Protein AF-0000000070360790 (afdb_homodimer)

Radius of gyration: 33.17 Å; Cα contacts (8 Å, |Δi|>4): 870; chains: 2; bounding box: 144×88×98 Å

InterPro domains:
  IPR002164 Nucleosome assembly protein [PF00956] (44-292)
  IPR002164 Nucleosome assembly protein [PTHR11875] (42-302)
  IPR037231 NAP-like superfamily [SSF143113] (28-292)

Foldseek 3Di:
DPPPPPPPPPPPPPPPPPLPPCPVPVVVVLVVVLVPDDPVVSVVSVVVVVVVVVVVVVVLVVVVVVLVVVVVVLVVCQVVLVVVLQVQQFDFDDCVRCVPVVVVDDPVCVVCVVVPRGRHHDFLLLVQLQCLAPLSVVQADPLQSQQSRQWRDWHWADPDSFKTKIKTAGDDDQFFDDRIKMKMFGADPVNATAKIAIDDTGTDPPRDPQWDWDWDFDQDPVPRDTDTDIDIAGDRHNCCLRHMAGQDSDDQPPDPVCVSVVVHHCVSVSSVVSVCCVSVPCSSPVVCSSVSNHSNPPDDPPPPPCVPQPPVNVVVVVVVCCVVVVPPDPDPPDDDPDDDPPDD/DPPPCPPPPPPPPPPPPPPPPCPVPVVVVLVVVLVPDDPVVSVVSVVVVVVVVVVVVVVLVVVVVVLVVVVVVLVVCQVVLVVVLQVQQFDFDDCVRCVCVVVVDDPVCVVCVVVPRGRHHDFLLLVQLQCLAPLSVVQADPLQSQQSRQWRDWHWADPDSFKIKIKTAGDDDQFFDDRIKMKMFGADPVNATAKIAIDDTGTDPPRDPQWDWDWDFDQDPPPRDTDTDIDIAGDRHNCCLRHMAGQDSDDQPPDPVCVSVVVHNCVSVSSVVSVCCVSVPCSSPVVCSSVSNHSNCPDPPPPPPVVPQPPVNVVVVVVVCCVVVVPPDPPPPPPDDPDPPDDD

pLDDT: mean 78.52, std 26.48, range [19.55, 98.69]

Nearest PDB structures (foldseek):
  7un6-assembly1_B  TM=7.437E-01  e=4.095E-15  Homo sapiens
  2z2r-assembly1_B  TM=6.928E-01  e=3.439E-15  Saccharomyces cerevisiae
  3hfd-assembly1_A-2  TM=7.753E-01  e=1.455E-12  Plasmodium knowlesi strain H
  5g2e-assembly1_I  TM=7.149E-01  e=1.732E-12  Saccharomyces cerevisiae
  5g2e-assembly1_J  TM=7.067E-01  e=5.671E-11  Saccharomyces cerevisiae

Organism: Tetrahymena thermophila (strain SB210) (NCBI:txid312017)

Secondary structure (DSSP, 8-state):
-------------------------HHHHHHHHHHTS-HHHHHHHHHHHHHHHHHHHHHHHHHHHHHHHHHHHHHHHHHHHHHHHHHHTTPPPPTTTTTTGGGG--GGGTTTHHHH----PPTTHHHHHHHHSHHHHHH--HHHHHHHTTEEEEEEEEEETTEEEEEEEE-S-SSBS-SEEEEEEEE-TTS-EEEEEEPPP-BPTT--TTEEEEEEEEE-TTT--EEEEEEEEE---GGGGGS-B----S-----GGGHHHHTTTTHHHHHHHHHHHIIIIITTTHHHHHTTS--SSSSS-----GGGS-HHHHHHHHHHHHHHS-------------------/-------------------------HHHHHHHHHHTS-HHHHHHHHHHHHHHHHHHHHHHHHHHHHHHHHHHHHHHHHHHHHHHHHHHTTPPPPTTTTTTGGGG--GGGTTTHHHH----PPTTHHHHHHHHSHHHHHH--HHHHHHHTTEEEEEEEEEETTEEEEEEEE-S-SSBS-SEEEEEEEE-TTS-EEEEEEPPP-BPTT--TTEEEEEEEEE-TTT--EEEEEEEEE---GGGGGS-B----S-----GGGHHHHTTTTHHHHHHHHHHHIIIIITTTHHHHHTTS--STTTS-----GGGS-HHHHHHHHHHHHHHS-------------------

Sequence (688 aa):
MSSETAAKHDHQNCEDHDHDHEEIDIDQQIEESIKELALGEKIRAVAINHHLAEKKALDEELQKKIQALTFEYEQKSMPIYAKTQEIVQGRVPTEEELKDLEKYLKEEEKTQVEGAKKEEPITEYWLKAMKSNDVLAMEIKEQDETALKTLTKIEYVLEDTKKFHIVFTFGPNDYFTNTELKKTVELDENEEPVKTTGTPIEWKEGKNTTVKITKKTQKNKKTGVKRVVERETKIESFFNFFSDSAPTDAPEEEDEEKDEQAMDGDRINIDFDIARSLIDEVIPYSLEYFLGIKTGGEDHDEEIDMDDLDEEEIAQLQKEYAAKTGKKGPAAGGANDKKDCKQQMSSETAAKHDHQNCEDHDHDHEEIDIDQQIEESIKELALGEKIRAVAINHHLAEKKALDEELQKKIQALTFEYEQKSMPIYAKTQEIVQGRVPTEEELKDLEKYLKEEEKTQVEGAKKEEPITEYWLKAMKSNDVLAMEIKEQDETALKTLTKIEYVLEDTKKFHIVFTFGPNDYFTNTELKKTVELDENEEPVKTTGTPIEWKEGKNTTVKITKKTQKNKKTGVKRVVERETKIESFFNFFSDSAPTDAPEEEDEEKDEQAMDGDRINIDFDIARSLIDEVIPYSLEYFLGIKTGGEDHDEEIDMDDLDEEEIAQLQKEYAAKTGKKGPAAGGANDKKDCKQQ

Structure (mmCIF, N/CA/C/O backbone):
data_AF-0000000070360790-model_v1
#
loop_
_entity.id
_entity.type
_entity.pdbx_description
1 polymer 'Nucleosome assembly protein'
#
loop_
_atom_site.group_PDB
_atom_site.id
_atom_site.type_symbol
_atom_site.label_atom_id
_atom_site.label_alt_id
_atom_site.label_comp_id
_atom_site.label_asym_id
_atom_site.label_entity_id
_atom_site.label_seq_id
_atom_site.pdbx_PDB_ins_code
_atom_site.Cartn_x
_atom_site.Cartn_y
_atom_site.Cartn_z
_atom_site.occupancy
_atom_site.B_iso_or_equiv
_atom_site.auth_seq_id
_atom_site.auth_comp_id
_atom_site.auth_asym_id
_atom_site.auth_atom_id
_atom_site.pdbx_PDB_model_num
ATOM 1 N N . MET A 1 1 ? -75.25 8.82 8.336 1 28.73 1 MET A N 1
ATOM 2 C CA . MET A 1 1 ? -74.625 7.512 8.508 1 28.73 1 MET A CA 1
ATOM 3 C C . MET A 1 1 ? -73.438 7.324 7.527 1 28.73 1 MET A C 1
ATOM 5 O O . MET A 1 1 ? -73.562 6.59 6.543 1 28.73 1 MET A O 1
ATOM 9 N N . SER A 1 2 ? -72.625 8.453 7.309 1 28.7 2 SER A N 1
ATOM 10 C CA . SER A 1 2 ? -71.625 8.883 6.367 1 28.7 2 SER A CA 1
ATOM 11 C C . SER A 1 2 ? -70.375 8 6.453 1 28.7 2 SER A C 1
ATOM 13 O O . SER A 1 2 ? -69.75 7.887 7.516 1 28.7 2 SER A O 1
ATOM 15 N N . SER A 1 3 ? -70.375 6.867 5.668 1 29.56 3 SER A N 1
ATOM 16 C CA . SER A 1 3 ? -69.5 5.727 5.488 1 29.56 3 SER A CA 1
ATOM 17 C C . SER A 1 3 ? -68.125 6.18 5.102 1 29.56 3 SER A C 1
ATOM 19 O O . SER A 1 3 ? -67.938 6.797 4.051 1 29.56 3 SER A O 1
ATOM 21 N N . GLU A 1 4 ? -67.25 6.648 6.086 1 27.05 4 GLU A N 1
ATOM 22 C CA . GLU A 1 4 ? -65.875 7.141 6.035 1 27.05 4 GLU A CA 1
ATOM 23 C C . GLU A 1 4 ? -64.938 6.074 5.504 1 27.05 4 GLU A C 1
ATOM 25 O O . GLU A 1 4 ? -64.75 5.043 6.145 1 27.05 4 GLU A O 1
ATOM 30 N N . THR A 1 5 ? -65.062 5.762 4.195 1 25.94 5 THR A N 1
ATOM 31 C CA . THR A 1 5 ? -64.188 4.801 3.518 1 25.94 5 THR A CA 1
ATOM 32 C C . THR A 1 5 ? -62.719 5.156 3.727 1 25.94 5 THR A C 1
ATOM 34 O O . THR A 1 5 ? -62.25 6.215 3.295 1 25.94 5 THR A O 1
ATOM 37 N N . ALA A 1 6 ? -62.094 4.797 4.875 1 28.08 6 ALA A N 1
ATOM 38 C CA . ALA A 1 6 ? -60.688 4.961 5.227 1 28.08 6 ALA A CA 1
ATOM 39 C C . ALA A 1 6 ? -59.781 4.328 4.172 1 28.08 6 ALA A C 1
ATOM 41 O O . ALA A 1 6 ? -59.844 3.121 3.924 1 28.08 6 ALA A O 1
ATOM 42 N N . ALA A 1 7 ? -59.344 5.086 3.16 1 26.14 7 ALA A N 1
ATOM 43 C CA . ALA A 1 7 ? -58.375 4.703 2.133 1 26.14 7 ALA A CA 1
ATOM 44 C C . ALA A 1 7 ? -57.125 4.105 2.76 1 26.14 7 ALA A C 1
ATOM 46 O O . ALA A 1 7 ? -56.406 4.785 3.498 1 26.14 7 ALA A O 1
ATOM 47 N N . LYS A 1 8 ? -57.156 2.814 3.162 1 27.42 8 LYS A N 1
ATOM 48 C CA . LYS A 1 8 ? -55.938 2.098 3.588 1 27.42 8 LYS A CA 1
ATOM 49 C C . LYS A 1 8 ? -54.812 2.256 2.57 1 27.42 8 LYS A C 1
ATOM 51 O O . LYS A 1 8 ? -54.969 1.853 1.414 1 27.42 8 LYS A O 1
ATOM 56 N N . HIS A 1 9 ? -54.062 3.406 2.688 1 27.48 9 HIS A N 1
ATOM 57 C CA . HIS A 1 9 ? -52.812 3.57 1.929 1 27.48 9 HIS A CA 1
ATOM 58 C C . HIS A 1 9 ? -51.938 2.344 2.061 1 27.48 9 HIS A C 1
ATOM 60 O O . HIS A 1 9 ? -51.625 1.904 3.174 1 27.48 9 HIS A O 1
ATOM 66 N N . ASP A 1 10 ? -52.125 1.351 1.203 1 27.12 10 ASP A N 1
ATOM 67 C CA . ASP A 1 10 ? -51.219 0.215 1.025 1 27.12 10 ASP A CA 1
ATOM 68 C C . ASP A 1 10 ? -49.781 0.666 1.021 1 27.12 10 ASP A C 1
ATOM 70 O O . ASP A 1 10 ? -49.375 1.479 0.185 1 27.12 10 ASP A O 1
ATOM 74 N N . HIS A 1 11 ? -49.219 0.785 2.242 1 29 11 HIS A N 1
ATOM 75 C CA . HIS A 1 11 ? -47.75 0.919 2.379 1 29 11 HIS A CA 1
ATOM 76 C C . HIS A 1 11 ? -47.031 -0.09 1.503 1 29 11 HIS A C 1
ATOM 78 O O . HIS A 1 11 ? -47.156 -1.301 1.691 1 29 11 HIS A O 1
ATOM 84 N N . GLN A 1 12 ? -46.906 0.164 0.145 1 26.45 12 GLN A N 1
ATOM 85 C CA . GLN A 1 12 ? -45.938 -0.587 -0.658 1 26.45 12 GLN A CA 1
ATOM 86 C C . GLN A 1 12 ? -44.656 -0.804 0.104 1 26.45 12 GLN A C 1
ATOM 88 O O . GLN A 1 12 ? -44.031 0.156 0.557 1 26.45 12 GLN A O 1
ATOM 93 N N . ASN A 1 13 ? -44.531 -1.939 0.815 1 28.67 13 ASN A N 1
ATOM 94 C CA . ASN A 1 13 ? -43.281 -2.457 1.348 1 28.67 13 ASN A CA 1
ATOM 95 C C . ASN A 1 13 ? -42.125 -2.203 0.391 1 28.67 13 ASN A C 1
ATOM 97 O O . ASN A 1 13 ? -42.094 -2.758 -0.709 1 28.67 13 ASN A O 1
ATOM 101 N N . CYS A 1 14 ? -41.688 -0.939 0.306 1 28.98 14 CYS A N 1
ATOM 102 C CA . CYS A 1 14 ? -40.406 -0.735 -0.343 1 28.98 14 CYS A CA 1
ATOM 103 C C . CYS A 1 14 ? -39.438 -1.839 0.035 1 28.98 14 CYS A C 1
ATOM 105 O O . CYS A 1 14 ? -39.125 -2.025 1.214 1 28.98 14 CYS A O 1
ATOM 107 N N . GLU A 1 15 ? -39.5 -2.904 -0.7 1 29.84 15 GLU A N 1
ATOM 108 C CA . GLU A 1 15 ? -38.438 -3.887 -0.655 1 29.84 15 GLU A CA 1
ATOM 109 C C . GLU A 1 15 ? -37.094 -3.207 -0.479 1 29.84 15 GLU A C 1
ATOM 111 O O . GLU A 1 15 ? -36.75 -2.287 -1.226 1 29.84 15 GLU A O 1
ATOM 116 N N . ASP A 1 16 ? -36.688 -3.082 0.759 1 29.08 16 ASP A N 1
ATOM 117 C CA . ASP A 1 16 ? -35.312 -2.795 1.129 1 29.08 16 ASP A CA 1
ATOM 118 C C . ASP A 1 16 ? -34.312 -3.451 0.157 1 29.08 16 ASP A C 1
ATOM 120 O O . ASP A 1 16 ? -34.188 -4.676 0.151 1 29.08 16 ASP A O 1
ATOM 124 N N . HIS A 1 17 ? -34.406 -3.002 -1.027 1 30.69 17 HIS A N 1
ATOM 125 C CA . HIS A 1 17 ? -33.219 -3.383 -1.783 1 30.69 17 HIS A CA 1
ATOM 126 C C . HIS A 1 17 ? -31.938 -3.07 -1.005 1 30.69 17 HIS A C 1
ATOM 128 O O . HIS A 1 17 ? -31.5 -1.918 -0.957 1 30.69 17 HIS A O 1
ATOM 134 N N . ASP A 1 18 ? -31.703 -3.742 0.098 1 29.5 18 ASP A N 1
ATOM 135 C CA . ASP A 1 18 ? -30.328 -3.834 0.586 1 29.5 18 ASP A CA 1
ATOM 136 C C . ASP A 1 18 ? -29.344 -3.799 -0.569 1 29.5 18 ASP A C 1
ATOM 138 O O . ASP A 1 18 ? -29.297 -4.715 -1.391 1 29.5 18 ASP A O 1
ATOM 142 N N . HIS A 1 19 ? -29.25 -2.762 -1.155 1 32.22 19 HIS A N 1
ATOM 143 C CA . HIS A 1 19 ? -28.016 -2.6 -1.929 1 32.22 19 HIS A CA 1
ATOM 144 C C . HIS A 1 19 ? -26.828 -3.182 -1.187 1 32.22 19 HIS A C 1
ATOM 146 O O . HIS A 1 19 ? -26.219 -2.51 -0.342 1 32.22 19 HIS A O 1
ATOM 152 N N . ASP A 1 20 ? -26.781 -4.457 -0.888 1 31.5 20 ASP A N 1
ATOM 153 C CA . ASP A 1 20 ? -25.562 -5.199 -0.579 1 31.5 20 ASP A CA 1
ATOM 154 C C . ASP A 1 20 ? -24.375 -4.688 -1.405 1 31.5 20 ASP A C 1
ATOM 156 O O . ASP A 1 20 ? -24.406 -4.762 -2.635 1 31.5 20 ASP A O 1
ATOM 160 N N . HIS A 1 21 ? -23.891 -3.48 -1.226 1 36.09 21 HIS A N 1
ATOM 161 C CA . HIS A 1 21 ? -22.5 -3.477 -1.645 1 36.09 21 HIS A CA 1
ATOM 162 C C . HIS A 1 21 ? -21.938 -4.895 -1.722 1 36.09 21 HIS A C 1
ATOM 164 O O . HIS A 1 21 ? -21.672 -5.52 -0.691 1 36.09 21 HIS A O 1
ATOM 170 N N . GLU A 1 22 ? -22.438 -5.672 -2.551 1 37.31 22 GLU A N 1
ATOM 171 C CA . GLU A 1 22 ? -21.969 -7.039 -2.771 1 37.31 22 GLU A CA 1
ATOM 172 C C . GLU A 1 22 ? -20.453 -7.141 -2.621 1 37.31 22 GLU A C 1
ATOM 174 O O . GLU A 1 22 ? -19.719 -6.781 -3.533 1 37.31 22 GLU A O 1
ATOM 179 N N . GLU A 1 23 ? -19.797 -6.613 -1.526 1 47.38 23 GLU A N 1
ATOM 180 C CA . GLU A 1 23 ? -18.5 -7.262 -1.322 1 47.38 23 GLU A CA 1
ATOM 181 C C . GLU A 1 23 ? -18.422 -8.578 -2.086 1 47.38 23 GLU A C 1
ATOM 183 O O . GLU A 1 23 ? -19.172 -9.508 -1.812 1 47.38 23 GLU A O 1
ATOM 188 N N . ILE A 1 24 ? -18.203 -8.516 -3.303 1 55.66 24 ILE A N 1
ATOM 189 C CA . ILE A 1 24 ? -18 -9.719 -4.113 1 55.66 24 ILE A CA 1
ATOM 190 C C . ILE A 1 24 ? -17.438 -10.844 -3.246 1 55.66 24 ILE A C 1
ATOM 192 O O . ILE A 1 24 ? -16.344 -10.719 -2.686 1 55.66 24 ILE A O 1
ATOM 196 N N . ASP A 1 25 ? -18.234 -11.539 -2.588 1 80.38 25 ASP A N 1
ATOM 197 C CA . ASP A 1 25 ? -17.891 -12.688 -1.762 1 80.38 25 ASP A CA 1
ATOM 198 C C . ASP A 1 25 ? -17.062 -13.703 -2.551 1 80.38 25 ASP A C 1
ATOM 200 O O . ASP A 1 25 ? -17.609 -14.594 -3.195 1 80.38 25 ASP A O 1
ATOM 204 N N . ILE A 1 26 ? -15.75 -13.422 -2.715 1 86.94 26 ILE A N 1
ATOM 205 C CA . ILE A 1 26 ? -14.805 -14.266 -3.426 1 86.94 26 ILE A CA 1
ATOM 206 C C . ILE A 1 26 ? -15 -15.719 -3.012 1 86.94 26 ILE A C 1
ATOM 208 O O . ILE A 1 26 ? -14.945 -16.625 -3.85 1 86.94 26 ILE A O 1
ATOM 212 N N . ASP A 1 27 ? -15.375 -15.906 -1.821 1 90.75 27 ASP A N 1
ATOM 213 C CA . ASP A 1 27 ? -15.562 -17.266 -1.332 1 90.75 27 ASP A CA 1
ATOM 214 C C . ASP A 1 27 ? -16.812 -17.906 -1.943 1 90.75 27 ASP A C 1
ATOM 216 O O . ASP A 1 27 ? -16.812 -19.078 -2.297 1 90.75 27 ASP A O 1
ATOM 220 N N . GLN A 1 28 ? -17.781 -17.078 -2.002 1 92.25 28 GLN A N 1
ATOM 221 C CA . GLN A 1 28 ? -19 -17.578 -2.633 1 92.25 28 GLN A CA 1
ATOM 222 C C . GLN A 1 28 ? -18.766 -17.875 -4.113 1 92.25 28 GLN A C 1
ATOM 224 O O . GLN A 1 28 ? -19.281 -18.859 -4.637 1 92.25 28 GLN A O 1
ATOM 229 N N . GLN A 1 29 ? -18.016 -17.047 -4.719 1 93.94 29 GLN A N 1
ATOM 230 C CA . GLN A 1 29 ? -17.703 -17.266 -6.125 1 93.94 29 GLN A CA 1
ATOM 231 C C . GLN A 1 29 ? -16.891 -18.531 -6.316 1 93.94 29 GLN A C 1
ATOM 233 O O . GLN A 1 29 ? -17.109 -19.281 -7.277 1 93.94 29 GLN A O 1
ATOM 238 N N . ILE A 1 30 ? -15.984 -18.75 -5.445 1 95.56 30 ILE A N 1
ATOM 239 C CA . ILE A 1 30 ? -15.172 -19.969 -5.488 1 95.56 30 ILE A CA 1
ATOM 240 C C . ILE A 1 30 ? -16.078 -21.203 -5.383 1 95.56 30 ILE A C 1
ATOM 242 O O . ILE A 1 30 ? -15.977 -22.125 -6.188 1 95.56 30 ILE A O 1
ATOM 246 N N . GLU A 1 31 ? -17 -21.125 -4.438 1 94.69 31 GLU A N 1
ATOM 247 C CA . GLU A 1 31 ? -17.906 -22.25 -4.223 1 94.69 31 GLU A CA 1
ATOM 248 C C . GLU A 1 31 ? -18.75 -22.531 -5.465 1 94.69 31 GLU A C 1
ATOM 250 O O . GLU A 1 31 ? -18.875 -23.688 -5.891 1 94.69 31 GLU A O 1
ATOM 255 N N . GLU A 1 32 ? -19.266 -21.516 -6.047 1 95.56 32 GLU A N 1
ATOM 256 C CA . GLU A 1 32 ? -20.109 -21.672 -7.23 1 95.56 32 GLU A CA 1
ATOM 257 C C . GLU A 1 32 ? -19.297 -22.188 -8.414 1 95.56 32 GLU A C 1
ATOM 259 O O . GLU A 1 32 ? -19.781 -23.016 -9.188 1 95.56 32 GLU A O 1
ATOM 264 N N . SER A 1 33 ? -18.094 -21.719 -8.562 1 96.38 33 SER A N 1
ATOM 265 C CA . SER A 1 33 ? -17.234 -22.141 -9.664 1 96.38 33 SER A CA 1
ATOM 266 C C . SER A 1 33 ? -16.844 -23.609 -9.531 1 96.38 33 SER A C 1
ATOM 268 O O . SER A 1 33 ? -16.781 -24.328 -10.523 1 96.38 33 SER A O 1
ATOM 270 N N . ILE A 1 34 ? -16.562 -24 -8.289 1 97 34 ILE A N 1
ATOM 271 C CA . ILE A 1 34 ? -16.172 -25.391 -8.047 1 97 34 ILE A CA 1
ATOM 272 C C . ILE A 1 34 ? -17.328 -26.328 -8.406 1 97 34 ILE A C 1
ATOM 274 O O . ILE A 1 34 ? -17.109 -27.391 -8.984 1 97 34 ILE A O 1
ATOM 278 N N . LYS A 1 35 ? -18.562 -25.922 -8.133 1 95.81 35 LYS A N 1
ATOM 279 C CA . LYS A 1 35 ? -19.75 -26.75 -8.406 1 95.81 35 LYS A CA 1
ATOM 280 C C . LYS A 1 35 ? -19.891 -27.031 -9.898 1 95.81 35 LYS A C 1
ATOM 282 O O . LYS A 1 35 ? -20.484 -28.031 -10.297 1 95.81 35 LYS A O 1
ATOM 287 N N . GLU A 1 36 ? -19.359 -26.203 -10.734 1 95.25 36 GLU A N 1
ATOM 288 C CA . GLU A 1 36 ? -19.547 -26.297 -12.18 1 95.25 36 GLU A CA 1
ATOM 289 C C . GLU A 1 36 ? -18.453 -27.141 -12.82 1 95.25 36 GLU A C 1
ATOM 291 O O . GLU A 1 36 ? -18.531 -27.469 -14.008 1 95.25 36 GLU A O 1
ATOM 296 N N . LEU A 1 37 ? -17.484 -27.594 -12.078 1 95.31 37 LEU A N 1
ATOM 297 C CA . LEU A 1 37 ? -16.375 -28.359 -12.617 1 95.31 37 LEU A CA 1
ATOM 298 C C . LEU A 1 37 ? -16.766 -29.828 -12.805 1 95.31 37 LEU A C 1
ATOM 300 O O . LEU A 1 37 ? -17.75 -30.281 -12.219 1 95.31 37 LEU A O 1
ATOM 304 N N . ALA A 1 38 ? -16.016 -30.469 -13.727 1 94.06 38 ALA A N 1
ATOM 305 C CA . ALA A 1 38 ? -16.141 -31.922 -13.844 1 94.06 38 ALA A CA 1
ATOM 306 C C . ALA A 1 38 ? -15.734 -32.594 -12.547 1 94.06 38 ALA A C 1
ATOM 308 O O . ALA A 1 38 ? -14.898 -32.094 -11.797 1 94.06 38 ALA A O 1
ATOM 309 N N . LEU A 1 39 ? -16.281 -33.75 -12.281 1 95.19 39 LEU A N 1
ATOM 310 C CA . LEU A 1 39 ? -16.156 -34.406 -10.992 1 95.19 39 LEU A CA 1
ATOM 311 C C . LEU A 1 39 ? -14.68 -34.562 -10.602 1 95.19 39 LEU A C 1
ATOM 313 O O . LEU A 1 39 ? -14.305 -34.312 -9.461 1 95.19 39 LEU A O 1
ATOM 317 N N . GLY A 1 40 ? -13.812 -35.031 -11.531 1 93.75 40 GLY A N 1
ATOM 318 C CA . GLY A 1 40 ? -12.398 -35.188 -11.242 1 93.75 40 GLY A CA 1
ATOM 319 C C . GLY A 1 40 ? -11.727 -33.906 -10.812 1 93.75 40 GLY A C 1
ATOM 320 O O . GLY A 1 40 ? -11.023 -33.875 -9.805 1 93.75 40 GLY A O 1
ATOM 321 N N . GLU A 1 41 ? -11.969 -32.844 -11.555 1 94.38 41 GLU A N 1
ATOM 322 C CA . GLU A 1 41 ? -11.414 -31.547 -11.242 1 94.38 41 GLU A CA 1
ATOM 323 C C . GLU A 1 41 ? -12.047 -30.953 -9.984 1 94.38 41 GLU A C 1
ATOM 325 O O . GLU A 1 41 ? -11.383 -30.25 -9.219 1 94.38 41 GLU A O 1
ATOM 330 N N . LYS A 1 42 ? -13.305 -31.234 -9.82 1 96.19 42 LYS A N 1
ATOM 331 C CA . LYS A 1 42 ? -14.062 -30.766 -8.664 1 96.19 42 LYS A CA 1
ATOM 332 C C . LYS A 1 42 ? -13.43 -31.266 -7.363 1 96.19 42 LYS A C 1
ATOM 334 O O . LYS A 1 42 ? -13.219 -30.484 -6.434 1 96.19 42 LYS A O 1
ATOM 339 N N . ILE A 1 43 ? -13.109 -32.531 -7.355 1 97.06 43 ILE A N 1
ATOM 340 C CA . ILE A 1 43 ? -12.508 -33.156 -6.184 1 97.06 43 ILE A CA 1
ATOM 341 C C . ILE A 1 43 ? -11.188 -32.469 -5.852 1 97.06 43 ILE A C 1
ATOM 343 O O . ILE A 1 43 ? -10.938 -32.125 -4.695 1 97.06 43 ILE A O 1
ATOM 347 N N . ARG A 1 44 ? -10.406 -32.219 -6.867 1 97.56 44 ARG A N 1
ATOM 348 C CA . ARG A 1 44 ? -9.102 -31.609 -6.66 1 97.56 44 ARG A CA 1
ATOM 349 C C . ARG A 1 44 ? -9.242 -30.156 -6.254 1 97.56 44 ARG A C 1
ATOM 351 O O . ARG A 1 44 ? -8.523 -29.672 -5.371 1 97.56 44 ARG A O 1
ATOM 358 N N . ALA A 1 45 ? -10.172 -29.453 -6.844 1 97.5 45 ALA A N 1
ATOM 359 C CA . ALA A 1 45 ? -10.414 -28.047 -6.516 1 97.5 45 ALA A CA 1
ATOM 360 C C . ALA A 1 45 ? -10.859 -27.891 -5.066 1 97.5 45 ALA A C 1
ATOM 362 O O . ALA A 1 45 ? -10.469 -26.938 -4.383 1 97.5 45 ALA A O 1
ATOM 363 N N . VAL A 1 46 ? -11.695 -28.797 -4.59 1 98 46 VAL A N 1
ATOM 364 C CA . VAL A 1 46 ? -12.164 -28.766 -3.207 1 98 46 VAL A CA 1
ATOM 365 C C . VAL A 1 46 ? -10.977 -28.938 -2.26 1 98 46 VAL A C 1
ATOM 367 O O . VAL A 1 46 ? -10.883 -28.25 -1.241 1 98 46 VAL A O 1
ATOM 370 N N . ALA A 1 47 ? -10.086 -29.875 -2.648 1 98.19 47 ALA A N 1
ATOM 371 C CA . ALA A 1 47 ? -8.898 -30.094 -1.83 1 98.19 47 ALA A CA 1
ATOM 372 C C . ALA A 1 47 ? -8.008 -28.859 -1.794 1 98.19 47 ALA A C 1
ATOM 374 O O . ALA A 1 47 ? -7.5 -28.484 -0.735 1 98.19 47 ALA A O 1
ATOM 375 N N . ILE A 1 48 ? -7.789 -28.219 -2.934 1 98.5 48 ILE A N 1
ATOM 376 C CA . ILE A 1 48 ? -6.977 -27.016 -3.004 1 98.5 48 ILE A CA 1
ATOM 377 C C . ILE A 1 48 ? -7.645 -25.891 -2.209 1 98.5 48 ILE A C 1
ATOM 379 O O . ILE A 1 48 ? -6.973 -25.125 -1.524 1 98.5 48 ILE A O 1
ATOM 383 N N . ASN A 1 49 ? -8.953 -25.812 -2.293 1 98.19 49 ASN A N 1
ATOM 384 C CA . ASN A 1 49 ? -9.703 -24.797 -1.553 1 98.19 49 ASN A CA 1
ATOM 385 C C . ASN A 1 49 ? -9.531 -24.969 -0.046 1 98.19 49 ASN A C 1
ATOM 387 O O . ASN A 1 49 ? -9.531 -23.984 0.696 1 98.19 49 ASN A O 1
ATOM 391 N N . HIS A 1 50 ? -9.438 -26.203 0.404 1 98 50 HIS A N 1
ATOM 392 C CA . HIS A 1 50 ? -9.148 -26.469 1.809 1 98 50 HIS A CA 1
ATOM 393 C C . HIS A 1 50 ? -7.863 -25.781 2.25 1 98 50 HIS A C 1
ATOM 395 O O . HIS A 1 50 ? -7.836 -25.109 3.283 1 98 50 HIS A O 1
ATOM 401 N N . HIS A 1 51 ? -6.809 -25.938 1.474 1 98.25 51 HIS A N 1
ATOM 402 C CA . HIS A 1 51 ? -5.523 -25.328 1.795 1 98.25 51 HIS A CA 1
ATOM 403 C C . HIS A 1 51 ? -5.574 -23.812 1.627 1 98.25 51 HIS A C 1
ATOM 405 O O . HIS A 1 51 ? -4.93 -23.078 2.377 1 98.25 51 HIS A O 1
ATOM 411 N N . LEU A 1 52 ? -6.367 -23.391 0.631 1 97.88 52 LEU A N 1
ATOM 412 C CA . LEU A 1 52 ? -6.574 -21.953 0.454 1 97.88 52 LEU A CA 1
ATOM 413 C C . LEU A 1 52 ? -7.195 -21.344 1.701 1 97.88 52 LEU A C 1
ATOM 415 O O . LEU A 1 52 ? -6.801 -20.25 2.119 1 97.88 52 LEU A O 1
ATOM 419 N N . ALA A 1 53 ? -8.141 -22.016 2.273 1 97.31 53 ALA A N 1
ATOM 420 C CA . ALA A 1 53 ? -8.773 -21.547 3.502 1 97.31 53 ALA A CA 1
ATOM 421 C C . ALA A 1 53 ? -7.758 -21.438 4.637 1 97.31 53 ALA A C 1
ATOM 423 O O . ALA A 1 53 ? -7.824 -20.516 5.449 1 97.31 53 ALA A O 1
ATOM 424 N N . GLU A 1 54 ? -6.832 -22.391 4.688 1 97.81 54 GLU A N 1
ATOM 425 C CA . GLU A 1 54 ? -5.77 -22.328 5.688 1 97.81 54 GLU A CA 1
ATOM 426 C C . GLU A 1 54 ? -4.891 -21.094 5.492 1 97.81 54 GLU A C 1
ATOM 428 O O . GLU A 1 54 ? -4.539 -20.422 6.457 1 97.81 54 GLU A O 1
ATOM 433 N N . LYS A 1 55 ? -4.555 -20.859 4.273 1 97.94 55 LYS A N 1
ATOM 434 C CA . LYS A 1 55 ? -3.732 -19.688 3.957 1 97.94 55 LYS A CA 1
ATOM 435 C C . LYS A 1 55 ? -4.449 -18.406 4.332 1 97.94 55 LYS A C 1
ATOM 437 O O . LYS A 1 55 ? -3.85 -17.5 4.922 1 97.94 55 LYS A O 1
ATOM 442 N N . LYS A 1 56 ? -5.719 -18.281 3.996 1 96.31 56 LYS A N 1
ATOM 443 C CA . LYS A 1 56 ? -6.508 -17.094 4.316 1 96.31 56 LYS A CA 1
ATOM 444 C C . LYS A 1 56 ? -6.59 -16.875 5.824 1 96.31 56 LYS A C 1
ATOM 446 O O . LYS A 1 56 ? -6.566 -15.734 6.297 1 96.31 56 LYS A O 1
ATOM 451 N N . ALA A 1 57 ? -6.699 -17.984 6.543 1 97.44 57 ALA A N 1
ATOM 452 C CA . ALA A 1 57 ? -6.73 -17.891 8 1 97.44 57 ALA A CA 1
ATOM 453 C C . ALA A 1 57 ? -5.414 -17.344 8.547 1 97.44 57 ALA A C 1
ATOM 455 O O . ALA A 1 57 ? -5.414 -16.516 9.461 1 97.44 57 ALA A O 1
ATOM 456 N N . LEU A 1 58 ? -4.297 -17.812 7.961 1 97.62 58 LEU A N 1
ATOM 457 C CA . LEU A 1 58 ? -2.992 -17.297 8.367 1 97.62 58 LEU A CA 1
ATOM 458 C C . LEU A 1 58 ? -2.871 -15.812 8.031 1 97.62 58 LEU A C 1
ATOM 460 O O . LEU A 1 58 ? -2.314 -15.039 8.812 1 97.62 58 LEU A O 1
ATOM 464 N N . ASP A 1 59 ? -3.398 -15.445 6.883 1 95.69 59 ASP A N 1
ATOM 465 C CA . ASP A 1 59 ? -3.367 -14.039 6.484 1 95.69 59 ASP A CA 1
ATOM 466 C C . ASP A 1 59 ? -4.141 -13.172 7.469 1 95.69 59 ASP A C 1
ATOM 468 O O . ASP A 1 59 ? -3.693 -12.078 7.828 1 95.69 59 ASP A O 1
ATOM 472 N N . GLU A 1 60 ? -5.27 -13.641 7.844 1 94.44 60 GLU A N 1
ATOM 473 C CA . GLU A 1 60 ? -6.09 -12.906 8.797 1 94.44 60 GLU A CA 1
ATOM 474 C C . GLU A 1 60 ? -5.375 -12.75 10.141 1 94.44 60 GLU A C 1
ATOM 476 O O . GLU A 1 60 ? -5.402 -11.672 10.742 1 94.44 60 GLU A O 1
ATOM 481 N N . GLU A 1 61 ? -4.762 -13.797 10.562 1 97.31 61 GLU A N 1
ATOM 482 C CA . GLU A 1 61 ? -3.998 -13.75 11.805 1 97.31 61 GLU A CA 1
ATOM 483 C C . GLU A 1 61 ? -2.859 -12.734 11.711 1 97.31 61 GLU A C 1
ATOM 485 O O . GLU A 1 61 ? -2.654 -11.938 12.633 1 97.31 61 GLU A O 1
ATOM 490 N N . LEU A 1 62 ? -2.145 -12.812 10.625 1 96.94 62 LEU A N 1
ATOM 491 C CA . LEU A 1 62 ? -1.05 -11.875 10.414 1 96.94 62 LEU A CA 1
ATOM 492 C C . LEU A 1 62 ? -1.562 -10.438 10.406 1 96.94 62 LEU A C 1
ATOM 494 O O . LEU A 1 62 ? -0.974 -9.562 11.039 1 96.94 62 LEU A O 1
ATOM 498 N N . GLN A 1 63 ? -2.631 -10.195 9.688 1 93.75 63 GLN A N 1
ATOM 499 C CA . GLN A 1 63 ? -3.199 -8.859 9.594 1 93.75 63 GLN A CA 1
ATOM 500 C C . GLN A 1 63 ? -3.576 -8.328 10.977 1 93.75 63 GLN A C 1
ATOM 502 O O . GLN A 1 63 ? -3.326 -7.16 11.289 1 93.75 63 GLN A O 1
ATOM 507 N N . LYS A 1 64 ? -4.164 -9.18 11.812 1 93.5 64 LYS A N 1
ATOM 508 C CA . LYS A 1 64 ? -4.543 -8.789 13.172 1 93.5 64 LYS A CA 1
ATOM 509 C C . LYS A 1 64 ? -3.314 -8.438 14 1 93.5 64 LYS A C 1
ATOM 511 O O . LYS A 1 64 ? -3.324 -7.449 14.742 1 93.5 64 LYS A O 1
ATOM 516 N N . LYS A 1 65 ? -2.277 -9.227 13.828 1 96.81 65 LYS A N 1
ATOM 517 C CA . LYS A 1 65 ? -1.051 -8.969 14.578 1 96.81 65 LYS A CA 1
ATOM 518 C C . LYS A 1 65 ? -0.385 -7.676 14.109 1 96.81 65 LYS A C 1
ATOM 520 O O . LYS A 1 65 ? 0.121 -6.902 14.922 1 96.81 65 LYS A O 1
ATOM 525 N N . ILE A 1 66 ? -0.403 -7.43 12.828 1 94.81 66 ILE A N 1
ATOM 526 C CA . ILE A 1 66 ? 0.155 -6.191 12.297 1 94.81 66 ILE A CA 1
ATOM 527 C C . ILE A 1 66 ? -0.656 -5 12.797 1 94.81 66 ILE A C 1
ATOM 529 O O . ILE A 1 66 ? -0.089 -3.979 13.188 1 94.81 66 ILE A O 1
ATOM 533 N N . GLN A 1 67 ? -1.945 -5.133 12.766 1 91.25 67 GLN A N 1
ATOM 534 C CA . GLN A 1 67 ? -2.814 -4.07 13.258 1 91.25 67 GLN A CA 1
ATOM 535 C C . GLN A 1 67 ? -2.523 -3.756 14.727 1 91.25 67 GLN A C 1
ATOM 537 O O . GLN A 1 67 ? -2.453 -2.588 15.117 1 91.25 67 GLN A O 1
ATOM 542 N N . ALA A 1 68 ? -2.371 -4.801 15.516 1 93.81 68 ALA A N 1
ATOM 543 C CA . ALA A 1 68 ? -2.072 -4.621 16.938 1 93.81 68 ALA A CA 1
ATOM 544 C C . ALA A 1 68 ? -0.729 -3.924 17.125 1 93.81 68 ALA A C 1
ATOM 546 O O . ALA A 1 68 ? -0.603 -3.029 17.969 1 93.81 68 ALA A O 1
ATOM 547 N N . LEU A 1 69 ? 0.241 -4.332 16.359 1 96 69 LEU A N 1
ATOM 548 C CA . LEU A 1 69 ? 1.564 -3.721 16.422 1 96 69 LEU A CA 1
ATOM 549 C C . LEU A 1 69 ? 1.511 -2.258 16 1 96 69 LEU A C 1
ATOM 551 O O . LEU A 1 69 ? 2.1 -1.394 16.656 1 96 69 LEU A O 1
ATOM 555 N N . THR A 1 70 ? 0.821 -1.987 14.883 1 93 70 THR A N 1
ATOM 556 C CA . THR A 1 70 ? 0.687 -0.625 14.375 1 93 70 THR A CA 1
ATOM 557 C C . THR A 1 70 ? -0.016 0.263 15.398 1 93 70 THR A C 1
ATOM 559 O O . THR A 1 70 ? 0.398 1.4 15.633 1 93 70 THR A O 1
ATOM 562 N N . PHE A 1 71 ? -1.052 -0.256 16.047 1 91.81 71 PHE A N 1
ATOM 563 C CA . PHE A 1 71 ? -1.795 0.461 17.078 1 91.81 71 PHE A CA 1
ATOM 564 C C . PHE A 1 71 ? -0.887 0.829 18.25 1 91.81 71 PHE A C 1
ATOM 566 O O . PHE A 1 71 ? -0.913 1.965 18.719 1 91.81 71 PHE A O 1
ATOM 573 N N . GLU A 1 72 ? -0.112 -0.095 18.625 1 95.75 72 GLU A N 1
ATOM 574 C CA . GLU A 1 72 ? 0.82 0.126 19.734 1 95.75 72 GLU A CA 1
ATOM 575 C C . GLU A 1 72 ? 1.811 1.238 19.406 1 95.75 72 GLU A C 1
ATOM 577 O O . GLU A 1 72 ? 2.07 2.111 20.234 1 95.75 72 GLU A O 1
ATOM 582 N N . TYR A 1 73 ? 2.301 1.218 18.266 1 96.5 73 TYR A N 1
ATOM 583 C CA . TYR A 1 73 ? 3.328 2.186 17.891 1 96.5 73 TYR A CA 1
ATOM 584 C C . TYR A 1 73 ? 2.715 3.551 17.609 1 96.5 73 TYR A C 1
ATOM 586 O O . TYR A 1 73 ? 3.385 4.578 17.75 1 96.5 73 TYR A O 1
ATOM 594 N N . GLU A 1 74 ? 1.471 3.584 17.156 1 93.38 74 GLU A N 1
ATOM 595 C CA . GLU A 1 74 ? 0.759 4.855 17.062 1 93.38 74 GLU A CA 1
ATOM 596 C C . GLU A 1 74 ? 0.596 5.504 18.438 1 93.38 74 GLU A C 1
ATOM 598 O O . GLU A 1 74 ? 0.778 6.715 18.578 1 93.38 74 GLU A O 1
ATOM 603 N N . GLN A 1 75 ? 0.275 4.691 19.391 1 94.31 75 GLN A N 1
ATOM 604 C CA . GLN A 1 75 ? 0.155 5.188 20.766 1 94.31 75 GLN A CA 1
ATOM 605 C C . GLN A 1 75 ? 1.486 5.738 21.266 1 94.31 75 GLN A C 1
ATOM 607 O O . GLN A 1 75 ? 1.527 6.793 21.906 1 94.31 75 GLN A O 1
ATOM 612 N N . LYS A 1 76 ? 2.57 5.059 20.906 1 96.81 76 LYS A N 1
ATOM 613 C CA . LYS A 1 76 ? 3.906 5.5 21.312 1 96.81 76 LYS A CA 1
ATOM 614 C C . LYS A 1 76 ? 4.277 6.812 20.625 1 96.81 76 LYS A C 1
ATOM 616 O O . LYS A 1 76 ? 5.102 7.574 21.125 1 96.81 76 LYS A O 1
ATOM 621 N N . SER A 1 77 ? 3.654 7.082 19.453 1 96.88 77 SER A N 1
ATOM 622 C CA . SER A 1 77 ? 3.996 8.258 18.656 1 96.88 77 SER A CA 1
ATOM 623 C C . SER A 1 77 ? 3.26 9.492 19.156 1 96.88 77 SER A C 1
ATOM 625 O O . SER A 1 77 ? 3.697 10.625 18.922 1 96.88 77 SER A O 1
ATOM 627 N N . MET A 1 78 ? 2.152 9.32 19.828 1 94.56 78 MET A N 1
ATOM 628 C CA . MET A 1 78 ? 1.263 10.414 20.219 1 94.56 78 MET A CA 1
ATOM 629 C C . MET A 1 78 ? 1.994 11.422 21.094 1 94.56 78 MET A C 1
ATOM 631 O O . MET A 1 78 ? 1.897 12.633 20.875 1 94.56 78 MET A O 1
ATOM 635 N N . PRO A 1 79 ? 2.809 10.969 22.078 1 97.12 79 PRO A N 1
ATOM 636 C CA . PRO A 1 79 ? 3.549 11.938 22.891 1 97.12 79 PRO A CA 1
ATOM 637 C C . PRO A 1 79 ? 4.551 12.75 22.078 1 97.12 79 PRO A C 1
ATOM 639 O O . PRO A 1 79 ? 4.816 13.914 22.391 1 97.12 79 PRO A O 1
ATOM 642 N N . ILE A 1 80 ? 5.094 12.156 21.062 1 97.94 80 ILE A N 1
ATOM 643 C CA . ILE A 1 80 ? 6.031 12.852 20.188 1 97.94 80 ILE A CA 1
ATOM 644 C C . ILE A 1 80 ? 5.309 13.969 19.453 1 97.94 80 ILE A C 1
ATOM 646 O O . ILE A 1 80 ? 5.805 15.094 19.359 1 97.94 80 ILE A O 1
ATOM 650 N N . TYR A 1 81 ? 4.133 13.664 18.984 1 97.25 81 TYR A N 1
ATOM 651 C CA . TYR A 1 81 ? 3.33 14.664 18.281 1 97.25 81 TYR A CA 1
ATOM 652 C C . TYR A 1 81 ? 2.965 15.812 19.203 1 97.25 81 TYR A C 1
ATOM 654 O O . TYR A 1 81 ? 2.992 16.984 18.797 1 97.25 81 TYR A O 1
ATOM 662 N N . ALA A 1 82 ? 2.615 15.445 20.406 1 96.69 82 ALA A N 1
ATOM 663 C CA . ALA A 1 82 ? 2.244 16.453 21.391 1 96.69 82 ALA A CA 1
ATOM 664 C C . ALA A 1 82 ? 3.398 17.422 21.641 1 96.69 82 ALA A C 1
ATOM 666 O O . ALA A 1 82 ? 3.193 18.641 21.719 1 96.69 82 ALA A O 1
ATOM 667 N N . LYS A 1 83 ? 4.562 16.938 21.75 1 97.69 83 LYS A N 1
ATOM 668 C CA . LYS A 1 83 ? 5.734 17.781 21.969 1 97.69 83 LYS A CA 1
ATOM 669 C C . LYS A 1 83 ? 5.969 18.719 20.797 1 97.69 83 LYS A C 1
ATOM 671 O O . LYS A 1 83 ? 6.297 19.891 20.969 1 97.69 83 LYS A O 1
ATOM 676 N N . THR A 1 84 ? 5.82 18.156 19.609 1 97.94 84 THR A N 1
ATOM 677 C CA . THR A 1 84 ? 5.949 18.969 18.406 1 97.94 84 THR A CA 1
ATOM 678 C C . THR A 1 84 ? 4.926 20.094 18.406 1 97.94 84 THR A C 1
ATOM 680 O O . THR A 1 84 ? 5.27 21.25 18.125 1 97.94 84 THR A O 1
ATOM 683 N N . GLN A 1 85 ? 3.752 19.781 18.781 1 96 85 GLN A N 1
ATOM 684 C CA . GLN A 1 85 ? 2.676 20.766 18.828 1 96 85 GLN A CA 1
ATOM 685 C C . GLN A 1 85 ? 3.002 21.875 19.812 1 96 85 GLN A C 1
ATOM 687 O O . GLN A 1 85 ? 2.727 23.047 19.547 1 96 85 GLN A O 1
ATOM 692 N N . GLU A 1 86 ? 3.535 21.578 20.891 1 97.31 86 GLU A N 1
ATOM 693 C CA . GLU A 1 86 ? 3.893 22.562 21.906 1 97.31 86 GLU A CA 1
ATOM 694 C C . GLU A 1 86 ? 4.918 23.562 21.359 1 97.31 86 GLU A C 1
ATOM 696 O O . GLU A 1 86 ? 4.824 24.75 21.625 1 97.31 86 GLU A O 1
ATOM 701 N N . ILE A 1 87 ? 5.828 23.031 20.656 1 97.75 87 ILE A N 1
ATOM 702 C CA . ILE A 1 87 ? 6.855 23.891 20.094 1 97.75 87 ILE A CA 1
ATOM 703 C C . ILE A 1 87 ? 6.234 24.812 19.031 1 97.75 87 ILE A C 1
ATOM 705 O O . ILE A 1 87 ? 6.52 26.016 19 1 97.75 87 ILE A O 1
ATOM 709 N N . VAL A 1 88 ? 5.406 24.266 18.266 1 97.25 88 VAL A N 1
ATOM 710 C CA . VAL A 1 88 ? 4.723 25.031 17.219 1 97.25 88 VAL A CA 1
ATOM 711 C C . VAL A 1 88 ? 3.91 26.156 17.859 1 97.25 88 VAL A C 1
ATOM 713 O O . VAL A 1 88 ? 3.848 27.266 17.328 1 97.25 88 VAL A O 1
ATOM 716 N N . GLN A 1 89 ? 3.391 25.875 19.031 1 96.12 89 GLN A N 1
ATOM 717 C CA . GLN A 1 89 ? 2.518 26.828 19.703 1 96.12 89 GLN A CA 1
ATOM 718 C C . GLN A 1 89 ? 3.328 27.844 20.5 1 96.12 89 GLN A C 1
ATOM 720 O O . GLN A 1 89 ? 2.768 28.781 21.078 1 96.12 89 GLN A O 1
ATOM 725 N N . GLY A 1 90 ? 4.652 27.625 20.625 1 96.38 90 GLY A N 1
ATOM 726 C CA . GLY A 1 90 ? 5.469 28.703 21.188 1 96.38 90 GLY A CA 1
ATOM 727 C C . GLY A 1 90 ? 6.242 28.266 22.406 1 96.38 90 GLY A C 1
ATOM 728 O O . GLY A 1 90 ? 7.004 29.062 22.984 1 96.38 90 GLY A O 1
ATOM 729 N N . ARG A 1 91 ? 6.094 27.016 22.797 1 96.94 91 ARG A N 1
ATOM 730 C CA . ARG A 1 91 ? 6.895 26.562 23.938 1 96.94 91 ARG A CA 1
ATOM 731 C C . ARG A 1 91 ? 8.383 26.688 23.641 1 96.94 91 ARG A C 1
ATOM 733 O O . ARG A 1 91 ? 8.828 26.391 22.531 1 96.94 91 ARG A O 1
ATOM 740 N N . VAL A 1 92 ? 9.125 27.188 24.594 1 96.88 92 VAL A N 1
ATOM 741 C CA . VAL A 1 92 ? 10.57 27.312 24.422 1 96.88 92 VAL A CA 1
ATOM 742 C C . VAL A 1 92 ? 11.219 25.922 24.438 1 96.88 92 VAL A C 1
ATOM 744 O O . VAL A 1 92 ? 10.977 25.125 25.344 1 96.88 92 VAL A O 1
ATOM 747 N N . PRO A 1 93 ? 11.953 25.609 23.438 1 97.25 93 PRO A N 1
ATOM 748 C CA . PRO A 1 93 ? 12.594 24.297 23.359 1 97.25 93 PRO A CA 1
ATOM 749 C C . PRO A 1 93 ? 13.562 24.047 24.516 1 97.25 93 PRO A C 1
ATOM 751 O O . PRO A 1 93 ? 14.195 24.984 25.016 1 97.25 93 PRO A O 1
ATOM 754 N N . THR A 1 94 ? 13.68 22.812 24.906 1 96.94 94 THR A N 1
ATOM 755 C CA . THR A 1 94 ? 14.594 22.406 25.969 1 96.94 94 THR A CA 1
ATOM 756 C C . THR A 1 94 ? 16.016 22.219 25.438 1 96.94 94 THR A C 1
ATOM 758 O O . THR A 1 94 ? 16.219 22.219 24.219 1 96.94 94 THR A O 1
ATOM 761 N N . GLU A 1 95 ? 16.953 22.016 26.391 1 96.06 95 GLU A N 1
ATOM 762 C CA . GLU A 1 95 ? 18.344 21.797 26 1 96.06 95 GLU A CA 1
ATOM 763 C C . GLU A 1 95 ? 18.5 20.484 25.234 1 96.06 95 GLU A C 1
ATOM 765 O O . GLU A 1 95 ? 19.297 20.406 24.281 1 96.06 95 GLU A O 1
ATOM 770 N N . GLU A 1 96 ? 17.781 19.516 25.641 1 97.5 96 GLU A N 1
ATOM 771 C CA . GLU A 1 96 ? 17.828 18.234 24.969 1 97.5 96 GLU A CA 1
ATOM 772 C C . GLU A 1 96 ? 17.344 18.344 23.531 1 97.5 96 GLU A C 1
ATOM 774 O O . GLU A 1 96 ? 17.938 17.75 22.625 1 97.5 96 GLU A O 1
ATOM 779 N N . GLU A 1 97 ? 16.312 19.094 23.281 1 97.81 97 GLU A N 1
ATOM 780 C CA . GLU A 1 97 ? 15.719 19.281 21.953 1 97.81 97 GLU A CA 1
ATOM 781 C C . GLU A 1 97 ? 16.656 20.078 21.047 1 97.81 97 GLU A C 1
ATOM 783 O O . GLU A 1 97 ? 16.531 20.031 19.828 1 97.81 97 GLU A O 1
ATOM 788 N N . LEU A 1 98 ? 17.594 20.812 21.672 1 97.5 98 LEU A N 1
ATOM 789 C CA . LEU A 1 98 ? 18.5 21.672 20.906 1 97.5 98 LEU A CA 1
ATOM 790 C C . LEU A 1 98 ? 19.922 21.109 20.922 1 97.5 98 LEU A C 1
ATOM 792 O O . LEU A 1 98 ? 20.875 21.844 20.688 1 97.5 98 LEU A O 1
ATOM 796 N N . LYS A 1 99 ? 20.078 19.844 21.219 1 96.31 99 LYS A N 1
ATOM 797 C CA . LYS A 1 99 ? 21.406 19.25 21.359 1 96.31 99 LYS A CA 1
ATOM 798 C C . LYS A 1 99 ? 22.219 19.406 20.062 1 96.31 99 LYS A C 1
ATOM 800 O O . LYS A 1 99 ? 23.438 19.547 20.109 1 96.31 99 LYS A O 1
ATOM 805 N N . ASP A 1 100 ? 21.547 19.453 18.922 1 94.88 100 ASP A N 1
ATOM 806 C CA . ASP A 1 100 ? 22.25 19.516 17.641 1 94.88 100 ASP A CA 1
ATOM 807 C C . ASP A 1 100 ? 22.203 20.922 17.062 1 94.88 100 ASP A C 1
ATOM 809 O O . ASP A 1 100 ? 22.547 21.141 15.891 1 94.88 100 ASP A O 1
ATOM 813 N N . LEU A 1 101 ? 21.797 21.906 17.766 1 96.75 101 LEU A N 1
ATOM 814 C CA . LEU A 1 101 ? 21.578 23.25 17.266 1 96.75 101 LEU A CA 1
ATOM 815 C C . LEU A 1 101 ? 22.859 23.828 16.672 1 96.75 101 LEU A C 1
ATOM 817 O O . LEU A 1 101 ? 22.828 24.531 15.664 1 96.75 101 LEU A O 1
ATOM 821 N N . GLU A 1 102 ? 24 23.484 17.281 1 95 102 GLU A N 1
ATOM 822 C CA . GLU A 1 102 ? 25.281 24.047 16.859 1 95 102 GLU A CA 1
ATOM 823 C C . GLU A 1 102 ? 25.594 23.703 15.406 1 95 102 GLU A C 1
ATOM 825 O O . GLU A 1 102 ? 26.219 24.5 14.703 1 95 102 GLU A O 1
ATOM 830 N N . LYS A 1 103 ? 25.125 22.562 14.938 1 93.88 103 LYS A N 1
ATOM 831 C CA . LYS A 1 103 ? 25.391 22.094 13.578 1 93.88 103 LYS A CA 1
ATOM 832 C C . LYS A 1 103 ? 24.719 23.016 12.555 1 93.88 103 LYS A C 1
ATOM 834 O O . LYS A 1 103 ? 25.094 23.031 11.383 1 93.88 103 LYS A O 1
ATOM 839 N N . TYR A 1 104 ? 23.766 23.812 13.008 1 95.88 104 TYR A N 1
ATOM 840 C CA . TYR A 1 104 ? 22.938 24.578 12.078 1 95.88 104 TYR A CA 1
ATOM 841 C C . TYR A 1 104 ? 23.266 26.062 12.148 1 95.88 104 TYR A C 1
ATOM 843 O O . TYR A 1 104 ? 22.859 26.844 11.289 1 95.88 104 TYR A O 1
ATOM 851 N N . LEU A 1 105 ? 24.047 26.469 13.102 1 96 105 LEU A N 1
ATOM 852 C CA . LEU A 1 105 ? 24.266 27.891 13.375 1 96 105 LEU A CA 1
ATOM 853 C C . LEU A 1 105 ? 25.422 28.422 12.547 1 96 105 LEU A C 1
ATOM 855 O O . LEU A 1 105 ? 26.438 27.75 12.391 1 96 105 LEU A O 1
ATOM 859 N N . LYS A 1 106 ? 25.156 29.609 12.055 1 93.38 106 LYS A N 1
ATOM 860 C CA . LYS A 1 106 ? 26.266 30.406 11.516 1 93.38 106 LYS A CA 1
ATOM 861 C C . LYS A 1 106 ? 27.078 31.047 12.633 1 93.38 106 LYS A C 1
ATOM 863 O O . LYS A 1 106 ? 26.609 31.156 13.766 1 93.38 106 LYS A O 1
ATOM 868 N N . GLU A 1 107 ? 28.297 31.484 12.273 1 92.44 107 GLU A N 1
ATOM 869 C CA . GLU A 1 107 ? 29.219 32.031 13.273 1 92.44 107 GLU A CA 1
ATOM 870 C C . GLU A 1 107 ? 28.609 33.25 13.969 1 92.44 107 GLU A C 1
ATOM 872 O O . GLU A 1 107 ? 28.688 33.375 15.195 1 92.44 107 GLU A O 1
ATOM 877 N N . GLU A 1 108 ? 27.984 34.062 13.266 1 92.5 108 GLU A N 1
ATOM 878 C CA . GLU A 1 108 ? 27.422 35.281 13.812 1 92.5 108 GLU A CA 1
ATOM 879 C C . GLU A 1 108 ? 26.203 35 14.695 1 92.5 108 GLU A C 1
ATOM 881 O O . GLU A 1 108 ? 25.859 35.812 15.57 1 92.5 108 GLU A O 1
ATOM 886 N N . GLU A 1 109 ? 25.594 33.844 14.562 1 93.88 109 GLU A N 1
ATOM 887 C CA . GLU A 1 109 ? 24.359 33.5 15.258 1 93.88 109 GLU A CA 1
ATOM 888 C C . GLU A 1 109 ? 24.641 32.906 16.625 1 93.88 109 GLU A C 1
ATOM 890 O O . GLU A 1 109 ? 23.766 32.875 17.5 1 93.88 109 GLU A O 1
ATOM 895 N N . LYS A 1 110 ? 25.812 32.406 16.875 1 92.62 110 LYS A N 1
ATOM 896 C CA . LYS A 1 110 ? 26.156 31.656 18.078 1 92.62 110 LYS A CA 1
ATOM 897 C C . LYS A 1 110 ? 26 32.5 19.328 1 92.62 110 LYS A C 1
ATOM 899 O O . LYS A 1 110 ? 25.609 31.984 20.375 1 92.62 110 LYS A O 1
ATOM 904 N N . THR A 1 111 ? 26.219 33.75 19.172 1 92.94 111 THR A N 1
ATOM 905 C CA . THR A 1 111 ? 26.156 34.625 20.344 1 92.94 111 THR A CA 1
ATOM 906 C C . THR A 1 111 ? 24.734 35.156 20.547 1 92.94 111 THR A C 1
ATOM 908 O O . THR A 1 111 ? 24.453 35.781 21.562 1 92.94 111 THR A O 1
ATOM 911 N N . GLN A 1 112 ? 23.844 34.906 19.672 1 94.38 112 GLN A N 1
ATOM 912 C CA . GLN A 1 112 ? 22.5 35.5 19.734 1 94.38 112 GLN A CA 1
ATOM 913 C C . GLN A 1 112 ? 21.453 34.438 20.078 1 94.38 112 GLN A C 1
ATOM 915 O O . GLN A 1 112 ? 20.266 34.75 20.141 1 94.38 112 GLN A O 1
ATOM 920 N N . VAL A 1 113 ? 21.828 33.281 20.375 1 94.06 113 VAL A N 1
ATOM 921 C CA . VAL A 1 113 ? 20.938 32.125 20.547 1 94.06 113 VAL A CA 1
ATOM 922 C C . VAL A 1 113 ? 20.031 32.375 21.75 1 94.06 113 VAL A C 1
ATOM 924 O O . VAL A 1 113 ? 18.812 32.188 21.672 1 94.06 113 VAL A O 1
ATOM 927 N N . GLU A 1 114 ? 20.609 32.75 22.859 1 92.31 114 GLU A N 1
ATOM 928 C CA . GLU A 1 114 ? 19.844 32.938 24.094 1 92.31 114 GLU A CA 1
ATOM 929 C C . GLU A 1 114 ? 18.781 34 23.938 1 92.31 114 GLU A C 1
ATOM 931 O O . GLU A 1 114 ? 17.672 33.875 24.438 1 92.31 114 GLU A O 1
ATOM 936 N N . GLY A 1 115 ? 19.125 35.031 23.219 1 92.38 115 GLY A N 1
ATOM 937 C CA . GLY A 1 115 ? 18.188 36.125 22.984 1 92.38 115 GLY A CA 1
ATOM 938 C C . GLY A 1 115 ? 17.094 35.75 22 1 92.38 115 GLY A C 1
ATOM 939 O O . GLY A 1 115 ? 16.016 36.375 22 1 92.38 115 GLY A O 1
ATOM 940 N N . ALA A 1 116 ? 17.312 34.75 21.234 1 92.38 116 ALA A N 1
ATOM 941 C CA . ALA A 1 116 ? 16.375 34.375 20.172 1 92.38 116 ALA A CA 1
ATOM 942 C C . ALA A 1 116 ? 15.406 33.281 20.672 1 92.38 116 ALA A C 1
ATOM 944 O O . ALA A 1 116 ? 14.414 33 20 1 92.38 116 ALA A O 1
ATOM 945 N N . LYS A 1 117 ? 15.672 32.781 21.844 1 92.19 117 LYS A N 1
ATOM 946 C CA . LYS A 1 117 ? 14.766 31.812 22.438 1 92.19 117 LYS A CA 1
ATOM 947 C C . LYS A 1 117 ? 13.547 32.5 23.047 1 92.19 117 LYS A C 1
ATOM 949 O O . LYS A 1 117 ? 13.555 32.844 24.234 1 92.19 117 LYS A O 1
ATOM 954 N N . LYS A 1 118 ? 12.508 32.75 22.234 1 91.56 118 LYS A N 1
ATOM 955 C CA . LYS A 1 118 ? 11.305 33.438 22.688 1 91.56 118 LYS A CA 1
ATOM 956 C C . LYS A 1 118 ? 10.094 32.5 22.641 1 91.56 118 LYS A C 1
ATOM 958 O O . LYS A 1 118 ? 10.086 31.516 21.891 1 91.56 118 LYS A O 1
ATOM 963 N N . GLU A 1 119 ? 9.156 32.781 23.531 1 93.5 119 GLU A N 1
ATOM 964 C CA . GLU A 1 119 ? 7.883 32.062 23.516 1 93.5 119 GLU A CA 1
ATOM 965 C C . GLU A 1 119 ? 6.961 32.594 22.422 1 93.5 119 GLU A C 1
ATOM 967 O O . GLU A 1 119 ? 6.074 33.406 22.688 1 93.5 119 GLU A O 1
ATOM 972 N N . GLU A 1 120 ? 7.27 32.219 21.219 1 91.25 120 GLU A N 1
ATOM 973 C CA . GLU A 1 120 ? 6.5 32.656 20.062 1 91.25 120 GLU A CA 1
ATOM 974 C C . GLU A 1 120 ? 6.113 31.5 19.156 1 91.25 120 GLU A C 1
ATOM 976 O O . GLU A 1 120 ? 6.953 30.656 18.828 1 91.25 120 GLU A O 1
ATOM 981 N N . PRO A 1 121 ? 4.895 31.453 18.797 1 93.88 121 PRO A N 1
ATOM 982 C CA . PRO A 1 121 ? 4.48 30.391 17.875 1 93.88 121 PRO A CA 1
ATOM 983 C C . PRO A 1 121 ? 5.098 30.531 16.484 1 93.88 121 PRO A C 1
ATOM 985 O O . PRO A 1 121 ? 5.566 31.609 16.125 1 93.88 121 PRO A O 1
ATOM 988 N N . ILE A 1 122 ? 5.18 29.391 15.836 1 95.31 122 ILE A N 1
ATOM 989 C CA . ILE A 1 122 ? 5.582 29.438 14.438 1 95.31 122 ILE A CA 1
ATOM 990 C C . ILE A 1 122 ? 4.402 29.891 13.578 1 95.31 122 ILE A C 1
ATOM 992 O O . ILE A 1 122 ? 3.342 29.266 13.586 1 95.31 122 ILE A O 1
ATOM 996 N N . THR A 1 123 ? 4.57 30.922 12.812 1 93.81 123 THR A N 1
ATOM 997 C CA . THR A 1 123 ? 3.498 31.516 12.031 1 93.81 123 THR A CA 1
ATOM 998 C C . THR A 1 123 ? 3.059 30.594 10.906 1 93.81 123 THR A C 1
ATOM 1000 O O . THR A 1 123 ? 3.893 30.062 10.164 1 93.81 123 THR A O 1
ATOM 1003 N N . GLU A 1 124 ? 1.781 30.312 10.82 1 96.69 124 GLU A N 1
ATOM 1004 C CA . GLU A 1 124 ? 1.127 29.594 9.734 1 96.69 124 GLU A CA 1
ATOM 1005 C C . GLU A 1 124 ? 1.772 28.234 9.516 1 96.69 124 GLU A C 1
ATOM 1007 O O . GLU A 1 124 ? 1.903 27.781 8.375 1 96.69 124 GLU A O 1
ATOM 1012 N N . TYR A 1 125 ? 2.252 27.578 10.562 1 97.81 125 TYR A N 1
ATOM 1013 C CA . TYR A 1 125 ? 2.953 26.297 10.477 1 97.81 125 TYR A CA 1
ATOM 1014 C C . TYR A 1 125 ? 2.086 25.25 9.797 1 97.81 125 TYR A C 1
ATOM 1016 O O . TYR A 1 125 ? 2.502 24.641 8.812 1 97.81 125 TYR A O 1
ATOM 1024 N N . TRP A 1 126 ? 0.914 25.062 10.258 1 98.38 126 TRP A N 1
ATOM 1025 C CA . TRP A 1 126 ? 0.054 23.984 9.797 1 98.38 126 TRP A CA 1
ATOM 1026 C C . TRP A 1 126 ? -0.501 24.281 8.406 1 98.38 126 TRP A C 1
ATOM 1028 O O . TRP A 1 126 ? -0.624 23.391 7.574 1 98.38 126 TRP A O 1
ATOM 1038 N N . LEU A 1 127 ? -0.853 25.578 8.195 1 98.25 127 LEU A N 1
ATOM 1039 C CA . LEU A 1 127 ? -1.322 25.922 6.859 1 98.25 127 LEU A CA 1
ATOM 1040 C C . LEU A 1 127 ? -0.264 25.609 5.809 1 98.25 127 LEU A C 1
ATOM 1042 O O . LEU A 1 127 ? -0.565 25 4.785 1 98.25 127 LEU A O 1
ATOM 1046 N N . LYS A 1 128 ? 0.97 25.984 6.066 1 97.38 128 LYS A N 1
ATOM 1047 C CA . LYS A 1 128 ? 2.066 25.719 5.137 1 97.38 128 LYS A CA 1
ATOM 1048 C C . LYS A 1 128 ? 2.295 24.219 4.961 1 97.38 128 LYS A C 1
ATOM 1050 O O . LYS A 1 128 ? 2.463 23.734 3.838 1 97.38 128 LYS A O 1
ATOM 1055 N N . ALA A 1 129 ? 2.279 23.516 6.047 1 97.88 129 ALA A N 1
ATOM 1056 C CA . ALA A 1 129 ? 2.469 22.062 5.988 1 97.88 129 ALA A CA 1
ATOM 1057 C C . ALA A 1 129 ? 1.353 21.391 5.195 1 97.88 129 ALA A C 1
ATOM 1059 O O . ALA A 1 129 ? 1.614 20.547 4.34 1 97.88 129 ALA A O 1
ATOM 1060 N N . MET A 1 130 ? 0.138 21.75 5.441 1 98.25 130 MET A N 1
ATOM 1061 C CA . MET A 1 130 ? -1.016 21.156 4.773 1 98.25 130 MET A CA 1
ATOM 1062 C C . MET A 1 130 ? -0.997 21.469 3.279 1 98.25 130 MET A C 1
ATOM 1064 O O . MET A 1 130 ? -1.277 20.609 2.455 1 98.25 130 MET A O 1
ATOM 1068 N N . LYS A 1 131 ? -0.618 22.625 2.912 1 97.25 131 LYS A N 1
ATOM 1069 C CA . LYS A 1 131 ? -0.617 23.047 1.515 1 97.25 131 LYS A CA 1
ATOM 1070 C C . LYS A 1 131 ? 0.473 22.328 0.726 1 97.25 131 LYS A C 1
ATOM 1072 O O . LYS A 1 131 ? 0.428 22.281 -0.506 1 97.25 131 LYS A O 1
ATOM 1077 N N . SER A 1 132 ? 1.441 21.844 1.433 1 96.19 132 SER A N 1
ATOM 1078 C CA . SER A 1 132 ? 2.52 21.109 0.777 1 96.19 132 SER A CA 1
ATOM 1079 C C . SER A 1 132 ? 2.102 19.688 0.456 1 96.19 132 SER A C 1
ATOM 1081 O O . SER A 1 132 ? 2.754 19 -0.342 1 96.19 132 SER A O 1
ATOM 1083 N N . ASN A 1 133 ? 1.111 19.219 1.136 1 96.56 133 ASN A N 1
ATOM 1084 C CA . ASN A 1 133 ? 0.584 17.891 0.884 1 96.56 133 ASN A CA 1
ATOM 1085 C C . ASN A 1 133 ? -0.377 17.875 -0.301 1 96.56 133 ASN A C 1
ATOM 1087 O O . ASN A 1 133 ? -1.356 18.625 -0.317 1 96.56 133 ASN A O 1
ATOM 1091 N N . ASP A 1 134 ? -0.178 16.984 -1.215 1 93.44 134 ASP A N 1
ATOM 1092 C CA . ASP A 1 134 ? -0.907 17 -2.48 1 93.44 134 ASP A CA 1
ATOM 1093 C C . ASP A 1 134 ? -2.406 16.828 -2.25 1 93.44 134 ASP A C 1
ATOM 1095 O O . ASP A 1 134 ? -3.217 17.531 -2.871 1 93.44 134 ASP A O 1
ATOM 1099 N N . VAL A 1 135 ? -2.809 15.922 -1.409 1 93.19 135 VAL A N 1
ATOM 1100 C CA . VAL A 1 135 ? -4.215 15.633 -1.147 1 93.19 135 VAL A CA 1
ATOM 1101 C C . VAL A 1 135 ? -4.879 16.844 -0.509 1 93.19 135 VAL A C 1
ATOM 1103 O O . VAL A 1 135 ? -5.941 17.281 -0.954 1 93.19 135 VAL A O 1
ATOM 1106 N N . LEU A 1 136 ? -4.238 17.453 0.501 1 97.25 136 LEU A N 1
ATOM 1107 C CA . LEU A 1 136 ? -4.809 18.594 1.222 1 97.25 136 LEU A CA 1
ATOM 1108 C C . LEU A 1 136 ? -4.797 19.844 0.356 1 97.25 136 LEU A C 1
ATOM 1110 O O . LEU A 1 136 ? -5.73 20.656 0.415 1 97.25 136 LEU A O 1
ATOM 1114 N N . ALA A 1 137 ? -3.75 20 -0.394 1 96.06 137 ALA A N 1
ATOM 1115 C CA . ALA A 1 137 ? -3.639 21.156 -1.274 1 96.06 137 ALA A CA 1
ATOM 1116 C C . ALA A 1 137 ? -4.805 21.219 -2.26 1 96.06 137 ALA A C 1
ATOM 1118 O O . ALA A 1 137 ? -5.277 22.297 -2.611 1 96.06 137 ALA A O 1
ATOM 1119 N N . MET A 1 138 ? -5.242 20.031 -2.729 1 94.25 138 MET A N 1
ATOM 1120 C CA . MET A 1 138 ? -6.363 19.953 -3.662 1 94.25 138 MET A CA 1
ATOM 1121 C C . MET A 1 138 ? -7.664 20.375 -2.992 1 94.25 138 MET A C 1
ATOM 1123 O O . MET A 1 138 ? -8.562 20.891 -3.652 1 94.25 138 MET A O 1
ATOM 1127 N N . GLU A 1 139 ? -7.738 20.219 -1.703 1 95.12 139 GLU A N 1
ATOM 1128 C CA . GLU A 1 139 ? -8.977 20.453 -0.972 1 95.12 139 GLU A CA 1
ATOM 1129 C C . GLU A 1 139 ? -9.016 21.875 -0.406 1 95.12 139 GLU A C 1
ATOM 1131 O O . GLU A 1 139 ? -10.094 22.438 -0.195 1 95.12 139 GLU A O 1
ATOM 1136 N N . ILE A 1 140 ? -7.867 22.453 -0.152 1 97.88 140 ILE A N 1
ATOM 1137 C CA . ILE A 1 140 ? -7.789 23.797 0.389 1 97.88 140 ILE A CA 1
ATOM 1138 C C . ILE A 1 140 ? -7.93 24.812 -0.74 1 97.88 140 ILE A C 1
ATOM 1140 O O . ILE A 1 140 ? -7.148 24.812 -1.694 1 97.88 140 ILE A O 1
ATOM 1144 N N . LYS A 1 141 ? -8.953 25.609 -0.607 1 96.81 141 LYS A N 1
ATOM 1145 C CA . LYS A 1 141 ? -9.18 26.656 -1.601 1 96.81 141 LYS A CA 1
ATOM 1146 C C . LYS A 1 141 ? -8.766 28.016 -1.065 1 96.81 141 LYS A C 1
ATOM 1148 O O . LYS A 1 141 ? -8.469 28.156 0.121 1 96.81 141 LYS A O 1
ATOM 1153 N N . GLU A 1 142 ? -8.742 29.031 -1.934 1 96.69 142 GLU A N 1
ATOM 1154 C CA . GLU A 1 142 ? -8.258 30.359 -1.591 1 96.69 142 GLU A CA 1
ATOM 1155 C C . GLU A 1 142 ? -9.07 30.969 -0.444 1 96.69 142 GLU A C 1
ATOM 1157 O O . GLU A 1 142 ? -8.508 31.594 0.456 1 96.69 142 GLU A O 1
ATOM 1162 N N . GLN A 1 143 ? -10.336 30.781 -0.433 1 96.06 143 GLN A N 1
ATOM 1163 C CA . GLN A 1 143 ? -11.203 31.406 0.566 1 96.06 143 GLN A CA 1
ATOM 1164 C C . GLN A 1 143 ? -11.008 30.766 1.937 1 96.06 143 GLN A C 1
ATOM 1166 O O . GLN A 1 143 ? -11.469 31.297 2.949 1 96.06 143 GLN A O 1
ATOM 1171 N N . ASP A 1 144 ? -10.352 29.594 1.963 1 98 144 ASP A N 1
ATOM 1172 C CA . ASP A 1 144 ? -10.141 28.875 3.219 1 98 144 ASP A CA 1
ATOM 1173 C C . ASP A 1 144 ? -8.906 29.391 3.945 1 98 144 ASP A C 1
ATOM 1175 O O . ASP A 1 144 ? -8.766 29.203 5.156 1 98 144 ASP A O 1
ATOM 1179 N N . GLU A 1 145 ? -7.996 29.953 3.199 1 97.81 145 GLU A N 1
ATOM 1180 C CA . GLU A 1 145 ? -6.637 30.172 3.676 1 97.81 145 GLU A CA 1
ATOM 1181 C C . GLU A 1 145 ? -6.613 31.156 4.848 1 97.81 145 GLU A C 1
ATOM 1183 O O . GLU A 1 145 ? -5.863 30.953 5.809 1 97.81 145 GLU A O 1
ATOM 1188 N N . THR A 1 146 ? -7.387 32.188 4.762 1 97.62 146 THR A N 1
ATOM 1189 C CA . THR A 1 146 ? -7.379 33.188 5.82 1 97.62 146 THR A CA 1
ATOM 1190 C C . THR A 1 146 ? -7.801 32.594 7.152 1 97.62 146 THR A C 1
ATOM 1192 O O . THR A 1 146 ? -7.199 32.875 8.188 1 97.62 146 THR A O 1
ATOM 1195 N N . ALA A 1 147 ? -8.805 31.781 7.105 1 98.06 147 ALA A N 1
ATOM 1196 C CA . ALA A 1 147 ? -9.227 31.094 8.328 1 98.06 147 ALA A CA 1
ATOM 1197 C C . ALA A 1 147 ? -8.164 30.094 8.781 1 98.06 147 ALA A C 1
ATOM 1199 O O . ALA A 1 147 ? -7.852 30.016 9.969 1 98.06 147 ALA A O 1
ATOM 1200 N N . LEU A 1 148 ? -7.582 29.391 7.836 1 98.5 148 LEU A N 1
ATOM 1201 C CA . LEU A 1 148 ? -6.621 28.328 8.141 1 98.5 148 LEU A CA 1
ATOM 1202 C C . LEU A 1 148 ? -5.309 28.922 8.648 1 98.5 148 LEU A C 1
ATOM 1204 O O . LEU A 1 148 ? -4.516 28.219 9.281 1 98.5 148 LEU A O 1
ATOM 1208 N N . LYS A 1 149 ? -5.043 30.219 8.398 1 97.88 149 LYS A N 1
ATOM 1209 C CA . LYS A 1 149 ? -3.873 30.891 8.945 1 97.88 149 LYS A CA 1
ATOM 1210 C C . LYS A 1 149 ? -3.912 30.922 10.469 1 97.88 149 LYS A C 1
ATOM 1212 O O . LYS A 1 149 ? -2.873 31.031 11.125 1 97.88 149 LYS A O 1
ATOM 1217 N N . THR A 1 150 ? -5.109 30.812 11.031 1 97.56 150 THR A N 1
ATOM 1218 C CA . THR A 1 150 ? -5.266 30.922 12.477 1 97.56 150 THR A CA 1
ATOM 1219 C C . THR A 1 150 ? -5.25 29.531 13.125 1 97.56 150 THR A C 1
ATOM 1221 O O . THR A 1 150 ? -5.43 29.406 14.336 1 97.56 150 THR A O 1
ATOM 1224 N N . LEU A 1 151 ? -5.062 28.484 12.289 1 98.38 151 LEU A N 1
ATOM 1225 C CA . LEU A 1 151 ? -4.938 27.125 12.805 1 98.38 151 LEU A CA 1
ATOM 1226 C C . LEU A 1 151 ? -3.656 26.969 13.617 1 98.38 151 LEU A C 1
ATOM 1228 O O . LEU A 1 151 ? -2.557 27.172 13.094 1 98.38 151 LEU A O 1
ATOM 1232 N N . THR A 1 152 ? -3.777 26.562 14.891 1 96.75 152 THR A N 1
ATOM 1233 C CA . THR A 1 152 ? -2.625 26.578 15.781 1 96.75 152 THR A CA 1
ATOM 1234 C C . THR A 1 152 ? -2.225 25.156 16.172 1 96.75 152 THR A C 1
ATOM 1236 O O . THR A 1 152 ? -1.085 24.906 16.578 1 96.75 152 THR A O 1
ATOM 1239 N N . LYS A 1 153 ? -3.182 24.234 16.078 1 97.19 153 LYS A N 1
ATOM 1240 C CA . LYS A 1 153 ? -2.928 22.859 16.531 1 97.19 153 LYS A CA 1
ATOM 1241 C C . LYS A 1 153 ? -3.775 21.859 15.758 1 97.19 153 LYS A C 1
ATOM 1243 O O . LYS A 1 153 ? -4.949 22.125 15.469 1 97.19 153 LYS A O 1
ATOM 1248 N N . ILE A 1 154 ? -3.172 20.75 15.359 1 98.12 154 ILE A N 1
ATOM 1249 C CA . ILE A 1 154 ? -3.887 19.578 14.844 1 98.12 154 ILE A CA 1
ATOM 1250 C C . ILE A 1 154 ? -3.533 18.344 15.68 1 98.12 154 ILE A C 1
ATOM 1252 O O . ILE A 1 154 ? -2.373 17.938 15.727 1 98.12 154 ILE A O 1
ATOM 1256 N N . GLU A 1 155 ? -4.535 17.781 16.266 1 96.5 155 GLU A N 1
ATOM 1257 C CA . GLU A 1 155 ? -4.293 16.641 17.141 1 96.5 155 GLU A CA 1
ATOM 1258 C C . GLU A 1 155 ? -4.996 15.391 16.625 1 96.5 155 GLU A C 1
ATOM 1260 O O . GLU A 1 155 ? -6.176 15.438 16.281 1 96.5 155 GLU A O 1
ATOM 1265 N N . TYR A 1 156 ? -4.207 14.375 16.531 1 95.06 156 TYR A N 1
ATOM 1266 C CA . TYR A 1 156 ? -4.715 13.047 16.219 1 95.06 156 TYR A CA 1
ATOM 1267 C C . TYR A 1 156 ? -4.965 12.234 17.484 1 95.06 156 TYR A C 1
ATOM 1269 O O . TYR A 1 156 ? -4.066 12.07 18.312 1 95.06 156 TYR A O 1
ATOM 1277 N N . VAL A 1 157 ? -6.203 11.773 17.656 1 93.12 157 VAL A N 1
ATOM 1278 C CA . VAL A 1 157 ? -6.551 10.984 18.828 1 93.12 157 VAL A CA 1
ATOM 1279 C C . VAL A 1 157 ? -7.094 9.625 18.391 1 93.12 157 VAL A C 1
ATOM 1281 O O . VAL A 1 157 ? -8.109 9.547 17.688 1 93.12 157 VAL A O 1
ATOM 1284 N N . LEU A 1 158 ? -6.387 8.641 18.797 1 91.75 158 LEU A N 1
ATOM 1285 C CA . LEU A 1 158 ? -6.805 7.266 18.547 1 91.75 158 LEU A CA 1
ATOM 1286 C C . LEU A 1 158 ? -7.703 6.754 19.656 1 91.75 158 LEU A C 1
ATOM 1288 O O . LEU A 1 158 ? -7.262 6.633 20.812 1 91.75 158 LEU A O 1
ATOM 1292 N N . GLU A 1 159 ? -8.969 6.473 19.391 1 89.31 159 GLU A N 1
ATOM 1293 C CA . GLU A 1 159 ? -9.922 6.012 20.406 1 89.31 159 GLU A CA 1
ATOM 1294 C C . GLU A 1 159 ? -9.922 4.488 20.5 1 89.31 159 GLU A C 1
ATOM 1296 O O . GLU A 1 159 ? -10.008 3.936 21.609 1 89.31 159 GLU A O 1
ATOM 1301 N N . ASP A 1 160 ? -9.922 3.842 19.375 1 88.75 160 ASP A N 1
ATOM 1302 C CA . ASP A 1 160 ? -9.906 2.389 19.234 1 88.75 160 ASP A CA 1
ATOM 1303 C C . ASP A 1 160 ? -9.266 1.976 17.906 1 88.75 160 ASP A C 1
ATOM 1305 O O . ASP A 1 160 ? -8.859 2.828 17.109 1 88.75 160 ASP A O 1
ATOM 1309 N N . THR A 1 161 ? -9.164 0.69 17.688 1 87.56 161 THR A N 1
ATOM 1310 C CA . THR A 1 161 ? -8.523 0.18 16.484 1 87.56 161 THR A CA 1
ATOM 1311 C C . THR A 1 161 ? -9.312 0.588 15.242 1 87.56 161 THR A C 1
ATOM 1313 O O . THR A 1 161 ? -8.766 0.598 14.133 1 87.56 161 THR A O 1
ATOM 1316 N N . LYS A 1 162 ? -10.523 0.969 15.391 1 91.88 162 LYS A N 1
ATOM 1317 C CA . LYS A 1 162 ? -11.336 1.251 14.211 1 91.88 162 LYS A CA 1
ATOM 1318 C C . LYS A 1 162 ? -11.992 2.623 14.312 1 91.88 162 LYS A C 1
ATOM 1320 O O . LYS A 1 162 ? -12.945 2.916 13.586 1 91.88 162 LYS A O 1
ATOM 1325 N N . LYS A 1 163 ? -11.547 3.412 15.219 1 95 163 LYS A N 1
ATOM 1326 C CA . LYS A 1 163 ? -12.148 4.727 15.414 1 95 163 LYS A CA 1
ATOM 1327 C C . LYS A 1 163 ? -11.109 5.742 15.883 1 95 163 LYS A C 1
ATOM 1329 O O . LYS A 1 163 ? -10.352 5.477 16.812 1 95 163 LYS A O 1
ATOM 1334 N N . PHE A 1 164 ? -11.109 6.828 15.242 1 96 164 PHE A N 1
ATOM 1335 C CA . PHE A 1 164 ? -10.211 7.91 15.617 1 96 164 PHE A CA 1
ATOM 1336 C C . PHE A 1 164 ? -10.836 9.266 15.32 1 96 164 PHE A C 1
ATOM 1338 O O . PHE A 1 164 ? -11.875 9.344 14.664 1 96 164 PHE A O 1
ATOM 1345 N N . HIS A 1 165 ? -10.289 10.289 15.875 1 97 165 HIS A N 1
ATOM 1346 C CA . HIS A 1 165 ? -10.711 11.633 15.5 1 97 165 HIS A CA 1
ATOM 1347 C C . HIS A 1 165 ? -9.523 12.586 15.43 1 97 165 HIS A C 1
ATOM 1349 O O . HIS A 1 165 ? -8.461 12.297 15.984 1 97 165 HIS A O 1
ATOM 1355 N N . ILE A 1 166 ? -9.711 13.602 14.695 1 98.25 166 ILE A N 1
ATOM 1356 C CA . ILE A 1 166 ? -8.742 14.688 14.531 1 98.25 166 ILE A CA 1
ATOM 1357 C C . ILE A 1 166 ? -9.344 15.992 15.031 1 98.25 166 ILE A C 1
ATOM 1359 O O . ILE A 1 166 ? -10.492 16.328 14.719 1 98.25 166 ILE A O 1
ATOM 1363 N N . VAL A 1 167 ? -8.57 16.734 15.828 1 98.44 167 VAL A N 1
ATOM 1364 C CA . VAL A 1 167 ? -9.039 18 16.406 1 98.44 167 VAL A CA 1
ATOM 1365 C C . VAL A 1 167 ? -8.195 19.156 15.867 1 98.44 167 VAL A C 1
ATOM 1367 O O . VAL A 1 167 ? -6.965 19.125 15.953 1 98.44 167 VAL A O 1
ATOM 1370 N N . PHE A 1 168 ? -8.883 20.094 15.32 1 98.69 168 PHE A N 1
ATOM 1371 C CA . PHE A 1 168 ? -8.266 21.328 14.844 1 98.69 168 PHE A CA 1
ATOM 1372 C C . PHE A 1 168 ? -8.547 22.469 15.812 1 98.69 168 PHE A C 1
ATOM 1374 O O . PHE A 1 168 ? -9.703 22.781 16.109 1 98.69 168 PHE A O 1
ATOM 1381 N N . THR A 1 169 ? -7.508 23.094 16.297 1 98.5 169 THR A N 1
ATOM 1382 C CA . THR A 1 169 ? -7.652 24.25 17.188 1 98.5 169 THR A CA 1
ATOM 1383 C C . THR A 1 169 ? -7.289 25.547 16.453 1 98.5 169 THR A C 1
ATOM 1385 O O . THR A 1 169 ? -6.223 25.641 15.836 1 98.5 169 THR A O 1
ATOM 1388 N N . PHE A 1 170 ? -8.195 26.484 16.578 1 98.12 170 PHE A N 1
ATOM 1389 C CA . PHE A 1 170 ? -8.023 27.75 15.875 1 98.12 170 PHE A CA 1
ATOM 1390 C C . PHE A 1 170 ? -7.883 28.906 16.859 1 98.12 170 PHE A C 1
ATOM 1392 O O . PHE A 1 170 ? -8.531 28.906 17.906 1 98.12 170 PHE A O 1
ATOM 1399 N N . GLY A 1 171 ? -7.004 29.844 16.5 1 96.62 171 GLY A N 1
ATOM 1400 C CA . GLY A 1 171 ? -7.031 31.125 17.172 1 96.62 171 GLY A CA 1
ATOM 1401 C C . GLY A 1 171 ? -8.219 31.984 16.766 1 96.62 171 GLY A C 1
ATOM 1402 O O . GLY A 1 171 ? -9.023 31.594 15.93 1 96.62 171 GLY A O 1
ATOM 1403 N N . PRO A 1 172 ? -8.305 33.156 17.438 1 96.5 172 PRO A N 1
ATOM 1404 C CA . PRO A 1 172 ? -9.375 34.062 17.047 1 96.5 172 PRO A CA 1
ATOM 1405 C C . PRO A 1 172 ? -9.352 34.375 15.555 1 96.5 172 PRO A C 1
ATOM 1407 O O . PRO A 1 172 ? -8.273 34.562 14.977 1 96.5 172 PRO A O 1
ATOM 1410 N N . ASN A 1 173 ? -10.539 34.312 14.953 1 97 173 ASN A N 1
ATOM 1411 C CA . ASN A 1 173 ? -10.648 34.594 13.523 1 97 173 ASN A CA 1
ATOM 1412 C C . ASN A 1 173 ? -12 35.219 13.172 1 97 173 ASN A C 1
ATOM 1414 O O . ASN A 1 173 ? -12.891 35.281 14.023 1 97 173 ASN A O 1
ATOM 1418 N N . ASP A 1 174 ? -12.203 35.625 11.945 1 97.12 174 ASP A N 1
ATOM 1419 C CA . ASP A 1 174 ? -13.391 36.375 11.539 1 97.12 174 ASP A CA 1
ATOM 1420 C C . ASP A 1 174 ? -14.398 35.438 10.852 1 97.12 174 ASP A C 1
ATOM 1422 O O . ASP A 1 174 ? -15.406 35.906 10.32 1 97.12 174 ASP A O 1
ATOM 1426 N N . TYR A 1 175 ? -14.18 34.188 10.953 1 98.31 175 TYR A N 1
ATOM 1427 C CA . TYR A 1 175 ? -15 33.312 10.133 1 98.31 175 TYR A CA 1
ATOM 1428 C C . TYR A 1 175 ? -16 32.562 11 1 98.31 175 TYR A C 1
ATOM 1430 O O . TYR A 1 175 ? -17.172 32.406 10.617 1 98.31 175 TYR A O 1
ATOM 1438 N N . PHE A 1 176 ? -15.578 32.062 12.117 1 98.62 176 PHE A N 1
ATOM 1439 C CA . PHE A 1 176 ? -16.453 31.297 12.984 1 98.62 176 PHE A CA 1
ATOM 1440 C C . PHE A 1 176 ? -16.078 31.469 14.445 1 98.62 176 PHE A C 1
ATOM 1442 O O . PHE A 1 176 ? -15 32 14.75 1 98.62 176 PHE A O 1
ATOM 1449 N N . THR A 1 177 ? -16.984 31.031 15.352 1 98.38 177 THR A N 1
ATOM 1450 C CA . THR A 1 177 ? -16.781 31.266 16.781 1 98.38 177 THR A CA 1
ATOM 1451 C C . THR A 1 177 ? -16.172 30.047 17.453 1 98.38 177 THR A C 1
ATOM 1453 O O . THR A 1 177 ? -15.672 30.141 18.578 1 98.38 177 THR A O 1
ATOM 1456 N N . ASN A 1 178 ? -16.156 28.906 16.734 1 98.12 178 ASN A N 1
ATOM 1457 C CA . ASN A 1 178 ? -15.547 27.703 17.297 1 98.12 178 ASN A CA 1
ATOM 1458 C C . ASN A 1 178 ? -14.078 27.922 17.641 1 98.12 178 ASN A C 1
ATOM 1460 O O . ASN A 1 178 ? -13.344 28.562 16.891 1 98.12 178 ASN A O 1
ATOM 1464 N N . THR A 1 179 ? -13.672 27.359 18.703 1 98.31 179 THR A N 1
ATOM 1465 C CA . THR A 1 179 ? -12.242 27.328 18.984 1 98.31 179 THR A CA 1
ATOM 1466 C C . THR A 1 179 ? -11.625 26.016 18.516 1 98.31 179 THR A C 1
ATOM 1468 O O . THR A 1 179 ? -10.422 25.969 18.234 1 98.31 179 THR A O 1
ATOM 1471 N N . GLU A 1 180 ? -12.477 25 18.484 1 98.5 180 GLU A N 1
ATOM 1472 C CA . GLU A 1 180 ? -12.039 23.688 18.031 1 98.5 180 GLU A CA 1
ATOM 1473 C C . GLU A 1 180 ? -13.039 23.062 17.062 1 98.5 180 GLU A C 1
ATOM 1475 O O . GLU A 1 180 ? -14.25 23.188 17.25 1 98.5 180 GLU A O 1
ATOM 1480 N N . LEU A 1 181 ? -12.562 22.484 16.047 1 98.69 181 LEU A N 1
ATOM 1481 C CA . LEU A 1 181 ? -13.344 21.656 15.133 1 98.69 181 LEU A CA 1
ATOM 1482 C C . LEU A 1 181 ? -12.828 20.234 15.109 1 98.69 181 LEU A C 1
ATOM 1484 O O . LEU A 1 181 ? -11.617 20 15.023 1 98.69 181 LEU A O 1
ATOM 1488 N N . LYS A 1 182 ? -13.727 19.312 15.164 1 98.44 182 LYS A N 1
ATOM 1489 C CA . LYS A 1 182 ? -13.359 17.891 15.281 1 98.44 182 LYS A CA 1
ATOM 1490 C C . LYS A 1 182 ? -13.961 17.078 14.133 1 98.44 182 LYS A C 1
ATOM 1492 O O . LYS A 1 182 ? -15.086 17.344 13.703 1 98.44 182 LYS A O 1
ATOM 1497 N N . LYS A 1 183 ? -13.227 16.156 13.625 1 98.5 183 LYS A N 1
ATOM 1498 C CA . LYS A 1 183 ? -13.695 15.148 12.672 1 98.5 183 LYS A CA 1
ATOM 1499 C C . LYS A 1 183 ? -13.453 13.734 13.203 1 98.5 183 LYS A C 1
ATOM 1501 O O . LYS A 1 183 ? -12.312 13.359 13.492 1 98.5 183 LYS A O 1
ATOM 1506 N N . THR A 1 184 ? -14.477 12.945 13.328 1 98.12 184 THR A N 1
ATOM 1507 C CA . THR A 1 184 ? -14.391 11.562 13.789 1 98.12 184 THR A CA 1
ATOM 1508 C C . THR A 1 184 ? -14.602 10.602 12.625 1 98.12 184 THR A C 1
ATOM 1510 O O . THR A 1 184 ? -15.484 10.805 11.789 1 98.12 184 THR A O 1
ATOM 1513 N N . VAL A 1 185 ? -13.789 9.609 12.562 1 97.19 185 VAL A N 1
ATOM 1514 C CA . VAL A 1 185 ? -13.875 8.602 11.508 1 97.19 185 VAL A CA 1
ATOM 1515 C C . VAL A 1 185 ? -14.039 7.215 12.133 1 97.19 185 VAL A C 1
ATOM 1517 O O . VAL A 1 185 ? -13.297 6.84 13.039 1 97.19 185 VAL A O 1
ATOM 1520 N N . GLU A 1 186 ? -14.953 6.504 11.648 1 96.62 186 GLU A N 1
ATOM 1521 C CA . GLU A 1 186 ? -15.172 5.113 12.023 1 96.62 186 GLU A CA 1
ATOM 1522 C C . GLU A 1 186 ? -14.883 4.172 10.859 1 96.62 186 GLU A C 1
ATOM 1524 O O . GLU A 1 186 ? -15.359 4.391 9.742 1 96.62 186 GLU A O 1
ATOM 1529 N N . LEU A 1 187 ? -14.148 3.107 11.156 1 93.56 187 LEU A N 1
ATOM 1530 C CA . LEU A 1 187 ? -13.719 2.158 10.133 1 93.56 187 LEU A CA 1
ATOM 1531 C C . LEU A 1 187 ? -14.367 0.795 10.352 1 93.56 187 LEU A C 1
ATOM 1533 O O . LEU A 1 187 ? -14.758 0.459 11.477 1 93.56 187 LEU A O 1
ATOM 1537 N N . ASP A 1 188 ? -14.406 0.03 9.25 1 91.31 188 ASP A N 1
ATOM 1538 C CA . ASP A 1 188 ? -14.867 -1.35 9.359 1 91.31 188 ASP A CA 1
ATOM 1539 C C . ASP A 1 188 ? -13.695 -2.314 9.516 1 91.31 188 ASP A C 1
ATOM 1541 O O . ASP A 1 188 ? -12.57 -1.893 9.781 1 91.31 188 ASP A O 1
ATOM 1545 N N . GLU A 1 189 ? -13.977 -3.564 9.375 1 83.81 189 GLU A N 1
ATOM 1546 C CA . GLU A 1 189 ? -12.969 -4.602 9.586 1 83.81 189 GLU A CA 1
ATOM 1547 C C . GLU A 1 189 ? -11.875 -4.527 8.531 1 83.81 189 GLU A C 1
ATOM 1549 O O . GLU A 1 189 ? -10.734 -4.93 8.789 1 83.81 189 GLU A O 1
ATOM 1554 N N . ASN A 1 190 ? -12.227 -3.994 7.387 1 80.88 190 ASN A N 1
ATOM 1555 C CA . ASN A 1 190 ? -11.266 -3.873 6.301 1 80.88 190 ASN A CA 1
ATOM 1556 C C . ASN A 1 190 ? -10.578 -2.512 6.312 1 80.88 190 ASN A C 1
ATOM 1558 O O . ASN A 1 190 ? -9.914 -2.137 5.34 1 80.88 190 ASN A O 1
ATOM 1562 N N . GLU A 1 191 ? -10.836 -1.73 7.371 1 86.62 191 GLU A N 1
ATOM 1563 C CA . GLU A 1 191 ? -10.242 -0.414 7.574 1 86.62 191 GLU A CA 1
ATOM 1564 C C . GLU A 1 191 ? -10.773 0.594 6.559 1 86.62 191 GLU A C 1
ATOM 1566 O O . GLU A 1 191 ? -10.047 1.498 6.137 1 86.62 191 GLU A O 1
ATOM 1571 N N . GLU A 1 192 ? -11.938 0.366 6.125 1 86.88 192 GLU A N 1
ATOM 1572 C CA . GLU A 1 192 ? -12.641 1.321 5.273 1 86.88 192 GLU A CA 1
ATOM 1573 C C . GLU A 1 192 ? -13.578 2.201 6.09 1 86.88 192 GLU A C 1
ATOM 1575 O O . GLU A 1 192 ? -14.195 1.734 7.055 1 86.88 192 GLU A O 1
ATOM 1580 N N . PRO A 1 193 ? -13.695 3.434 5.691 1 93.5 193 PRO A N 1
ATOM 1581 C CA . PRO A 1 193 ? -14.562 4.316 6.473 1 93.5 193 PRO A CA 1
ATOM 1582 C C . PRO A 1 193 ? -16.047 3.98 6.32 1 93.5 193 PRO A C 1
ATOM 1584 O O . PRO A 1 193 ? -16.531 3.771 5.203 1 93.5 193 PRO A O 1
ATOM 1587 N N . VAL A 1 194 ? -16.797 3.961 7.371 1 93.69 194 VAL A N 1
ATOM 1588 C CA . VAL A 1 194 ? -18.219 3.654 7.336 1 93.69 194 VAL A CA 1
ATOM 1589 C C . VAL A 1 194 ? -19.016 4.891 7.734 1 93.69 194 VAL A C 1
ATOM 1591 O O . VAL A 1 194 ? -20.188 5.031 7.352 1 93.69 194 VAL A O 1
ATOM 1594 N N . LYS A 1 195 ? -18.453 5.785 8.484 1 94.31 195 LYS A N 1
ATOM 1595 C CA . LYS A 1 195 ? -19.109 7.008 8.938 1 94.31 195 LYS A CA 1
ATOM 1596 C C . LYS A 1 195 ? -18.094 8.055 9.367 1 94.31 195 LYS A C 1
ATOM 1598 O O . LYS A 1 195 ? -17.094 7.73 10.016 1 94.31 195 LYS A O 1
ATOM 1603 N N . THR A 1 196 ? -18.312 9.25 8.992 1 96.69 196 THR A N 1
ATOM 1604 C CA . THR A 1 196 ? -17.547 10.367 9.516 1 96.69 196 THR A CA 1
ATOM 1605 C C . THR A 1 196 ? -18.469 11.43 10.102 1 96.69 196 THR A C 1
ATOM 1607 O O . THR A 1 196 ? -19.547 11.68 9.578 1 96.69 196 THR A O 1
ATOM 1610 N N . THR A 1 197 ? -18.062 12.016 11.211 1 97.56 197 THR A N 1
ATOM 1611 C CA . THR A 1 197 ? -18.828 13.062 11.875 1 97.56 197 THR A CA 1
ATOM 1612 C C . THR A 1 197 ? -17.953 14.258 12.203 1 97.56 197 THR A C 1
ATOM 1614 O O . THR A 1 197 ? -16.828 14.102 12.688 1 97.56 197 THR A O 1
ATOM 1617 N N . GLY A 1 198 ? -18.484 15.43 11.891 1 97.88 198 GLY A N 1
ATOM 1618 C CA . GLY A 1 198 ? -17.719 16.641 12.156 1 97.88 198 GLY A CA 1
ATOM 1619 C C . GLY A 1 198 ? -18.438 17.609 13.07 1 97.88 198 GLY A C 1
ATOM 1620 O O . GLY A 1 198 ? -19.656 17.5 13.266 1 97.88 198 GLY A O 1
ATOM 1621 N N . THR A 1 199 ? -17.719 18.484 13.656 1 98.12 199 THR A N 1
ATOM 1622 C CA . THR A 1 199 ? -18.281 19.578 14.453 1 98.12 199 THR A CA 1
ATOM 1623 C C . THR A 1 199 ? -18.953 20.609 13.57 1 98.12 199 THR A C 1
ATOM 1625 O O . THR A 1 199 ? -18.359 21.109 12.609 1 98.12 199 THR A O 1
ATOM 1628 N N . PRO A 1 200 ? -20.234 20.875 13.875 1 97.94 200 PRO A N 1
ATOM 1629 C CA . PRO A 1 200 ? -20.859 21.969 13.133 1 97.94 200 PRO A CA 1
ATOM 1630 C C . PRO A 1 200 ? -20.125 23.297 13.328 1 97.94 200 PRO A C 1
ATOM 1632 O O . PRO A 1 200 ? -19.828 23.688 14.461 1 97.94 200 PRO A O 1
ATOM 1635 N N . ILE A 1 201 ? -19.891 23.906 12.211 1 98.5 201 ILE A N 1
ATOM 1636 C CA . ILE A 1 201 ? -19.172 25.172 12.281 1 98.5 201 ILE A CA 1
ATOM 1637 C C . ILE A 1 201 ? -20.141 26.312 12.555 1 98.5 201 ILE A C 1
ATOM 1639 O O . ILE A 1 201 ? -21.188 26.422 11.906 1 98.5 201 ILE A O 1
ATOM 1643 N N . GLU A 1 202 ? -19.828 27.125 13.531 1 98.31 202 GLU A N 1
ATOM 1644 C CA . GLU A 1 202 ? -20.609 28.312 13.875 1 98.31 202 GLU A CA 1
ATOM 1645 C C . GLU A 1 202 ? -20.109 29.547 13.109 1 98.31 202 GLU A C 1
ATOM 1647 O O . GLU A 1 202 ? -19.484 30.422 13.695 1 98.31 202 GLU A O 1
ATOM 1652 N N . TRP A 1 203 ? -20.594 29.672 11.922 1 98.31 203 TRP A N 1
ATOM 1653 C CA . TRP A 1 203 ? -20.109 30.688 11 1 98.31 203 TRP A CA 1
ATOM 1654 C C . TRP A 1 203 ? -20.578 32.062 11.43 1 98.31 203 TRP A C 1
ATOM 1656 O O . TRP A 1 203 ? -21.734 32.25 11.828 1 98.31 203 TRP A O 1
ATOM 1666 N N . LYS A 1 204 ? -19.656 33 11.367 1 97.5 204 LYS A N 1
ATOM 1667 C CA . LYS A 1 204 ? -20.062 34.406 11.469 1 97.5 204 LYS A CA 1
ATOM 1668 C C . LYS A 1 204 ? -20.797 34.844 10.211 1 97.5 204 LYS A C 1
ATOM 1670 O O . LYS A 1 204 ? -20.688 34.219 9.156 1 97.5 204 LYS A O 1
ATOM 1675 N N . GLU A 1 205 ? -21.5 35.875 10.312 1 94.81 205 GLU A N 1
ATOM 1676 C CA . GLU A 1 205 ? -22.359 36.344 9.227 1 94.81 205 GLU A CA 1
ATOM 1677 C C . GLU A 1 205 ? -21.562 36.562 7.945 1 94.81 205 GLU A C 1
ATOM 1679 O O . GLU A 1 205 ? -20.594 37.344 7.938 1 94.81 205 GLU A O 1
ATOM 1684 N N . GLY A 1 206 ? -21.938 35.812 6.949 1 93.44 206 GLY A N 1
ATOM 1685 C CA . GLY A 1 206 ? -21.375 36 5.625 1 93.44 206 GLY A CA 1
ATOM 1686 C C . GLY A 1 206 ? -19.984 35.406 5.477 1 93.44 206 GLY A C 1
ATOM 1687 O O . GLY A 1 206 ? -19.281 35.719 4.508 1 93.44 206 GLY A O 1
ATOM 1688 N N . LYS A 1 207 ? -19.531 34.594 6.402 1 96.38 207 LYS A N 1
ATOM 1689 C CA . LYS A 1 207 ? -18.141 34.156 6.402 1 96.38 207 LYS A CA 1
ATOM 1690 C C . LYS A 1 207 ? -18.047 32.656 6.113 1 96.38 207 LYS A C 1
ATOM 1692 O O . LYS A 1 207 ? -16.969 32.062 6.219 1 96.38 207 LYS A O 1
ATOM 1697 N N . ASN A 1 208 ? -19.188 32.094 5.738 1 96.94 208 ASN A N 1
ATOM 1698 C CA . ASN A 1 208 ? -19.219 30.672 5.414 1 96.94 208 ASN A CA 1
ATOM 1699 C C . ASN A 1 208 ? -18.469 30.375 4.113 1 96.94 208 ASN A C 1
ATOM 1701 O O . ASN A 1 208 ? -18.938 30.734 3.031 1 96.94 208 ASN A O 1
ATOM 1705 N N . THR A 1 209 ? -17.359 29.688 4.25 1 96.81 209 THR A N 1
ATOM 1706 C CA . THR A 1 209 ? -16.5 29.453 3.094 1 96.81 209 THR A CA 1
ATOM 1707 C C . THR A 1 209 ? -17.047 28.344 2.219 1 96.81 209 THR A C 1
ATOM 1709 O O . THR A 1 209 ? -16.562 28.109 1.106 1 96.81 209 THR A O 1
ATOM 1712 N N . THR A 1 210 ? -18.031 27.594 2.643 1 95.88 210 THR A N 1
ATOM 1713 C CA . THR A 1 210 ? -18.531 26.422 1.946 1 95.88 210 THR A CA 1
ATOM 1714 C C . THR A 1 210 ? -19.703 26.781 1.044 1 95.88 210 THR A C 1
ATOM 1716 O O . THR A 1 210 ? -20.266 25.922 0.365 1 95.88 210 THR A O 1
ATOM 1719 N N . VAL A 1 211 ? -20.109 28.031 1.049 1 94.06 211 VAL A N 1
ATOM 1720 C CA . VAL A 1 211 ? -21.25 28.453 0.242 1 94.06 211 VAL A CA 1
ATOM 1721 C C . VAL A 1 211 ? -20.938 29.75 -0.496 1 94.06 211 VAL A C 1
ATOM 1723 O O . VAL A 1 211 ? -20.094 30.531 -0.045 1 94.06 211 VAL A O 1
ATOM 1726 N N . LYS A 1 212 ? -21.516 29.859 -1.635 1 91.38 212 LYS A N 1
ATOM 1727 C CA . LYS A 1 212 ? -21.5 31.109 -2.398 1 91.38 212 LYS A CA 1
ATOM 1728 C C . LYS A 1 212 ? -22.906 31.688 -2.541 1 91.38 212 LYS A C 1
ATOM 1730 O O . LYS A 1 212 ? -23.844 30.969 -2.871 1 91.38 212 LYS A O 1
ATOM 1735 N N . ILE A 1 213 ? -23.047 32.906 -2.168 1 87.69 213 ILE A N 1
ATOM 1736 C CA . ILE A 1 213 ? -24.344 33.562 -2.262 1 87.69 213 ILE A CA 1
ATOM 1737 C C . ILE A 1 213 ? -24.469 34.25 -3.625 1 87.69 213 ILE A C 1
ATOM 1739 O O . ILE A 1 213 ? -23.641 35.062 -4.004 1 87.69 213 ILE A O 1
ATOM 1743 N N . THR A 1 214 ? -25.344 33.719 -4.406 1 84.81 214 THR A N 1
ATOM 1744 C CA . THR A 1 214 ? -25.641 34.344 -5.691 1 84.81 214 THR A CA 1
ATOM 1745 C C . THR A 1 214 ? -26.984 35.062 -5.641 1 84.81 214 THR A C 1
ATOM 1747 O O . THR A 1 214 ? -27.969 34.531 -5.137 1 84.81 214 THR A O 1
ATOM 1750 N N . LYS A 1 215 ? -26.969 36.469 -5.938 1 79.62 215 LYS A N 1
ATOM 1751 C CA . LYS A 1 215 ? -28.172 37.281 -5.996 1 79.62 215 LYS A CA 1
ATOM 1752 C C . LYS A 1 215 ? -28.766 37.281 -7.402 1 79.62 215 LYS A C 1
ATOM 1754 O O . LYS A 1 215 ? -28.047 37.5 -8.383 1 79.62 215 LYS A O 1
ATOM 1759 N N . LYS A 1 216 ? -29.922 36.656 -7.492 1 76 216 LYS A N 1
ATOM 1760 C CA . LYS A 1 216 ? -30.641 36.688 -8.766 1 76 216 LYS A CA 1
ATOM 1761 C C . LYS A 1 216 ? -31.859 37.594 -8.68 1 76 216 LYS A C 1
ATOM 1763 O O . LYS A 1 216 ? -32.625 37.5 -7.727 1 76 216 LYS A O 1
ATOM 1768 N N . THR A 1 217 ? -31.891 38.625 -9.531 1 76.19 217 THR A N 1
ATOM 1769 C CA . THR A 1 217 ? -33.031 39.5 -9.625 1 76.19 217 THR A CA 1
ATOM 1770 C C . THR A 1 217 ? -34.156 38.844 -10.422 1 76.19 217 THR A C 1
ATOM 1772 O O . THR A 1 217 ? -33.969 38.406 -11.562 1 76.19 217 THR A O 1
ATOM 1775 N N . GLN A 1 218 ? -35.219 38.438 -9.688 1 75.06 218 GLN A N 1
ATOM 1776 C CA . GLN A 1 218 ? -36.375 37.906 -10.367 1 75.06 218 GLN A CA 1
ATOM 1777 C C . GLN A 1 218 ? -37.438 39 -10.578 1 75.06 218 GLN A C 1
ATOM 1779 O O . GLN A 1 218 ? -37.812 39.719 -9.648 1 75.06 218 GLN A O 1
ATOM 1784 N N . LYS A 1 219 ? -37.688 39.312 -11.75 1 74.56 219 LYS A N 1
ATOM 1785 C CA . LYS A 1 219 ? -38.719 40.281 -12.109 1 74.56 219 LYS A CA 1
ATOM 1786 C C . LYS A 1 219 ? -40.094 39.594 -12.234 1 74.56 219 LYS A C 1
ATOM 1788 O O . LYS A 1 219 ? -40.219 38.594 -12.953 1 74.56 219 LYS A O 1
ATOM 1793 N N . ASN A 1 220 ? -40.938 40.062 -11.406 1 76.19 220 ASN A N 1
ATOM 1794 C CA . ASN A 1 220 ? -42.281 39.562 -11.586 1 76.19 220 ASN A CA 1
ATOM 1795 C C . ASN A 1 220 ? -42.812 39.875 -12.977 1 76.19 220 ASN A C 1
ATOM 1797 O O . ASN A 1 220 ? -42.906 41.062 -13.352 1 76.19 220 ASN A O 1
ATOM 1801 N N . LYS A 1 221 ? -42.938 38.906 -13.734 1 68.62 221 LYS A N 1
ATOM 1802 C CA . LYS A 1 221 ? -43.406 39.094 -15.102 1 68.62 221 LYS A CA 1
ATOM 1803 C C . LYS A 1 221 ? -44.656 39.938 -15.148 1 68.62 221 LYS A C 1
ATOM 1805 O O . LYS A 1 221 ? -44.875 40.688 -16.094 1 68.62 221 LYS A O 1
ATOM 1810 N N . LYS A 1 222 ? -45.469 39.875 -14.102 1 69.12 222 LYS A N 1
ATOM 1811 C CA . LYS A 1 222 ? -46.781 40.5 -14.148 1 69.12 222 LYS A CA 1
ATOM 1812 C C . LYS A 1 222 ? -46.719 41.906 -13.547 1 69.12 222 LYS A C 1
ATOM 1814 O O . LYS A 1 222 ? -47.344 42.844 -14.078 1 69.12 222 LYS A O 1
ATOM 1819 N N . THR A 1 223 ? -46.031 42.031 -12.477 1 75.31 223 THR A N 1
ATOM 1820 C CA . THR A 1 223 ? -46.094 43.312 -11.758 1 75.31 223 THR A CA 1
ATOM 1821 C C . THR A 1 223 ? -44.844 44.125 -12.008 1 75.31 223 THR A C 1
ATOM 1823 O O . THR A 1 223 ? -44.812 45.344 -11.742 1 75.31 223 THR A O 1
ATOM 1826 N N . GLY A 1 224 ? -43.969 43.5 -12.695 1 73.19 224 GLY A N 1
ATOM 1827 C CA . GLY A 1 224 ? -42.75 44.188 -13.039 1 73.19 224 GLY A CA 1
ATOM 1828 C C . GLY A 1 224 ? -41.812 44.406 -11.852 1 73.19 224 GLY A C 1
ATOM 1829 O O . GLY A 1 224 ? -40.781 45.062 -11.977 1 73.19 224 GLY A O 1
ATOM 1830 N N . VAL A 1 225 ? -42.219 43.938 -10.672 1 74.25 225 VAL A N 1
ATOM 1831 C CA . VAL A 1 225 ? -41.438 44.188 -9.477 1 74.25 225 VAL A CA 1
ATOM 1832 C C . VAL A 1 225 ? -40.219 43.25 -9.438 1 74.25 225 VAL A C 1
ATOM 1834 O O . VAL A 1 225 ? -40.375 42.062 -9.656 1 74.25 225 VAL A O 1
ATOM 1837 N N . LYS A 1 226 ? -39.094 43.875 -9.305 1 73.12 226 LYS A N 1
ATOM 1838 C CA . LYS A 1 226 ? -37.812 43.156 -9.234 1 73.12 226 LYS A CA 1
ATOM 1839 C C . LYS A 1 226 ? -37.531 42.688 -7.812 1 73.12 226 LYS A C 1
ATOM 1841 O O . LYS A 1 226 ? -37.5 43.5 -6.883 1 73.12 226 LYS A O 1
ATOM 1846 N N . ARG A 1 227 ? -37.656 41.344 -7.59 1 77.56 227 ARG A N 1
ATOM 1847 C CA . ARG A 1 227 ? -37.25 40.781 -6.301 1 77.56 227 ARG A CA 1
ATOM 1848 C C . ARG A 1 227 ? -35.906 40.094 -6.398 1 77.56 227 ARG A C 1
ATOM 1850 O O . ARG A 1 227 ? -35.625 39.375 -7.367 1 77.56 227 ARG A O 1
ATOM 1857 N N . VAL A 1 228 ? -34.969 40.594 -5.453 1 78.06 228 VAL A N 1
ATOM 1858 C CA . VAL A 1 228 ? -33.656 39.969 -5.426 1 78.06 228 VAL A CA 1
ATOM 1859 C C . VAL A 1 228 ? -33.688 38.688 -4.57 1 78.06 228 VAL A C 1
ATOM 1861 O O . VAL A 1 228 ? -34.031 38.75 -3.385 1 78.06 228 VAL A O 1
ATOM 1864 N N . VAL A 1 229 ? -33.688 37.562 -5.238 1 79.94 229 VAL A N 1
ATOM 1865 C CA . VAL A 1 229 ? -33.625 36.281 -4.512 1 79.94 229 VAL A CA 1
ATOM 1866 C C . VAL A 1 229 ? -32.188 35.844 -4.32 1 79.94 229 VAL A C 1
ATOM 1868 O O . VAL A 1 229 ? -31.406 35.844 -5.27 1 79.94 229 VAL A O 1
ATOM 1871 N N . GLU A 1 230 ? -31.828 35.656 -3 1 80.94 230 GLU A N 1
ATOM 1872 C CA . GLU A 1 230 ? -30.5 35.156 -2.678 1 80.94 230 GLU A CA 1
ATOM 1873 C C . GLU A 1 230 ? -30.484 33.625 -2.668 1 80.94 230 GLU A C 1
ATOM 1875 O O . GLU A 1 230 ? -31.375 33 -2.098 1 80.94 230 GLU A O 1
ATOM 1880 N N . ARG A 1 231 ? -29.656 32.969 -3.568 1 85.25 231 ARG A N 1
ATOM 1881 C CA . ARG A 1 231 ? -29.531 31.516 -3.586 1 85.25 231 ARG A CA 1
ATOM 1882 C C . ARG A 1 231 ? -28.141 31.078 -3.133 1 85.25 231 ARG A C 1
ATOM 1884 O O . ARG A 1 231 ? -27.125 31.625 -3.594 1 85.25 231 ARG A O 1
ATOM 1891 N N . GLU A 1 232 ? -28.141 30.188 -2.115 1 86.88 232 GLU A N 1
ATOM 1892 C CA . GLU A 1 232 ? -26.875 29.641 -1.626 1 86.88 232 GLU A CA 1
ATOM 1893 C C . GLU A 1 232 ? -26.5 28.375 -2.383 1 86.88 232 GLU A C 1
ATOM 1895 O O . GLU A 1 232 ? -27.328 27.453 -2.527 1 86.88 232 GLU A O 1
ATOM 1900 N N . THR A 1 233 ? -25.328 28.469 -2.979 1 90.38 233 THR A N 1
ATOM 1901 C CA . THR A 1 233 ? -24.828 27.266 -3.639 1 90.38 233 THR A CA 1
ATOM 1902 C C . THR A 1 233 ? -23.594 26.719 -2.916 1 90.38 233 THR A C 1
ATOM 1904 O O . THR A 1 233 ? -22.688 27.469 -2.584 1 90.38 233 THR A O 1
ATOM 1907 N N . LYS A 1 234 ? -23.609 25.469 -2.75 1 90.56 234 LYS A N 1
ATOM 1908 C CA . LYS A 1 234 ? -22.469 24.828 -2.111 1 90.56 234 LYS A CA 1
ATOM 1909 C C . LYS A 1 234 ? -21.234 24.875 -3.014 1 90.56 234 LYS A C 1
ATOM 1911 O O . LYS A 1 234 ? -21.344 24.672 -4.227 1 90.56 234 LYS A O 1
ATOM 1916 N N . ILE A 1 235 ? -20.031 25.203 -2.449 1 92.25 235 ILE A N 1
ATOM 1917 C CA . ILE A 1 235 ? -18.797 25.25 -3.223 1 92.25 235 ILE A CA 1
ATOM 1918 C C . ILE A 1 235 ? -17.703 24.422 -2.527 1 92.25 235 ILE A C 1
ATOM 1920 O O . ILE A 1 235 ? -17.859 24.062 -1.355 1 92.25 235 ILE A O 1
ATOM 1924 N N . GLU A 1 236 ? -16.641 24.109 -3.289 1 93.5 236 GLU A N 1
ATOM 1925 C CA . GLU A 1 236 ? -15.523 23.359 -2.727 1 93.5 236 GLU A CA 1
ATOM 1926 C C . GLU A 1 236 ? -14.797 24.188 -1.669 1 93.5 236 GLU A C 1
ATOM 1928 O O . GLU A 1 236 ? -14.531 25.375 -1.871 1 93.5 236 GLU A O 1
ATOM 1933 N N . SER A 1 237 ? -14.539 23.609 -0.562 1 97 237 SER A N 1
ATOM 1934 C CA . SER A 1 237 ? -13.883 24.203 0.601 1 97 237 SER A CA 1
ATOM 1935 C C . SER A 1 237 ? -13.305 23.125 1.516 1 97 237 SER A C 1
ATOM 1937 O O . SER A 1 237 ? -13.93 22.078 1.732 1 97 237 SER A O 1
ATOM 1939 N N . PHE A 1 238 ? -12.148 23.391 2.025 1 98 238 PHE A N 1
ATOM 1940 C CA . PHE A 1 238 ? -11.578 22.484 3.008 1 98 238 PHE A CA 1
ATOM 1941 C C . PHE A 1 238 ? -12.555 22.234 4.152 1 98 238 PHE A C 1
ATOM 1943 O O . PHE A 1 238 ? -12.625 21.125 4.684 1 98 238 PHE A O 1
ATOM 1950 N N . PHE A 1 239 ? -13.312 23.203 4.5 1 98.44 239 PHE A N 1
ATOM 1951 C CA . PHE A 1 239 ? -14.133 23.156 5.703 1 98.44 239 PHE A CA 1
ATOM 1952 C C . PHE A 1 239 ? -15.344 22.25 5.5 1 98.44 239 PHE A C 1
ATOM 1954 O O . PHE A 1 239 ? -16.031 21.906 6.457 1 98.44 239 PHE A O 1
ATOM 1961 N N . ASN A 1 240 ? -15.57 21.781 4.25 1 96.62 240 ASN A N 1
ATOM 1962 C CA . ASN A 1 240 ? -16.547 20.719 4.043 1 96.62 240 ASN A CA 1
ATOM 1963 C C . ASN A 1 240 ? -16.156 19.438 4.766 1 96.62 240 ASN A C 1
ATOM 1965 O O . ASN A 1 240 ? -16.984 18.562 4.992 1 96.62 240 ASN A O 1
ATOM 1969 N N . PHE A 1 241 ? -14.898 19.344 5.09 1 97.38 241 PHE A N 1
ATOM 1970 C CA . PHE A 1 241 ? -14.352 18.203 5.816 1 97.38 241 PHE A CA 1
ATOM 1971 C C . PHE A 1 241 ? -15.086 18 7.137 1 97.38 241 PHE A C 1
ATOM 1973 O O . PHE A 1 241 ? -15.203 16.875 7.617 1 97.38 241 PHE A O 1
ATOM 1980 N N . PHE A 1 242 ? -15.625 19.047 7.703 1 98.12 242 PHE A N 1
ATOM 1981 C CA . PHE A 1 242 ? -16.219 18.953 9.039 1 98.12 242 PHE A CA 1
ATOM 1982 C C . PHE A 1 242 ? -17.703 18.641 8.953 1 98.12 242 PHE A C 1
ATOM 1984 O O . PHE A 1 242 ? -18.391 18.641 9.969 1 98.12 242 PHE A O 1
ATOM 1991 N N . SER A 1 243 ? -18.172 18.391 7.738 1 94.69 243 SER A N 1
ATOM 1992 C CA . SER A 1 243 ? -19.531 17.875 7.586 1 94.69 243 SER A CA 1
ATOM 1993 C C . SER A 1 243 ? -19.594 16.359 7.777 1 94.69 243 SER A C 1
ATOM 1995 O O . SER A 1 243 ? -18.578 15.68 7.617 1 94.69 243 SER A O 1
ATOM 1997 N N . ASP A 1 244 ? -20.75 15.914 8.156 1 94.19 244 ASP A N 1
ATOM 1998 C CA . ASP A 1 244 ? -20.953 14.469 8.273 1 94.19 244 ASP A CA 1
ATOM 1999 C C . ASP A 1 244 ? -20.969 13.812 6.895 1 94.19 244 ASP A C 1
ATOM 2001 O O . ASP A 1 244 ? -21.391 14.422 5.914 1 94.19 244 ASP A O 1
ATOM 2005 N N . SER A 1 245 ? -20.391 12.633 6.887 1 90.69 245 SER A N 1
ATOM 2006 C CA . SER A 1 245 ? -20.469 11.867 5.652 1 90.69 245 SER A CA 1
ATOM 2007 C C . SER A 1 245 ? -20.656 10.375 5.938 1 90.69 245 SER A C 1
ATOM 2009 O O . SER A 1 245 ? -20.172 9.875 6.957 1 90.69 245 SER A O 1
ATOM 2011 N N . ALA A 1 246 ? -21.438 9.695 5.07 1 82.75 246 ALA A N 1
ATOM 2012 C CA . ALA A 1 246 ? -21.688 8.25 5.121 1 82.75 246 ALA A CA 1
ATOM 2013 C C . ALA A 1 246 ? -21.781 7.664 3.719 1 82.75 246 ALA A C 1
ATOM 2015 O O . ALA A 1 246 ? -22.094 8.383 2.76 1 82.75 246 ALA A O 1
ATOM 2016 N N . PRO A 1 247 ? -21.375 6.402 3.658 1 75.88 247 PRO A N 1
ATOM 2017 C CA . PRO A 1 247 ? -21.516 5.801 2.33 1 75.88 247 PRO A CA 1
ATOM 2018 C C . PRO A 1 247 ? -22.953 5.797 1.838 1 75.88 247 PRO A C 1
ATOM 2020 O O . PRO A 1 247 ? -23.891 5.652 2.637 1 75.88 247 PRO A O 1
ATOM 2023 N N . THR A 1 248 ? -23.234 6.562 0.745 1 62.88 248 THR A N 1
ATOM 2024 C CA . THR A 1 248 ? -24.594 6.578 0.202 1 62.88 248 THR A CA 1
ATOM 2025 C C . THR A 1 248 ? -24.969 5.215 -0.372 1 62.88 248 THR A C 1
ATOM 2027 O O . THR A 1 248 ? -24.156 4.586 -1.062 1 62.88 248 THR A O 1
ATOM 2030 N N . ASP A 1 249 ? -25.828 4.523 0.253 1 50.47 249 ASP A N 1
ATOM 2031 C CA . ASP A 1 249 ? -26.375 3.354 -0.419 1 50.47 249 ASP A CA 1
ATOM 2032 C C . ASP A 1 249 ? -27.078 3.744 -1.714 1 50.47 249 ASP A C 1
ATOM 2034 O O . ASP A 1 249 ? -27.547 2.879 -2.465 1 50.47 249 ASP A O 1
ATOM 2038 N N . ALA A 1 250 ? -27.734 5.016 -1.785 1 44.5 250 ALA A N 1
ATOM 2039 C CA . ALA A 1 250 ? -28.781 5.273 -2.779 1 44.5 250 ALA A CA 1
ATOM 2040 C C . ALA A 1 250 ? -28.188 5.328 -4.188 1 44.5 250 ALA A C 1
ATOM 2042 O O . ALA A 1 250 ? -27.141 5.941 -4.402 1 44.5 250 ALA A O 1
ATOM 2043 N N . PRO A 1 251 ? -28.656 4.57 -5.207 1 42.59 251 PRO A N 1
ATOM 2044 C CA . PRO A 1 251 ? -28.391 4.836 -6.625 1 42.59 251 PRO A CA 1
ATOM 2045 C C . PRO A 1 251 ? -28.453 6.324 -6.969 1 42.59 251 PRO A C 1
ATOM 2047 O O . PRO A 1 251 ? -29.188 7.078 -6.32 1 42.59 251 PRO A O 1
ATOM 2050 N N . GLU A 1 252 ? -27.391 6.926 -7.492 1 42.75 252 GLU A N 1
ATOM 2051 C CA . GLU A 1 252 ? -27.484 8.281 -8.031 1 42.75 252 GLU A CA 1
ATOM 2052 C C . GLU A 1 252 ? -28.875 8.562 -8.57 1 42.75 252 GLU A C 1
ATOM 2054 O O . GLU A 1 252 ? -29.266 8.031 -9.609 1 42.75 252 GLU A O 1
ATOM 2059 N N . GLU A 1 253 ? -29.906 8.586 -7.949 1 39 253 GLU A N 1
ATOM 2060 C CA . GLU A 1 253 ? -31.094 9.094 -8.633 1 39 253 GLU A CA 1
ATOM 2061 C C . GLU A 1 253 ? -30.781 10.375 -9.406 1 39 253 GLU A C 1
ATOM 2063 O O . GLU A 1 253 ? -30.047 11.234 -8.914 1 39 253 GLU A O 1
ATOM 2068 N N . GLU A 1 254 ? -30.953 10.406 -10.797 1 37.12 254 GLU A N 1
ATOM 2069 C CA . GLU A 1 254 ? -30.875 11.375 -11.883 1 37.12 254 GLU A CA 1
ATOM 2070 C C . GLU A 1 254 ? -31.578 12.68 -11.508 1 37.12 254 GLU A C 1
ATOM 2072 O O . GLU A 1 254 ? -31.828 13.523 -12.367 1 37.12 254 GLU A O 1
ATOM 2077 N N . ASP A 1 255 ? -32.312 12.875 -10.477 1 36.75 255 ASP A N 1
ATOM 2078 C CA . ASP A 1 255 ? -33.094 14.102 -10.57 1 36.75 255 ASP A CA 1
ATOM 2079 C C . ASP A 1 255 ? -32.188 15.32 -10.688 1 36.75 255 ASP A C 1
ATOM 2081 O O . ASP A 1 255 ? -31.094 15.328 -10.148 1 36.75 255 ASP A O 1
ATOM 2085 N N . GLU A 1 256 ? -32.562 16.344 -11.547 1 39.62 256 GLU A N 1
ATOM 2086 C CA . GLU A 1 256 ? -32.031 17.625 -12.008 1 39.62 256 GLU A CA 1
ATOM 2087 C C . GLU A 1 256 ? -31.297 18.359 -10.891 1 39.62 256 GLU A C 1
ATOM 2089 O O . GLU A 1 256 ? -30.344 19.094 -11.141 1 39.62 256 GLU A O 1
ATOM 2094 N N . GLU A 1 257 ? -31.984 18.625 -9.797 1 38.06 257 GLU A N 1
ATOM 2095 C CA . GLU A 1 257 ? -31.422 19.453 -8.719 1 38.06 257 GLU A CA 1
ATOM 2096 C C . GLU A 1 257 ? -30.141 18.844 -8.18 1 38.06 257 GLU A C 1
ATOM 2098 O O . GLU A 1 257 ? -29.594 19.328 -7.176 1 38.06 257 GLU A O 1
ATOM 2103 N N . LYS A 1 258 ? -29.625 17.672 -8.734 1 42.28 258 LYS A N 1
ATOM 2104 C CA . LYS A 1 258 ? -28.578 16.734 -8.328 1 42.28 258 LYS A CA 1
ATOM 2105 C C . LYS A 1 258 ? -27.188 17.297 -8.633 1 42.28 258 LYS A C 1
ATOM 2107 O O . LYS A 1 258 ? -26.188 16.594 -8.453 1 42.28 258 LYS A O 1
ATOM 2112 N N . ASP A 1 259 ? -27.156 18.281 -9.398 1 42.59 259 ASP A N 1
ATOM 2113 C CA . ASP A 1 259 ? -25.828 18.828 -9.594 1 42.59 259 ASP A CA 1
ATOM 2114 C C . ASP A 1 259 ? -25.156 19.109 -8.25 1 42.59 259 ASP A C 1
ATOM 2116 O O . ASP A 1 259 ? -23.922 18.984 -8.125 1 42.59 259 ASP A O 1
ATOM 2120 N N . GLU A 1 260 ? -26 19.641 -7.34 1 44.66 260 GLU A N 1
ATOM 2121 C CA . GLU A 1 260 ? -25.422 19.891 -6.023 1 44.66 260 GLU A CA 1
ATOM 2122 C C . GLU A 1 260 ? -24.953 18.594 -5.363 1 44.66 260 GLU A C 1
ATOM 2124 O O . GLU A 1 260 ? -24.031 18.609 -4.551 1 44.66 260 GLU A O 1
ATOM 2129 N N . GLN A 1 261 ? -25.594 17.422 -5.711 1 42.69 261 GLN A N 1
ATOM 2130 C CA . GLN A 1 261 ? -25.406 16.109 -5.09 1 42.69 261 GLN A CA 1
ATOM 2131 C C . GLN A 1 261 ? -24.172 15.414 -5.625 1 42.69 261 GLN A C 1
ATOM 2133 O O . GLN A 1 261 ? -23.578 14.578 -4.938 1 42.69 261 GLN A O 1
ATOM 2138 N N . ALA A 1 262 ? -23.922 15.672 -6.82 1 43.75 262 ALA A N 1
ATOM 2139 C CA . ALA A 1 262 ? -22.734 15.047 -7.402 1 43.75 262 ALA A CA 1
ATOM 2140 C C . ALA A 1 262 ? -21.484 15.359 -6.574 1 43.75 262 ALA A C 1
ATOM 2142 O O . ALA A 1 262 ? -20.562 14.547 -6.496 1 43.75 262 ALA A O 1
ATOM 2143 N N . MET A 1 263 ? -21.484 16.656 -6.039 1 48.62 263 MET A N 1
ATOM 2144 C CA . MET A 1 263 ? -20.391 16.938 -5.109 1 48.62 263 MET A CA 1
ATOM 2145 C C . MET A 1 263 ? -20.422 15.961 -3.936 1 48.62 263 MET A C 1
ATOM 2147 O O . MET A 1 263 ? -19.453 15.852 -3.186 1 48.62 263 MET A O 1
ATOM 2151 N N . ASP A 1 264 ? -21.609 15.328 -3.703 1 50 264 ASP A N 1
ATOM 2152 C CA . ASP A 1 264 ? -21.859 14.547 -2.496 1 50 264 ASP A CA 1
ATOM 2153 C C . ASP A 1 264 ? -21.328 13.125 -2.635 1 50 264 ASP A C 1
ATOM 2155 O O . ASP A 1 264 ? -20.984 12.484 -1.637 1 50 264 ASP A O 1
ATOM 2159 N N . GLY A 1 265 ? -21.531 12.586 -3.801 1 54.91 265 GLY A N 1
ATOM 2160 C CA . GLY A 1 265 ? -21.5 11.133 -3.83 1 54.91 265 GLY A CA 1
ATOM 2161 C C . GLY A 1 265 ? -20.266 10.547 -3.162 1 54.91 265 GLY A C 1
ATOM 2162 O O . GLY A 1 265 ? -20.359 9.531 -2.475 1 54.91 265 GLY A O 1
ATOM 2163 N N . ASP A 1 266 ? -18.984 11.125 -3.324 1 78.56 266 ASP A N 1
ATOM 2164 C CA . ASP A 1 266 ? -17.906 10.352 -2.729 1 78.56 266 ASP A CA 1
ATOM 2165 C C . ASP A 1 266 ? -17.234 11.125 -1.593 1 78.56 266 ASP A C 1
ATOM 2167 O O . ASP A 1 266 ? -16.016 11.023 -1.392 1 78.56 266 ASP A O 1
ATOM 2171 N N . ARG A 1 267 ? -18.125 11.766 -0.917 1 90.12 267 ARG A N 1
ATOM 2172 C CA . ARG A 1 267 ? -17.609 12.648 0.128 1 90.12 267 ARG A CA 1
ATOM 2173 C C . ARG A 1 267 ? -16.875 11.859 1.203 1 90.12 267 ARG A C 1
ATOM 2175 O O . ARG A 1 267 ? -15.836 12.297 1.709 1 90.12 267 ARG A O 1
ATOM 2182 N N . ILE A 1 268 ? -17.375 10.703 1.521 1 93.69 268 ILE A N 1
ATOM 2183 C CA . ILE A 1 268 ? -16.766 9.906 2.576 1 93.69 268 ILE A CA 1
ATOM 2184 C C . ILE A 1 268 ? -15.352 9.492 2.158 1 93.69 268 ILE A C 1
ATOM 2186 O O . ILE A 1 268 ? -14.445 9.43 2.99 1 93.69 268 ILE A O 1
ATOM 2190 N N . ASN A 1 269 ? -15.18 9.219 0.934 1 91.5 269 ASN A N 1
ATOM 2191 C CA . ASN A 1 269 ? -13.859 8.844 0.451 1 91.5 269 ASN A CA 1
ATOM 2192 C C . ASN A 1 269 ? -12.898 10.031 0.469 1 91.5 269 ASN A C 1
ATOM 2194 O O . ASN A 1 269 ? -11.727 9.883 0.812 1 91.5 269 ASN A O 1
ATOM 2198 N N . ILE A 1 270 ? -13.406 11.156 0.115 1 92.62 270 ILE A N 1
ATOM 2199 C CA . ILE A 1 270 ? -12.594 12.367 0.15 1 92.62 270 ILE A CA 1
ATOM 2200 C C . ILE A 1 270 ? -12.195 12.68 1.591 1 92.62 270 ILE A C 1
ATOM 2202 O O . ILE A 1 270 ? -11.023 12.945 1.872 1 92.62 270 ILE A O 1
ATOM 2206 N N . ASP A 1 271 ? -13.125 12.617 2.475 1 96.5 271 ASP A N 1
ATOM 2207 C CA . ASP A 1 271 ? -12.867 12.859 3.893 1 96.5 271 ASP A CA 1
ATOM 2208 C C . ASP A 1 271 ? -11.812 11.891 4.426 1 96.5 271 ASP A C 1
ATOM 2210 O O . ASP A 1 271 ? -10.93 12.289 5.184 1 96.5 271 ASP A O 1
ATOM 2214 N N . PHE A 1 272 ? -12.031 10.703 3.988 1 95.19 272 PHE A N 1
ATOM 2215 C CA . PHE A 1 272 ? -11.094 9.695 4.473 1 95.19 272 PHE A CA 1
ATOM 2216 C C . PHE A 1 272 ? -9.695 9.938 3.922 1 95.19 272 PHE A C 1
ATOM 2218 O O . PHE A 1 272 ? -8.703 9.773 4.637 1 95.19 272 PHE A O 1
ATOM 2225 N N . ASP A 1 273 ? -9.562 10.352 2.742 1 93.56 273 ASP A N 1
ATOM 2226 C CA . ASP A 1 273 ? -8.266 10.672 2.154 1 93.56 273 ASP A CA 1
ATOM 2227 C C . ASP A 1 273 ? -7.605 11.836 2.891 1 93.56 273 ASP A C 1
ATOM 2229 O O . ASP A 1 273 ? -6.398 11.812 3.145 1 93.56 273 ASP A O 1
ATOM 2233 N N . ILE A 1 274 ? -8.359 12.789 3.217 1 96.75 274 ILE A N 1
ATOM 2234 C CA . ILE A 1 274 ? -7.867 13.93 3.98 1 96.75 274 ILE A CA 1
ATOM 2235 C C . ILE A 1 274 ? -7.367 13.461 5.344 1 96.75 274 ILE A C 1
ATOM 2237 O O . ILE A 1 274 ? -6.238 13.773 5.742 1 96.75 274 ILE A O 1
ATOM 2241 N N . ALA A 1 275 ? -8.195 12.672 5.969 1 97.38 275 ALA A N 1
ATOM 2242 C CA . ALA A 1 275 ? -7.852 12.18 7.301 1 97.38 275 ALA A CA 1
ATOM 2243 C C . ALA A 1 275 ? -6.57 11.352 7.266 1 97.38 275 ALA A C 1
ATOM 2245 O O . ALA A 1 275 ? -5.672 11.547 8.094 1 97.38 275 ALA A O 1
ATOM 2246 N N . ARG A 1 276 ? -6.477 10.508 6.328 1 94.75 276 ARG A N 1
ATOM 2247 C CA . ARG A 1 276 ? -5.297 9.648 6.203 1 94.75 276 ARG A CA 1
ATOM 2248 C C . ARG A 1 276 ? -4.055 10.477 5.895 1 94.75 276 ARG A C 1
ATOM 2250 O O . ARG A 1 276 ? -2.971 10.195 6.414 1 94.75 276 ARG A O 1
ATOM 2257 N N . SER A 1 277 ? -4.191 11.477 5.066 1 95.94 277 SER A N 1
ATOM 2258 C CA . SER A 1 277 ? -3.072 12.359 4.75 1 95.94 277 SER A CA 1
ATOM 2259 C C . SER A 1 277 ? -2.588 13.109 5.988 1 95.94 277 SER A C 1
ATOM 2261 O O . SER A 1 277 ? -1.385 13.297 6.172 1 95.94 277 SER A O 1
ATOM 2263 N N . LEU A 1 278 ? -3.473 13.492 6.809 1 97.25 278 LEU A N 1
ATOM 2264 C CA . LEU A 1 278 ? -3.115 14.188 8.039 1 97.25 278 LEU A CA 1
ATOM 2265 C C . LEU A 1 278 ? -2.426 13.242 9.016 1 97.25 278 LEU A C 1
ATOM 2267 O O . LEU A 1 278 ? -1.321 13.523 9.484 1 97.25 278 LEU A O 1
ATOM 2271 N N . ILE A 1 279 ? -3.027 12.078 9.211 1 95.81 279 ILE A N 1
ATOM 2272 C CA . ILE A 1 279 ? -2.598 11.203 10.297 1 95.81 279 ILE A CA 1
ATOM 2273 C C . ILE A 1 279 ? -1.342 10.438 9.875 1 95.81 279 ILE A C 1
ATOM 2275 O O . ILE A 1 279 ? -0.453 10.203 10.695 1 95.81 279 ILE A O 1
ATOM 2279 N N . ASP A 1 280 ? -1.236 10.125 8.609 1 93.88 280 ASP A N 1
ATOM 2280 C CA . ASP A 1 280 ? -0.125 9.289 8.172 1 93.88 280 ASP A CA 1
ATOM 2281 C C . ASP A 1 280 ? 1.055 10.133 7.699 1 93.88 280 ASP A C 1
ATOM 2283 O O . ASP A 1 280 ? 2.197 9.672 7.695 1 93.88 280 ASP A O 1
ATOM 2287 N N . GLU A 1 281 ? 0.76 11.414 7.348 1 95.5 281 GLU A N 1
ATOM 2288 C CA . GLU A 1 281 ? 1.811 12.18 6.684 1 95.5 281 GLU A CA 1
ATOM 2289 C C . GLU A 1 281 ? 2.049 13.516 7.387 1 95.5 281 GLU A C 1
ATOM 2291 O O . GLU A 1 281 ? 3.059 13.688 8.07 1 95.5 281 GLU A O 1
ATOM 2296 N N . VAL A 1 282 ? 1.114 14.367 7.402 1 97.56 282 VAL A N 1
ATOM 2297 C CA . VAL A 1 282 ? 1.324 15.766 7.77 1 97.56 282 VAL A CA 1
ATOM 2298 C C . VAL A 1 282 ? 1.642 15.859 9.258 1 97.56 282 VAL A C 1
ATOM 2300 O O . VAL A 1 282 ? 2.598 16.531 9.656 1 97.56 282 VAL A O 1
ATOM 2303 N N . ILE A 1 283 ? 0.899 15.156 10.078 1 97.56 283 ILE A N 1
ATOM 2304 C CA . ILE A 1 283 ? 1.086 15.266 11.523 1 97.56 283 ILE A CA 1
ATOM 2305 C C . ILE A 1 283 ? 2.408 14.625 11.922 1 97.56 283 ILE A C 1
ATOM 2307 O O . ILE A 1 283 ? 3.248 15.258 12.562 1 97.56 283 ILE A O 1
ATOM 2311 N N . PRO A 1 284 ? 2.684 13.477 11.469 1 96.81 284 PRO A N 1
ATOM 2312 C CA . PRO A 1 284 ? 3.934 12.836 11.875 1 96.81 284 PRO A CA 1
ATOM 2313 C C . PRO A 1 284 ? 5.168 13.516 11.289 1 96.81 284 PRO A C 1
ATOM 2315 O O . PRO A 1 284 ? 6.207 13.594 11.953 1 96.81 284 PRO A O 1
ATOM 2318 N N . TYR A 1 285 ? 5.039 14.016 10.078 1 97.19 285 TYR A N 1
ATOM 2319 C CA . TYR A 1 285 ? 6.199 14.547 9.375 1 97.19 285 TYR A CA 1
ATOM 2320 C C . TYR A 1 285 ? 6.004 16.016 9.023 1 97.19 285 TYR A C 1
ATOM 2322 O O . TYR A 1 285 ? 6.398 16.469 7.945 1 97.19 285 TYR A O 1
ATOM 2330 N N . SER A 1 286 ? 5.395 16.672 9.914 1 97.44 286 SER A N 1
ATOM 2331 C CA . SER A 1 286 ? 4.961 18.047 9.695 1 97.44 286 SER A CA 1
ATOM 2332 C C . SER A 1 286 ? 6.129 18.938 9.273 1 97.44 286 SER A C 1
ATOM 2334 O O . SER A 1 286 ? 5.98 19.797 8.398 1 97.44 286 SER A O 1
ATOM 2336 N N . LEU A 1 287 ? 7.332 18.766 9.859 1 98.12 287 LEU A N 1
ATOM 2337 C CA . LEU A 1 287 ? 8.484 19.594 9.539 1 98.12 287 LEU A CA 1
ATOM 2338 C C . LEU A 1 287 ? 8.859 19.469 8.07 1 98.12 287 LEU A C 1
ATOM 2340 O O . LEU A 1 287 ? 9.164 20.469 7.414 1 98.12 287 LEU A O 1
ATOM 2344 N N . GLU A 1 288 ? 8.844 18.266 7.586 1 97.25 288 GLU A N 1
ATOM 2345 C CA . GLU A 1 288 ? 9.172 18.031 6.184 1 97.25 288 GLU A CA 1
ATOM 2346 C C . GLU A 1 288 ? 8.188 18.75 5.262 1 97.25 288 GLU A C 1
ATOM 2348 O O . GLU A 1 288 ? 8.578 19.281 4.223 1 97.25 288 GLU A O 1
ATOM 2353 N N . TYR A 1 289 ? 6.996 18.719 5.598 1 97.25 289 TYR A N 1
ATOM 2354 C CA . TYR A 1 289 ? 5.977 19.391 4.809 1 97.25 289 TYR A CA 1
ATOM 2355 C C . TYR A 1 289 ? 6.074 20.906 4.973 1 97.25 289 TYR A C 1
ATOM 2357 O O . TYR A 1 289 ? 5.949 21.656 4 1 97.25 289 TYR A O 1
ATOM 2365 N N . PHE A 1 290 ? 6.324 21.391 6.207 1 97.62 290 PHE A N 1
ATOM 2366 C CA . PHE A 1 290 ? 6.477 22.828 6.484 1 97.62 290 PHE A CA 1
ATOM 2367 C C . PHE A 1 290 ? 7.625 23.406 5.676 1 97.62 290 PHE A C 1
ATOM 2369 O O . PHE A 1 290 ? 7.52 24.516 5.148 1 97.62 290 PHE A O 1
ATOM 2376 N N . LEU A 1 291 ? 8.664 22.625 5.559 1 96.94 291 LEU A N 1
ATOM 2377 C CA . LEU A 1 291 ? 9.852 23.078 4.852 1 96.94 291 LEU A CA 1
ATOM 2378 C C . LEU A 1 291 ? 9.711 22.859 3.346 1 96.94 291 LEU A C 1
ATOM 2380 O O . LEU A 1 291 ? 10.586 23.25 2.572 1 96.94 291 LEU A O 1
ATOM 2384 N N . GLY A 1 292 ? 8.68 22.188 2.891 1 94.25 292 GLY A N 1
ATOM 2385 C CA . GLY A 1 292 ? 8.422 21.984 1.477 1 94.25 292 GLY A CA 1
ATOM 2386 C C . GLY A 1 292 ? 9.273 20.875 0.873 1 94.25 292 GLY A C 1
ATOM 2387 O O . GLY A 1 292 ? 9.461 20.828 -0.345 1 94.25 292 GLY A O 1
ATOM 2388 N N . ILE A 1 293 ? 9.797 20.062 1.635 1 93.75 293 ILE A N 1
ATOM 2389 C CA . ILE A 1 293 ? 10.664 18.984 1.178 1 93.75 293 ILE A CA 1
ATOM 2390 C C . ILE A 1 293 ? 9.812 17.828 0.649 1 93.75 293 ILE A C 1
ATOM 2392 O O . ILE A 1 293 ? 10.109 17.266 -0.409 1 93.75 293 ILE A O 1
ATOM 2396 N N . LYS A 1 294 ? 8.75 17.469 1.388 1 90.56 294 LYS A N 1
ATOM 2397 C CA . LYS A 1 294 ? 7.797 16.453 0.949 1 90.56 294 LYS A CA 1
ATOM 2398 C C . LYS A 1 294 ? 6.547 17.094 0.351 1 90.56 294 LYS A C 1
ATOM 2400 O O . LYS A 1 294 ? 6.105 18.156 0.799 1 90.56 294 LYS A O 1
ATOM 2405 N N . THR A 1 295 ? 6 16.547 -0.702 1 82.12 295 THR A N 1
ATOM 2406 C CA . THR A 1 295 ? 4.75 17.031 -1.26 1 82.12 295 THR A CA 1
ATOM 2407 C C . THR A 1 295 ? 3.68 15.945 -1.241 1 82.12 295 THR A C 1
ATOM 2409 O O . THR A 1 295 ? 2.512 16.203 -1.535 1 82.12 295 THR A O 1
ATOM 2412 N N . GLY A 1 296 ? 3.949 14.875 -0.539 1 68.81 296 GLY A N 1
ATOM 2413 C CA . GLY A 1 296 ? 3.002 13.789 -0.351 1 68.81 296 GLY A CA 1
ATOM 2414 C C . GLY A 1 296 ? 2.92 12.852 -1.545 1 68.81 296 GLY A C 1
ATOM 2415 O O . GLY A 1 296 ? 2.285 11.805 -1.474 1 68.81 296 GLY A O 1
ATOM 2416 N N . GLY A 1 297 ? 3.361 13.383 -2.857 1 53.03 297 GLY A N 1
ATOM 2417 C CA . GLY A 1 297 ? 3.197 12.547 -4.039 1 53.03 297 GLY A CA 1
ATOM 2418 C C . GLY A 1 297 ? 3.969 11.242 -3.959 1 53.03 297 GLY A C 1
ATOM 2419 O O . GLY A 1 297 ? 3.742 10.336 -4.758 1 53.03 297 GLY A O 1
ATOM 2420 N N . GLU A 1 298 ? 5.035 11.391 -3.342 1 45.38 298 GLU A N 1
ATOM 2421 C CA . GLU A 1 298 ? 5.949 10.273 -3.525 1 45.38 298 GLU A CA 1
ATOM 2422 C C . GLU A 1 298 ? 5.332 8.961 -3.037 1 45.38 298 GLU A C 1
ATOM 2424 O O . GLU A 1 298 ? 5.516 7.914 -3.658 1 45.38 298 GLU A O 1
ATOM 2429 N N . ASP A 1 299 ? 5.336 8.961 -1.651 1 40.06 299 ASP A N 1
ATOM 2430 C CA . ASP A 1 299 ? 5.48 7.617 -1.097 1 40.06 299 ASP A CA 1
ATOM 2431 C C . ASP A 1 299 ? 4.309 6.727 -1.495 1 40.06 299 ASP A C 1
ATOM 2433 O O . ASP A 1 299 ? 4.473 5.52 -1.688 1 40.06 299 ASP A O 1
ATOM 2437 N N . HIS A 1 300 ? 3.135 6.977 -0.707 1 35.94 300 HIS A N 1
ATOM 2438 C CA . HIS A 1 300 ? 2.082 5.969 -0.711 1 35.94 300 HIS A CA 1
ATOM 2439 C C . HIS A 1 300 ? 1.406 5.883 -2.074 1 35.94 300 HIS A C 1
ATOM 2441 O O . HIS A 1 300 ? 0.737 6.828 -2.5 1 35.94 300 HIS A O 1
ATOM 2447 N N . ASP A 1 301 ? 1.96 5.32 -3.004 1 34.25 301 ASP A N 1
ATOM 2448 C CA . ASP A 1 301 ? 1.326 5.039 -4.289 1 34.25 301 ASP A CA 1
ATOM 2449 C C . ASP A 1 301 ? -0.183 4.875 -4.133 1 34.25 301 ASP A C 1
ATOM 2451 O O . ASP A 1 301 ? -0.655 3.834 -3.666 1 34.25 301 ASP A O 1
ATOM 2455 N N . GLU A 1 302 ? -0.907 5.758 -3.633 1 32.5 302 GLU A N 1
ATOM 2456 C CA . GLU A 1 302 ? -2.357 5.672 -3.77 1 32.5 302 GLU A CA 1
ATOM 2457 C C . GLU A 1 302 ? -2.756 5.312 -5.199 1 32.5 302 GLU A C 1
ATOM 2459 O O . GLU A 1 302 ? -2.391 6.016 -6.145 1 32.5 302 GLU A O 1
ATOM 2464 N N . GLU A 1 303 ? -2.848 4.074 -5.484 1 32.19 303 GLU A N 1
ATOM 2465 C CA . GLU A 1 303 ? -3.434 3.541 -6.707 1 32.19 303 GLU A CA 1
ATOM 2466 C C . GLU A 1 303 ? -4.715 4.285 -7.078 1 32.19 303 GLU A C 1
ATOM 2468 O O . GLU A 1 303 ? -5.703 4.227 -6.344 1 32.19 303 GLU A O 1
ATOM 2473 N N . ILE A 1 304 ? -4.707 5.496 -7.516 1 32.09 304 ILE A N 1
ATOM 2474 C CA . ILE A 1 304 ? -5.91 6.027 -8.148 1 32.09 304 ILE A CA 1
ATOM 2475 C C . ILE A 1 304 ? -6.406 5.051 -9.211 1 32.09 304 ILE A C 1
ATOM 2477 O O . ILE A 1 304 ? -5.66 4.688 -10.125 1 32.09 304 ILE A O 1
ATOM 2481 N N . ASP A 1 305 ? -7.273 4.266 -8.906 1 31.62 305 ASP A N 1
ATOM 2482 C CA . ASP A 1 305 ? -7.977 3.381 -9.828 1 31.62 305 ASP A CA 1
ATOM 2483 C C . ASP A 1 305 ? -8.547 4.164 -11.008 1 31.62 305 ASP A C 1
ATOM 2485 O O . ASP A 1 305 ? -9.445 4.988 -10.844 1 31.62 305 ASP A O 1
ATOM 2489 N N . MET A 1 306 ? -7.723 4.293 -12.008 1 32.72 306 MET A N 1
ATOM 2490 C CA . MET A 1 306 ? -8.18 4.945 -13.234 1 32.72 306 MET A CA 1
ATOM 2491 C C . MET A 1 306 ? -9.555 4.422 -13.648 1 32.72 306 MET A C 1
ATOM 2493 O O . MET A 1 306 ? -10.266 5.07 -14.422 1 32.72 306 MET A O 1
ATOM 2497 N N . ASP A 1 307 ? -9.797 3.119 -13.344 1 33.97 307 ASP A N 1
ATOM 2498 C CA . ASP A 1 307 ? -11.07 2.574 -13.805 1 33.97 307 ASP A CA 1
ATOM 2499 C C . ASP A 1 307 ? -12.242 3.357 -13.227 1 33.97 307 ASP A C 1
ATOM 2501 O O . ASP A 1 307 ? -13.391 3.152 -13.625 1 33.97 307 ASP A O 1
ATOM 2505 N N . ASP A 1 308 ? -11.953 3.996 -12.141 1 36.78 308 ASP A N 1
ATOM 2506 C CA . ASP A 1 308 ? -13.07 4.734 -11.57 1 36.78 308 ASP A CA 1
ATOM 2507 C C . ASP A 1 308 ? -13.18 6.133 -12.18 1 36.78 308 ASP A C 1
ATOM 2509 O O . ASP A 1 308 ? -13.984 6.949 -11.727 1 36.78 308 ASP A O 1
ATOM 2513 N N . LEU A 1 309 ? -12.094 6.469 -12.867 1 37.5 309 LEU A N 1
ATOM 2514 C CA . LEU A 1 309 ? -12.227 7.797 -13.461 1 37.5 309 LEU A CA 1
ATOM 2515 C C . LEU A 1 309 ? -13.109 7.75 -14.703 1 37.5 309 LEU A C 1
ATOM 2517 O O . LEU A 1 309 ? -12.922 6.902 -15.578 1 37.5 309 LEU A O 1
ATOM 2521 N N . ASP A 1 310 ? -14.266 8.164 -14.492 1 38.56 310 ASP A N 1
ATOM 2522 C CA . ASP A 1 310 ? -15.125 8.289 -15.672 1 38.56 310 ASP A CA 1
ATOM 2523 C C . ASP A 1 310 ? -14.484 9.203 -16.719 1 38.56 310 ASP A C 1
ATOM 2525 O O . ASP A 1 310 ? -13.477 9.859 -16.438 1 38.56 310 ASP A O 1
ATOM 2529 N N . GLU A 1 311 ? -14.984 9.102 -17.922 1 41 311 GLU A N 1
ATOM 2530 C CA . GLU A 1 311 ? -14.531 9.844 -19.094 1 41 311 GLU A CA 1
ATOM 2531 C C . GLU A 1 311 ? -14.312 11.312 -18.766 1 41 311 GLU A C 1
ATOM 2533 O O . GLU A 1 311 ? -13.344 11.93 -19.234 1 41 311 GLU A O 1
ATOM 2538 N N . GLU A 1 312 ? -15.133 11.797 -17.938 1 43.09 312 GLU A N 1
ATOM 2539 C CA . GLU A 1 312 ? -15.086 13.227 -17.625 1 43.09 312 GLU A CA 1
ATOM 2540 C C . GLU A 1 312 ? -13.922 13.547 -16.688 1 43.09 312 GLU A C 1
ATOM 2542 O O . GLU A 1 312 ? -13.266 14.578 -16.828 1 43.09 312 GLU A O 1
ATOM 2547 N N . GLU A 1 313 ? -13.656 12.68 -15.82 1 44.31 313 GLU A N 1
ATOM 2548 C CA . GLU A 1 313 ? -12.547 12.891 -14.883 1 44.31 313 GLU A CA 1
ATOM 2549 C C . GLU A 1 313 ? -11.203 12.727 -15.586 1 44.31 313 GLU A C 1
ATOM 2551 O O . GLU A 1 313 ? -10.266 13.484 -15.32 1 44.31 313 GLU A O 1
ATOM 2556 N N . ILE A 1 314 ? -11.164 11.812 -16.516 1 44.03 314 ILE A N 1
ATOM 2557 C CA . ILE A 1 314 ? -9.992 11.68 -17.375 1 44.03 314 ILE A CA 1
ATOM 2558 C C . ILE A 1 314 ? -9.805 12.953 -18.203 1 44.03 314 ILE A C 1
ATOM 2560 O O . ILE A 1 314 ? -8.688 13.469 -18.312 1 44.03 314 ILE A O 1
ATOM 2564 N N . ALA A 1 315 ? -10.891 13.461 -18.75 1 44.09 315 ALA A N 1
ATOM 2565 C CA . ALA A 1 315 ? -10.859 14.711 -19.516 1 44.09 315 ALA A CA 1
ATOM 2566 C C . ALA A 1 315 ? -10.43 15.883 -18.641 1 44.09 315 ALA A C 1
ATOM 2568 O O . ALA A 1 315 ? -9.656 16.734 -19.078 1 44.09 315 ALA A O 1
ATOM 2569 N N . GLN A 1 316 ? -10.883 15.914 -17.484 1 45.09 316 GLN A N 1
ATOM 2570 C CA . GLN A 1 316 ? -10.523 16.984 -16.562 1 45.09 316 GLN A CA 1
ATOM 2571 C C . GLN A 1 316 ? -9.07 16.875 -16.109 1 45.09 316 GLN A C 1
ATOM 2573 O O . GLN A 1 316 ? -8.375 17.875 -15.984 1 45.09 316 GLN A O 1
ATOM 2578 N N . LEU A 1 317 ? -8.609 15.719 -15.914 1 46.38 317 LEU A N 1
ATOM 2579 C CA . LEU A 1 317 ? -7.207 15.523 -15.562 1 46.38 317 LEU A CA 1
ATOM 2580 C C . LEU A 1 317 ? -6.297 15.883 -16.734 1 46.38 317 LEU A C 1
ATOM 2582 O O . LEU A 1 317 ? -5.215 16.438 -16.547 1 46.38 317 LEU A O 1
ATOM 2586 N N . GLN A 1 318 ? -6.754 15.578 -17.922 1 43.06 318 GLN A N 1
ATOM 2587 C CA . GLN A 1 318 ? -6.051 16.016 -19.125 1 43.06 318 GLN A CA 1
ATOM 2588 C C . GLN A 1 318 ? -6.027 17.547 -19.219 1 43.06 318 GLN A C 1
ATOM 2590 O O . GLN A 1 318 ? -5.008 18.125 -19.578 1 43.06 318 GLN A O 1
ATOM 2595 N N . LYS A 1 319 ? -7.094 18.156 -18.922 1 45.22 319 LYS A N 1
ATOM 2596 C CA . LYS A 1 319 ? -7.164 19.609 -18.938 1 45.22 319 LYS A CA 1
ATOM 2597 C C . LYS A 1 319 ? -6.285 20.219 -17.844 1 45.22 319 LYS A C 1
ATOM 2599 O O . LYS A 1 319 ? -5.605 21.219 -18.062 1 45.22 319 LYS A O 1
ATOM 2604 N N . GLU A 1 320 ? -6.316 19.609 -16.781 1 44 320 GLU A N 1
ATOM 2605 C CA . GLU A 1 320 ? -5.512 20.125 -15.672 1 44 320 GLU A CA 1
ATOM 2606 C C . GLU A 1 320 ? -4.027 19.859 -15.906 1 44 320 GLU A C 1
ATOM 2608 O O . GLU A 1 320 ? -3.188 20.703 -15.594 1 44 320 GLU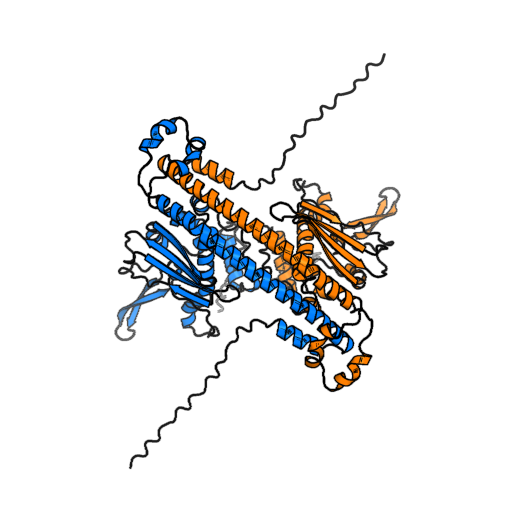 A O 1
ATOM 2613 N N . TYR A 1 321 ? -3.717 18.703 -16.391 1 41.22 321 TYR A N 1
ATOM 2614 C CA . TYR A 1 321 ? -2.352 18.406 -16.812 1 41.22 321 TYR A CA 1
ATOM 2615 C C . TYR A 1 321 ? -1.916 19.359 -17.922 1 41.22 321 TYR A C 1
ATOM 2617 O O . TYR A 1 321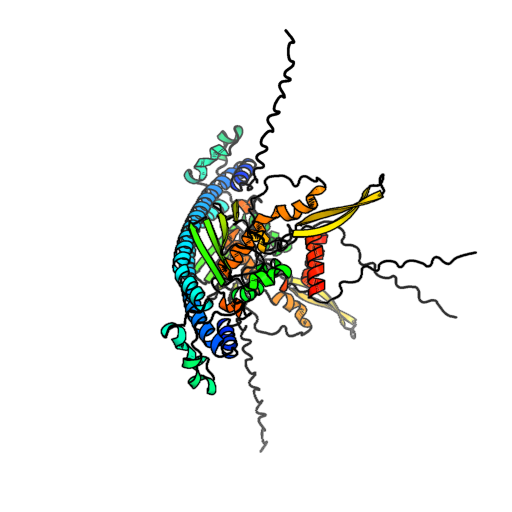 ? -0.787 19.859 -17.922 1 41.22 321 TYR A O 1
ATOM 2625 N N . ALA A 1 322 ? -2.779 19.562 -18.922 1 41.69 322 ALA A N 1
ATOM 2626 C CA . ALA A 1 322 ? -2.518 20.562 -19.953 1 41.69 322 ALA A CA 1
ATOM 2627 C C . ALA A 1 322 ? -2.35 21.953 -19.359 1 41.69 322 ALA A C 1
ATOM 2629 O O . ALA A 1 322 ? -1.508 22.734 -19.797 1 41.69 322 ALA A O 1
ATOM 2630 N N . ALA A 1 323 ? -3.133 22.281 -18.422 1 41.03 323 ALA A N 1
ATOM 2631 C CA . ALA A 1 323 ? -3.045 23.594 -17.766 1 41.03 323 ALA A CA 1
ATOM 2632 C C . ALA A 1 323 ? -1.765 23.703 -16.938 1 41.03 323 ALA A C 1
ATOM 2634 O O . ALA A 1 323 ? -1.172 24.781 -16.859 1 41.03 323 ALA A O 1
ATOM 2635 N N . LYS A 1 324 ? -1.337 22.578 -16.359 1 38.59 324 LYS A N 1
ATOM 2636 C CA . LYS A 1 324 ? -0.121 22.625 -15.547 1 38.59 324 LYS A CA 1
ATOM 2637 C C . LYS A 1 324 ? 1.123 22.484 -16.422 1 38.59 324 LYS A C 1
ATOM 2639 O O . LYS A 1 324 ? 2.188 23 -16.078 1 38.59 324 LYS A O 1
ATOM 2644 N N . THR A 1 325 ? 1.011 21.609 -17.391 1 40 325 THR A N 1
ATOM 2645 C CA . THR A 1 325 ? 2.223 21.422 -18.172 1 40 325 THR A CA 1
ATOM 2646 C C . THR A 1 325 ? 2.275 22.391 -19.344 1 40 325 THR A C 1
ATOM 2648 O O . THR A 1 325 ? 3.211 22.344 -20.156 1 40 325 THR A O 1
ATOM 2651 N N . GLY A 1 326 ? 1.736 23.547 -19.281 1 37.59 326 GLY A N 1
ATOM 2652 C CA . GLY A 1 326 ? 1.705 24.656 -20.234 1 37.59 326 GLY A CA 1
ATOM 2653 C C . GLY A 1 326 ? 1.486 24.203 -21.656 1 37.59 326 GLY A C 1
ATOM 2654 O O . GLY A 1 326 ? 1.617 25 -22.594 1 37.59 326 GLY A O 1
ATOM 2655 N N . LYS A 1 327 ? 1.641 22.938 -21.859 1 32.28 327 LYS A N 1
ATOM 2656 C CA . LYS A 1 327 ? 1.598 22.609 -23.281 1 32.28 327 LYS A CA 1
ATOM 2657 C C . LYS A 1 327 ? 0.159 22.469 -23.781 1 32.28 327 LYS A C 1
ATOM 2659 O O . LYS A 1 327 ? -0.64 21.75 -23.172 1 32.28 327 LYS A O 1
ATOM 2664 N N . LYS A 1 328 ? -0.31 23.484 -24.672 1 32.56 328 LYS A N 1
ATOM 2665 C CA . LYS A 1 328 ? -1.568 23.688 -25.375 1 32.56 328 LYS A CA 1
ATOM 2666 C C . LYS A 1 328 ? -2.047 22.406 -26.031 1 32.56 328 LYS A C 1
ATOM 2668 O O . LYS A 1 328 ? -1.343 21.828 -26.859 1 32.56 328 LYS A O 1
ATOM 2673 N N . GLY A 1 329 ? -2.684 21.531 -25.266 1 31.62 329 GLY A N 1
ATOM 2674 C CA . GLY A 1 329 ? -3.264 20.406 -26 1 31.62 329 GLY A CA 1
ATOM 2675 C C . GLY A 1 329 ? -3.955 20.828 -27.281 1 31.62 329 GLY A C 1
ATOM 2676 O O . GLY A 1 329 ? -4.332 22 -27.438 1 31.62 329 GLY A O 1
ATOM 2677 N N . PRO A 1 330 ? -3.74 20.266 -28.469 1 30.11 330 PRO A N 1
ATOM 2678 C CA . PRO A 1 330 ? -4.238 20.719 -29.766 1 30.11 330 PRO A CA 1
ATOM 2679 C C . PRO A 1 330 ? -5.73 21.047 -29.75 1 30.11 330 PRO A C 1
ATOM 2681 O O . PRO A 1 330 ? -6.496 20.406 -29.031 1 30.11 330 PRO A O 1
ATOM 2684 N N . ALA A 1 331 ? -6.027 22.328 -29.922 1 28.66 331 ALA A N 1
ATOM 2685 C CA . ALA A 1 331 ? -7.305 23.016 -30.094 1 28.66 331 ALA A CA 1
ATOM 2686 C C . ALA A 1 331 ? -8.242 22.219 -31 1 28.66 331 ALA A C 1
ATOM 2688 O O . ALA A 1 331 ? -7.859 21.812 -32.094 1 28.66 331 ALA A O 1
ATOM 2689 N N . ALA A 1 332 ? -9.086 21.375 -30.469 1 28.66 332 ALA A N 1
ATOM 2690 C CA . ALA A 1 332 ? -10.195 20.844 -31.25 1 28.66 332 ALA A CA 1
ATOM 2691 C C . ALA A 1 332 ? -10.812 21.938 -32.125 1 28.66 332 ALA A C 1
ATOM 2693 O O . ALA A 1 332 ? -11.305 22.938 -31.625 1 28.66 332 ALA A O 1
ATOM 2694 N N . GLY A 1 333 ? -10.312 22.203 -33.375 1 25.84 333 GLY A N 1
ATOM 2695 C CA . GLY A 1 333 ? -10.789 23.125 -34.375 1 25.84 333 GLY A CA 1
ATOM 2696 C C . GLY A 1 333 ? -12.297 23.094 -34.562 1 25.84 333 GLY A C 1
ATOM 2697 O O . GLY A 1 333 ? -12.883 22.031 -34.781 1 25.84 333 GLY A O 1
ATOM 2698 N N . GLY A 1 334 ? -13 23.859 -33.781 1 25.88 334 GLY A N 1
ATOM 2699 C CA . GLY A 1 334 ? -14.398 24.219 -34 1 25.88 334 GLY A CA 1
ATOM 2700 C C . GLY A 1 334 ? -14.711 24.547 -35.469 1 25.88 334 GLY A C 1
ATOM 2701 O O . GLY A 1 334 ? -14.086 25.422 -36.062 1 25.88 334 GLY A O 1
ATOM 2702 N N . ALA A 1 335 ? -15.141 23.531 -36.281 1 26.33 335 ALA A N 1
ATOM 2703 C CA . ALA A 1 335 ? -15.703 23.656 -37.625 1 26.33 335 ALA A CA 1
ATOM 2704 C C . ALA A 1 335 ? -16.641 24.859 -37.719 1 26.33 335 ALA A C 1
ATOM 2706 O O . ALA A 1 335 ? -17.516 25.031 -36.875 1 26.33 335 ALA A O 1
ATOM 2707 N N . ASN A 1 336 ? -16.219 25.984 -38.469 1 23.97 336 ASN A N 1
ATOM 2708 C CA . ASN A 1 336 ? -16.734 27.281 -38.875 1 23.97 336 ASN A CA 1
ATOM 2709 C C . ASN A 1 336 ? -18.156 27.172 -39.438 1 23.97 336 ASN A C 1
ATOM 2711 O O . ASN A 1 336 ? -18.438 26.25 -40.219 1 23.97 336 ASN A O 1
ATOM 2715 N N . ASP A 1 337 ? -19.141 27.672 -38.75 1 23.02 337 ASP A N 1
ATOM 2716 C CA . ASP A 1 337 ? -20.484 28.047 -39.156 1 23.02 337 ASP A CA 1
ATOM 2717 C C . ASP A 1 337 ? -20.484 28.781 -40.5 1 23.02 337 ASP A C 1
ATOM 2719 O O . ASP A 1 337 ? -19.969 29.906 -40.594 1 23.02 337 ASP A O 1
ATOM 2723 N N . LYS A 1 338 ? -20.297 28.062 -41.625 1 24.53 338 LYS A N 1
ATOM 2724 C CA . LYS A 1 338 ? -20.516 28.688 -42.906 1 24.53 338 LYS A CA 1
ATOM 2725 C C . LYS A 1 338 ? -21.859 29.406 -42.969 1 24.53 338 LYS A C 1
ATOM 2727 O O . LYS A 1 338 ? -22.844 28.922 -42.406 1 24.53 338 LYS A O 1
ATOM 2732 N N . LYS A 1 339 ? -21.844 30.625 -43.562 1 25.42 339 LYS A N 1
ATOM 2733 C CA . LYS A 1 339 ? -22.734 31.688 -44.031 1 25.42 339 LYS A CA 1
ATOM 2734 C C . LYS A 1 339 ? -23.844 31.141 -44.938 1 25.42 339 LYS A C 1
ATOM 2736 O O . LYS A 1 339 ? -23.578 30.438 -45.906 1 25.42 339 LYS A O 1
ATOM 2741 N N . ASP A 1 340 ? -25 30.922 -44.344 1 24.08 340 ASP A N 1
ATOM 2742 C CA . ASP A 1 340 ? -26.266 30.734 -45.062 1 24.08 340 ASP A CA 1
ATOM 2743 C C . ASP A 1 340 ? -26.344 31.641 -46.281 1 24.08 340 ASP A C 1
ATOM 2745 O O . ASP A 1 340 ? -26.156 32.844 -46.188 1 24.08 340 ASP A O 1
ATOM 2749 N N . CYS A 1 341 ? -25.969 31.234 -47.438 1 26.91 341 CYS A N 1
ATOM 2750 C CA . CYS A 1 341 ? -26.141 31.812 -48.781 1 26.91 341 CYS A CA 1
ATOM 2751 C C . CYS A 1 341 ? -27.562 32.312 -48.969 1 26.91 341 CYS A C 1
ATOM 2753 O O . CYS A 1 341 ? -28.516 31.547 -48.844 1 26.91 341 CYS A O 1
ATOM 2755 N N . LYS A 1 342 ? -27.828 33.625 -48.781 1 21.55 342 LYS A N 1
ATOM 2756 C CA . LYS A 1 342 ? -28.984 34.438 -49.125 1 21.55 342 LYS A CA 1
ATOM 2757 C C . LYS A 1 342 ? -29.469 34.125 -50.562 1 21.55 342 LYS A C 1
ATOM 2759 O O . LYS A 1 342 ? -28.766 34.375 -51.531 1 21.55 342 LYS A O 1
ATOM 2764 N N . GLN A 1 343 ? -30.234 33 -50.812 1 21.27 343 GLN A N 1
ATOM 2765 C CA . GLN A 1 343 ? -31.016 32.875 -52.062 1 21.27 343 GLN A CA 1
ATOM 2766 C C . GLN A 1 343 ? -31.859 34.125 -52.281 1 21.27 343 GLN A C 1
ATOM 2768 O O . GLN A 1 343 ? -32.406 34.719 -51.375 1 21.27 343 GLN A O 1
ATOM 2773 N N . GLN A 1 344 ? -32 34.625 -53.562 1 21.53 344 GLN A N 1
ATOM 2774 C CA . GLN A 1 344 ? -33.188 35.188 -54.219 1 21.53 344 GLN A CA 1
ATOM 2775 C C . GLN A 1 344 ? -34.406 34.312 -53.969 1 21.53 344 GLN A C 1
ATOM 2777 O O . GLN A 1 344 ? -34.312 33.094 -53.938 1 21.53 344 GLN A O 1
ATOM 2782 N N . MET B 1 1 ? 69.688 -0.531 -30.547 1 27.36 1 MET B N 1
ATOM 2783 C CA . MET B 1 1 ? 69.312 -0.058 -29.203 1 27.36 1 MET B CA 1
ATOM 2784 C C . MET B 1 1 ? 68.125 0.826 -29.219 1 27.36 1 MET B C 1
ATOM 2786 O O . MET B 1 1 ? 68.188 2.037 -29.016 1 27.36 1 MET B O 1
ATOM 2790 N N . SER B 1 2 ? 67.062 0.437 -30.109 1 28.7 2 SER B N 1
ATOM 2791 C CA . SER B 1 2 ? 65.875 1.088 -30.625 1 28.7 2 SER B CA 1
ATOM 2792 C C . SER B 1 2 ? 64.875 1.353 -29.5 1 28.7 2 SER B C 1
ATOM 2794 O O . SER B 1 2 ? 64.5 0.44 -28.75 1 28.7 2 SER B O 1
ATOM 2796 N N . SER B 1 3 ? 64.938 2.59 -28.922 1 29.5 3 SER B N 1
ATOM 2797 C CA . SER B 1 3 ? 64.312 3.275 -27.828 1 29.5 3 SER B CA 1
ATOM 2798 C C . SER B 1 3 ? 62.781 3.301 -28.031 1 29.5 3 SER B C 1
ATOM 2800 O O . SER B 1 3 ? 62.281 3.896 -29 1 29.5 3 SER B O 1
ATOM 2802 N N . GLU B 1 4 ? 62.094 2.109 -27.797 1 26.78 4 GLU B N 1
ATOM 2803 C CA . GLU B 1 4 ? 60.656 1.841 -27.938 1 26.78 4 GLU B CA 1
ATOM 2804 C C . GLU B 1 4 ? 59.844 2.799 -27.078 1 26.78 4 GLU B C 1
ATOM 2806 O O . GLU B 1 4 ? 60.094 2.963 -25.891 1 26.78 4 GLU B O 1
ATOM 2811 N N . THR B 1 5 ? 59.188 3.762 -27.688 1 25 5 THR B N 1
ATOM 2812 C CA . THR B 1 5 ? 58.281 4.855 -27.359 1 25 5 THR B CA 1
ATOM 2813 C C . THR B 1 5 ? 57.031 4.336 -26.609 1 25 5 THR B C 1
ATOM 2815 O O . THR B 1 5 ? 56.125 3.824 -27.234 1 25 5 THR B O 1
ATOM 2818 N N . ALA B 1 6 ? 57.094 3.48 -25.609 1 24 6 ALA B N 1
ATOM 2819 C CA . ALA B 1 6 ? 55.844 2.986 -25.062 1 24 6 ALA B CA 1
ATOM 2820 C C . ALA B 1 6 ? 55 4.129 -24.484 1 24 6 ALA B C 1
ATOM 2822 O O . ALA B 1 6 ? 55.438 4.812 -23.547 1 24 6 ALA B O 1
ATOM 2823 N N . ALA B 1 7 ? 54.219 4.73 -25.359 1 25.91 7 ALA B N 1
ATOM 2824 C CA . ALA B 1 7 ? 53.281 5.793 -25 1 25.91 7 ALA B CA 1
ATOM 2825 C C . ALA B 1 7 ? 52.406 5.387 -23.797 1 25.91 7 ALA B C 1
ATOM 2827 O O . ALA B 1 7 ? 51.75 4.348 -23.828 1 25.91 7 ALA B O 1
ATOM 2828 N N . LYS B 1 8 ? 52.812 5.816 -22.594 1 26.62 8 LYS B N 1
ATOM 2829 C CA . LYS B 1 8 ? 52.062 5.777 -21.344 1 26.62 8 LYS B CA 1
ATOM 2830 C C . LYS B 1 8 ? 50.625 6.293 -21.562 1 26.62 8 LYS B C 1
ATOM 2832 O O . LYS B 1 8 ? 50.438 7.465 -21.875 1 26.62 8 LYS B O 1
ATOM 2837 N N . HIS B 1 9 ? 49.75 5.453 -22.188 1 27.22 9 HIS B N 1
ATOM 2838 C CA . HIS B 1 9 ? 48.344 5.82 -22.203 1 27.22 9 HIS B CA 1
ATOM 2839 C C . HIS B 1 9 ? 47.875 6.215 -20.812 1 27.22 9 HIS B C 1
ATOM 2841 O O . HIS B 1 9 ? 48.031 5.457 -19.859 1 27.22 9 HIS B O 1
ATOM 2847 N N . ASP B 1 10 ? 48.031 7.484 -20.469 1 26.77 10 ASP B N 1
ATOM 2848 C CA . ASP B 1 10 ? 47.438 8.109 -19.297 1 26.77 10 ASP B CA 1
ATOM 2849 C C . ASP B 1 10 ? 45.969 7.664 -19.141 1 26.77 10 ASP B C 1
ATOM 2851 O O . ASP B 1 10 ? 45.156 7.855 -20.031 1 26.77 10 ASP B O 1
ATOM 2855 N N . HIS B 1 11 ? 45.812 6.508 -18.484 1 28.38 11 HIS B N 1
ATOM 2856 C CA . HIS B 1 11 ? 44.5 6.109 -17.969 1 28.38 11 HIS B CA 1
ATOM 2857 C C . HIS B 1 11 ? 43.781 7.281 -17.312 1 28.38 11 HIS B C 1
ATOM 2859 O O . HIS B 1 11 ? 44.25 7.832 -16.312 1 28.38 11 HIS B O 1
ATOM 2865 N N . GLN B 1 12 ? 43.188 8.234 -18.141 1 26.28 12 GLN B N 1
ATOM 2866 C CA . GLN B 1 12 ? 42.25 9.172 -17.578 1 26.28 12 GLN B CA 1
ATOM 2867 C C . GLN B 1 12 ? 41.344 8.477 -16.562 1 26.28 12 GLN B C 1
ATOM 2869 O O . GLN B 1 12 ? 40.688 7.469 -16.891 1 26.28 12 GLN B O 1
ATOM 2874 N N . ASN B 1 13 ? 41.719 8.531 -15.266 1 29 13 ASN B N 1
ATOM 2875 C CA . ASN B 1 13 ? 40.844 8.203 -14.133 1 29 13 ASN B CA 1
ATOM 2876 C C . ASN B 1 13 ? 39.406 8.625 -14.383 1 29 13 ASN B C 1
ATOM 2878 O O . ASN B 1 13 ? 39.125 9.82 -14.477 1 29 13 ASN B O 1
ATOM 2882 N N . CYS B 1 14 ? 38.75 7.906 -15.281 1 28.19 14 CYS B N 1
ATOM 2883 C CA . CYS B 1 14 ? 37.281 8.102 -15.297 1 28.19 14 CYS B CA 1
ATOM 2884 C C . CYS B 1 14 ? 36.75 8.273 -13.883 1 28.19 14 CYS B C 1
ATOM 2886 O O . CYS B 1 14 ? 36.938 7.402 -13.031 1 28.19 14 CYS B O 1
ATOM 2888 N N . GLU B 1 15 ? 36.781 9.508 -13.438 1 29.52 15 GLU B N 1
ATOM 2889 C CA . GLU B 1 15 ? 36 9.867 -12.25 1 29.52 15 GLU B CA 1
ATOM 2890 C C . GLU B 1 15 ? 34.688 9.086 -12.18 1 29.52 15 GLU B C 1
ATOM 2892 O O . GLU B 1 15 ? 33.938 9.062 -13.148 1 29.52 15 GLU B O 1
ATOM 2897 N N . ASP B 1 16 ? 34.75 7.961 -11.5 1 28.91 16 ASP B N 1
ATOM 2898 C CA . ASP B 1 16 ? 33.562 7.254 -11.023 1 28.91 16 ASP B CA 1
ATOM 2899 C C . ASP B 1 16 ? 32.469 8.234 -10.656 1 28.91 16 ASP B C 1
ATOM 2901 O O . ASP B 1 16 ? 32.562 8.953 -9.664 1 28.91 16 ASP B O 1
ATOM 2905 N N . HIS B 1 17 ? 32 8.883 -11.664 1 30.44 17 HIS B N 1
ATOM 2906 C CA . HIS B 1 17 ? 30.719 9.484 -11.32 1 30.44 17 HIS B CA 1
ATOM 2907 C C . HIS B 1 17 ? 29.781 8.469 -10.68 1 30.44 17 HIS B C 1
ATOM 2909 O O . HIS B 1 17 ? 29.188 7.645 -11.375 1 30.44 17 HIS B O 1
ATOM 2915 N N . ASP B 1 18 ? 30.109 7.996 -9.492 1 29.55 18 ASP B N 1
ATOM 2916 C CA . ASP B 1 18 ? 29.047 7.434 -8.648 1 29.55 18 ASP B CA 1
ATOM 2917 C C . ASP B 1 18 ? 27.703 8.102 -8.922 1 29.55 18 ASP B C 1
ATOM 2919 O O . ASP B 1 18 ? 27.516 9.273 -8.578 1 29.55 18 ASP B O 1
ATOM 2923 N N . HIS B 1 19 ? 27.234 7.895 -10.008 1 31.77 19 HIS B N 1
ATOM 2924 C CA . HIS B 1 19 ? 25.797 8.164 -10.086 1 31.77 19 HIS B CA 1
ATOM 2925 C C . HIS B 1 19 ? 25.078 7.719 -8.812 1 31.77 19 HIS B C 1
ATOM 2927 O O . HIS B 1 19 ? 24.734 6.543 -8.672 1 31.77 19 HIS B O 1
ATOM 2933 N N . ASP B 1 20 ? 25.375 8.266 -7.656 1 31.8 20 ASP B N 1
ATOM 2934 C CA . ASP B 1 20 ? 24.516 8.258 -6.477 1 31.8 20 ASP B CA 1
ATOM 2935 C C . ASP B 1 20 ? 23.047 8.344 -6.875 1 31.8 20 ASP B C 1
ATOM 2937 O O . ASP B 1 20 ? 22.609 9.328 -7.473 1 31.8 20 ASP B O 1
ATOM 2941 N N . HIS B 1 21 ? 22.453 7.367 -7.547 1 35.56 21 HIS B N 1
ATOM 2942 C CA . HIS B 1 21 ? 21.031 7.418 -7.258 1 35.56 21 HIS B CA 1
ATOM 2943 C C . HIS B 1 21 ? 20.75 8.234 -6 1 35.56 21 HIS B C 1
ATOM 2945 O O . HIS B 1 21 ? 21.016 7.77 -4.883 1 35.56 21 HIS B O 1
ATOM 2951 N N . GLU B 1 22 ? 21.016 9.438 -6.027 1 37.31 22 GLU B N 1
ATOM 2952 C CA . GLU B 1 22 ? 20.734 10.367 -4.938 1 37.31 22 GLU B CA 1
ATOM 2953 C C . GLU B 1 22 ? 19.438 10.008 -4.219 1 37.31 22 GLU B C 1
ATOM 2955 O O . GLU B 1 22 ? 18.359 10.344 -4.691 1 37.31 22 GLU B O 1
ATOM 2960 N N . GLU B 1 23 ? 19.141 8.703 -3.854 1 47.06 23 GLU B N 1
ATOM 2961 C CA . GLU B 1 23 ? 18.172 8.695 -2.768 1 47.06 23 GLU B CA 1
ATOM 2962 C C . GLU B 1 23 ? 18.094 10.055 -2.084 1 47.06 23 GLU B C 1
ATOM 2964 O O . GLU B 1 23 ? 19.062 10.508 -1.479 1 47.06 23 GLU B O 1
ATOM 2969 N N . ILE B 1 24 ? 17.453 10.93 -2.666 1 55.28 24 ILE B N 1
ATOM 2970 C CA . ILE B 1 24 ? 17.234 12.25 -2.086 1 55.28 24 ILE B CA 1
ATOM 2971 C C . ILE B 1 24 ? 17.219 12.148 -0.563 1 55.28 24 ILE B C 1
ATOM 2973 O O . ILE B 1 24 ? 16.391 11.453 0.016 1 55.28 24 ILE B O 1
ATOM 2977 N N . ASP B 1 25 ? 18.344 12.172 0.058 1 80.25 25 ASP B N 1
ATOM 2978 C CA . ASP B 1 25 ? 18.516 12.164 1.507 1 80.25 25 ASP B CA 1
ATOM 2979 C C . ASP B 1 25 ? 17.641 13.227 2.176 1 80.25 25 ASP B C 1
ATOM 2981 O O . ASP B 1 25 ? 18.062 14.383 2.305 1 80.25 25 ASP B O 1
ATOM 2985 N N . ILE B 1 26 ? 16.344 12.938 2.359 1 87.12 26 ILE B N 1
ATOM 2986 C CA . ILE B 1 26 ? 15.367 13.82 3 1 87.12 26 ILE B CA 1
ATOM 2987 C C . ILE B 1 26 ? 15.984 14.445 4.25 1 87.12 26 ILE B C 1
ATOM 2989 O O . ILE B 1 26 ? 15.781 15.633 4.523 1 87.12 26 ILE B O 1
ATOM 2993 N N . ASP B 1 27 ? 16.812 13.727 4.863 1 91 27 ASP B N 1
ATOM 2994 C CA . ASP B 1 27 ? 17.438 14.234 6.086 1 91 27 ASP B CA 1
ATOM 2995 C C . ASP B 1 27 ? 18.453 15.336 5.77 1 91 27 ASP B C 1
ATOM 2997 O O . ASP B 1 27 ? 18.531 16.328 6.488 1 91 27 ASP B O 1
ATOM 3001 N N . GLN B 1 28 ? 19.125 15.055 4.742 1 92.38 28 GLN B N 1
ATOM 3002 C CA . GLN B 1 28 ? 20.078 16.078 4.32 1 92.38 28 GLN B CA 1
ATOM 3003 C C . GLN B 1 28 ? 19.375 17.344 3.863 1 92.38 28 GLN B C 1
ATOM 3005 O O . GLN B 1 28 ? 19.828 18.453 4.145 1 92.38 28 GLN B O 1
ATOM 3010 N N . GLN B 1 29 ? 18.297 17.141 3.197 1 94 29 GLN B N 1
ATOM 3011 C CA . GLN B 1 29 ? 17.516 18.297 2.75 1 94 29 GLN B CA 1
ATOM 3012 C C . GLN B 1 29 ? 16.938 19.062 3.934 1 94 29 GLN B C 1
ATOM 3014 O O . GLN B 1 29 ? 16.906 20.297 3.916 1 94 29 GLN B O 1
ATOM 3019 N N . ILE B 1 30 ? 16.516 18.375 4.918 1 95.69 30 ILE B N 1
ATOM 3020 C CA . ILE B 1 30 ? 16 19 6.133 1 95.69 30 ILE B CA 1
ATOM 3021 C C . ILE B 1 30 ? 17.094 19.844 6.773 1 95.69 30 ILE B C 1
ATOM 3023 O O . ILE B 1 30 ? 16.859 21.016 7.102 1 95.69 30 ILE B O 1
ATOM 3027 N N . GLU B 1 31 ? 18.266 19.266 6.863 1 94.81 31 GLU B N 1
ATOM 3028 C CA . GLU B 1 31 ? 19.391 19.969 7.484 1 94.81 31 GLU B CA 1
ATOM 3029 C C . GLU B 1 31 ? 19.719 21.25 6.727 1 94.81 31 GLU B C 1
ATOM 3031 O O . GLU B 1 31 ? 19.891 22.312 7.332 1 94.81 31 GLU B O 1
ATOM 3036 N N . GLU B 1 32 ? 19.766 21.156 5.453 1 95.62 32 GLU B N 1
ATOM 3037 C CA . GLU B 1 32 ? 20.094 22.312 4.633 1 95.62 32 GLU B CA 1
ATOM 3038 C C . GLU B 1 32 ? 19.016 23.391 4.719 1 95.62 32 GLU B C 1
ATOM 3040 O O . GLU B 1 32 ? 19.312 24.578 4.758 1 95.62 32 GLU B O 1
ATOM 3045 N N . SER B 1 33 ? 17.781 22.984 4.742 1 96.44 33 SER B N 1
ATOM 3046 C CA . SER B 1 33 ? 16.656 23.906 4.816 1 96.44 33 SER B CA 1
ATOM 3047 C C . SER B 1 33 ? 16.625 24.641 6.156 1 96.44 33 SER B C 1
ATOM 3049 O O . SER B 1 33 ? 16.328 25.828 6.215 1 96.44 33 SER B O 1
ATOM 3051 N N . ILE B 1 34 ? 16.938 23.906 7.211 1 97.06 34 ILE B N 1
ATOM 3052 C CA . ILE B 1 34 ? 16.938 24.5 8.539 1 97.06 34 ILE B CA 1
ATOM 3053 C C . ILE B 1 34 ? 18.031 25.578 8.617 1 97.06 34 ILE B C 1
ATOM 3055 O O . ILE B 1 34 ? 17.812 26.625 9.219 1 97.06 34 ILE B O 1
ATOM 3059 N N . LYS B 1 35 ? 19.172 25.359 7.988 1 95.81 35 LYS B N 1
ATOM 3060 C CA . LYS B 1 35 ? 20.281 26.297 8.016 1 95.81 35 LYS B CA 1
ATOM 3061 C C . LYS B 1 35 ? 19.906 27.625 7.395 1 95.81 35 LYS B C 1
ATOM 3063 O O . LYS B 1 35 ? 20.484 28.672 7.723 1 95.81 35 LYS B O 1
ATOM 3068 N N . GLU B 1 36 ? 18.938 27.641 6.535 1 95.38 36 GLU B N 1
ATOM 3069 C CA . GLU B 1 36 ? 18.562 28.844 5.781 1 95.38 36 GLU B CA 1
ATOM 3070 C C . GLU B 1 36 ? 17.5 29.641 6.508 1 95.38 36 GLU B C 1
ATOM 3072 O O . GLU B 1 36 ? 17.172 30.766 6.109 1 95.38 36 GLU B O 1
ATOM 3077 N N . LEU B 1 37 ? 16.984 29.172 7.609 1 95.44 37 LEU B N 1
ATOM 3078 C CA . LEU B 1 37 ? 15.922 29.844 8.344 1 95.44 37 LEU B CA 1
ATOM 3079 C C . LEU B 1 37 ? 16.484 30.969 9.203 1 95.44 37 LEU B C 1
ATOM 3081 O O . LEU B 1 37 ? 17.672 31 9.492 1 95.44 37 LEU B O 1
ATOM 3085 N N . ALA B 1 38 ? 15.562 31.922 9.5 1 94.19 38 ALA B N 1
ATOM 3086 C CA . ALA B 1 38 ? 15.914 32.938 10.492 1 94.19 38 ALA B CA 1
ATOM 3087 C C . ALA B 1 38 ? 16.188 32.312 11.859 1 94.19 38 ALA B C 1
ATOM 3089 O O . ALA B 1 38 ? 15.617 31.25 12.18 1 94.19 38 ALA B O 1
ATOM 3090 N N . LEU B 1 39 ? 17 32.906 12.648 1 95.25 39 LEU B N 1
ATOM 3091 C CA . LEU B 1 39 ? 17.516 32.312 13.875 1 95.25 39 LEU B CA 1
ATOM 3092 C C . LEU B 1 39 ? 16.375 31.828 14.766 1 95.25 39 LEU B C 1
ATOM 3094 O O . LEU B 1 39 ? 16.422 30.719 15.297 1 95.25 39 LEU B O 1
ATOM 3098 N N . GLY B 1 40 ? 15.32 32.656 14.977 1 93.94 40 GLY B N 1
ATOM 3099 C CA . GLY B 1 40 ? 14.188 32.25 15.789 1 93.94 40 GLY B CA 1
ATOM 3100 C C . GLY B 1 40 ? 13.5 31 15.289 1 93.94 40 GLY B C 1
ATOM 3101 O O . GLY B 1 40 ? 13.25 30.078 16.062 1 93.94 40 GLY B O 1
ATOM 3102 N N . GLU B 1 41 ? 13.219 30.969 14 1 94.56 41 GLU B N 1
ATOM 3103 C CA . GLU B 1 41 ? 12.578 29.812 13.383 1 94.56 41 GLU B CA 1
ATOM 3104 C C . GLU B 1 41 ? 13.531 28.609 13.344 1 94.56 41 GLU B C 1
ATOM 3106 O O . GLU B 1 41 ? 13.094 27.469 13.469 1 94.56 41 GLU B O 1
ATOM 3111 N N . LYS B 1 42 ? 14.789 28.906 13.164 1 96.31 42 LYS B N 1
ATOM 3112 C CA . LYS B 1 42 ? 15.828 27.875 13.125 1 96.31 42 LYS B CA 1
ATOM 3113 C C . LYS B 1 42 ? 15.859 27.078 14.422 1 96.31 42 LYS B C 1
ATOM 3115 O O . LYS B 1 42 ? 15.875 25.844 14.398 1 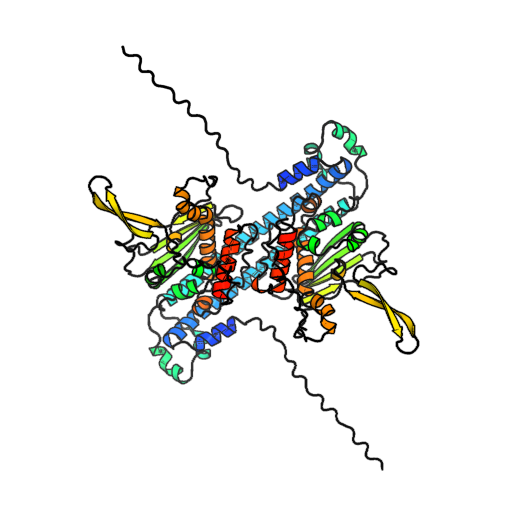96.31 42 LYS B O 1
ATOM 3120 N N . ILE B 1 43 ? 15.812 27.797 15.523 1 97.12 43 ILE B N 1
ATOM 3121 C CA . ILE B 1 43 ? 15.852 27.188 16.844 1 97.12 43 ILE B CA 1
ATOM 3122 C C . ILE B 1 43 ? 14.656 26.25 17 1 97.12 43 ILE B C 1
ATOM 3124 O O . ILE B 1 43 ? 14.805 25.109 17.438 1 97.12 43 ILE B O 1
ATOM 3128 N N . ARG B 1 44 ? 13.508 26.719 16.594 1 97.56 44 ARG B N 1
ATOM 3129 C CA . ARG B 1 44 ? 12.297 25.922 16.734 1 97.56 44 ARG B CA 1
ATOM 3130 C C . ARG B 1 44 ? 12.305 24.734 15.789 1 97.56 44 ARG B C 1
ATOM 3132 O O . ARG B 1 44 ? 11.906 23.625 16.156 1 97.56 44 ARG B O 1
ATOM 3139 N N . ALA B 1 45 ? 12.766 24.938 14.578 1 97.62 45 ALA B N 1
ATOM 3140 C CA . ALA B 1 45 ? 12.844 23.859 13.586 1 97.62 45 ALA B CA 1
ATOM 3141 C C . ALA B 1 45 ? 13.781 22.75 14.055 1 97.62 45 ALA B C 1
ATOM 3143 O O . ALA B 1 45 ? 13.516 21.562 13.836 1 97.62 45 ALA B O 1
ATOM 3144 N N . VAL B 1 46 ? 14.906 23.125 14.648 1 98.06 46 VAL B N 1
ATOM 3145 C CA . VAL B 1 46 ? 15.859 22.141 15.164 1 98.06 46 VAL B CA 1
ATOM 3146 C C . VAL B 1 46 ? 15.188 21.297 16.25 1 98.06 46 VAL B C 1
ATOM 3148 O O . VAL B 1 46 ? 15.367 20.078 16.297 1 98.06 46 VAL B O 1
ATOM 3151 N N . ALA B 1 47 ? 14.406 21.984 17.109 1 98.19 47 ALA B N 1
ATOM 3152 C CA . ALA B 1 47 ? 13.695 21.281 18.172 1 98.19 47 ALA B CA 1
ATOM 3153 C C . ALA B 1 47 ? 12.672 20.312 17.594 1 98.19 47 ALA B C 1
ATOM 3155 O O . ALA B 1 47 ? 12.547 19.172 18.062 1 98.19 47 ALA B O 1
ATOM 3156 N N . ILE B 1 48 ? 11.914 20.734 16.609 1 98.5 48 ILE B N 1
ATOM 3157 C CA . ILE B 1 48 ? 10.922 19.891 15.961 1 98.5 48 ILE B CA 1
ATOM 3158 C C . ILE B 1 48 ? 11.617 18.719 15.266 1 98.5 48 ILE B C 1
ATOM 3160 O O . ILE B 1 48 ? 11.125 17.594 15.297 1 98.5 48 ILE B O 1
ATOM 3164 N N . ASN B 1 49 ? 12.742 18.984 14.641 1 98.25 49 ASN B N 1
ATOM 3165 C CA . ASN B 1 49 ? 13.508 17.938 13.969 1 98.25 49 ASN B CA 1
ATOM 3166 C C . ASN B 1 49 ? 13.969 16.859 14.953 1 98.25 49 ASN B C 1
ATOM 3168 O O . ASN B 1 49 ? 14.07 15.688 14.594 1 98.25 49 ASN B O 1
ATOM 3172 N N . HIS B 1 50 ? 14.312 17.266 16.156 1 98.06 50 HIS B N 1
ATOM 3173 C CA . HIS B 1 50 ? 14.648 16.312 17.203 1 98.06 50 HIS B CA 1
ATOM 3174 C C . HIS B 1 50 ? 13.523 15.297 17.406 1 98.06 50 HIS B C 1
ATOM 3176 O O . HIS B 1 50 ? 13.766 14.094 17.453 1 98.06 50 HIS B O 1
ATOM 3182 N N . HIS B 1 51 ? 12.305 15.781 17.531 1 98.31 51 HIS B N 1
ATOM 3183 C CA . HIS B 1 51 ? 11.156 14.914 17.734 1 98.31 51 HIS B CA 1
ATOM 3184 C C . HIS B 1 51 ? 10.844 14.109 16.469 1 98.31 51 HIS B C 1
ATOM 3186 O O . HIS B 1 51 ? 10.406 12.961 16.562 1 98.31 51 HIS B O 1
ATOM 3192 N N . LEU B 1 52 ? 11.078 14.758 15.32 1 97.94 52 LEU B N 1
ATOM 3193 C CA . LEU B 1 52 ? 10.914 14.047 14.062 1 97.94 52 LEU B CA 1
ATOM 3194 C C . LEU B 1 52 ? 11.844 12.836 14 1 97.94 52 LEU B C 1
ATOM 3196 O O . LEU B 1 52 ? 11.438 11.766 13.539 1 97.94 52 LEU B O 1
ATOM 3200 N N . ALA B 1 53 ? 13.055 13 14.438 1 97.31 53 ALA B N 1
ATOM 3201 C CA . ALA B 1 53 ? 14.008 11.898 14.477 1 97.31 53 ALA B CA 1
ATOM 3202 C C . ALA B 1 53 ? 13.508 10.766 15.375 1 97.31 53 ALA B C 1
ATOM 3204 O O . ALA B 1 53 ? 13.703 9.594 15.07 1 97.31 53 ALA B O 1
ATOM 3205 N N . GLU B 1 54 ? 12.883 11.141 16.484 1 97.88 54 GLU B N 1
ATOM 3206 C CA . GLU B 1 54 ? 12.305 10.141 17.375 1 97.88 54 GLU B CA 1
ATOM 3207 C C . GLU B 1 54 ? 11.195 9.359 16.672 1 97.88 54 GLU B C 1
ATOM 3209 O O . GLU B 1 54 ? 11.125 8.133 16.797 1 97.88 54 GLU B O 1
ATOM 3214 N N . LYS B 1 55 ? 10.359 10.07 15.992 1 98 55 LYS B N 1
ATOM 3215 C CA . LYS B 1 55 ? 9.273 9.43 15.258 1 98 55 LYS B CA 1
ATOM 3216 C C . LYS B 1 55 ? 9.812 8.484 14.188 1 98 55 LYS B C 1
ATOM 3218 O O . LYS B 1 55 ? 9.328 7.359 14.047 1 98 55 LYS B O 1
ATOM 3223 N N . LYS B 1 56 ? 10.805 8.906 13.422 1 96.38 56 LYS B N 1
ATOM 3224 C CA . LYS B 1 56 ? 11.406 8.078 12.383 1 96.38 56 LYS B CA 1
ATOM 3225 C C . LYS B 1 56 ? 12.023 6.816 12.977 1 96.38 56 LYS B C 1
ATOM 3227 O O . LYS B 1 56 ? 11.969 5.746 12.359 1 96.38 56 LYS B O 1
ATOM 3232 N N . ALA B 1 57 ? 12.625 6.98 14.148 1 97.44 57 ALA B N 1
ATOM 3233 C CA . ALA B 1 57 ? 13.203 5.82 14.82 1 97.44 57 ALA B CA 1
ATOM 3234 C C . ALA B 1 57 ? 12.117 4.809 15.195 1 97.44 57 ALA B C 1
ATOM 3236 O O . ALA B 1 57 ? 12.305 3.602 15.039 1 97.44 57 ALA B O 1
ATOM 3237 N N . LEU B 1 58 ? 10.977 5.324 15.688 1 97.62 58 LEU B N 1
ATOM 3238 C CA . LEU B 1 58 ? 9.852 4.449 16 1 97.62 58 LEU B CA 1
ATOM 3239 C C . LEU B 1 58 ? 9.328 3.758 14.75 1 97.62 58 LEU B C 1
ATOM 3241 O O . LEU B 1 58 ? 8.977 2.576 14.781 1 97.62 58 LEU B O 1
ATOM 3245 N N . ASP B 1 59 ? 9.281 4.504 13.664 1 95.75 59 ASP B N 1
ATOM 3246 C CA . ASP B 1 59 ? 8.828 3.93 12.398 1 95.75 59 ASP B CA 1
ATOM 3247 C C . ASP B 1 59 ? 9.742 2.789 11.953 1 95.75 59 ASP B C 1
ATOM 3249 O O . ASP B 1 59 ? 9.273 1.756 11.477 1 95.75 59 ASP B O 1
ATOM 3253 N N . GLU B 1 60 ? 11 3.02 12.055 1 94.44 60 GLU B N 1
ATOM 3254 C CA . GLU B 1 60 ? 11.969 1.994 11.68 1 94.44 60 GLU B CA 1
ATOM 3255 C C . GLU B 1 60 ? 11.805 0.742 12.539 1 94.44 60 GLU B C 1
ATOM 3257 O O . GLU B 1 60 ? 11.859 -0.378 12.031 1 94.44 60 GLU B O 1
ATOM 3262 N N . GLU B 1 61 ? 11.625 0.961 13.805 1 97.31 61 GLU B N 1
ATOM 3263 C CA . GLU B 1 61 ? 11.406 -0.162 14.711 1 97.31 61 GLU B CA 1
ATOM 3264 C C . GLU B 1 61 ? 10.148 -0.938 14.328 1 97.31 61 GLU B C 1
ATOM 3266 O O . GLU B 1 61 ? 10.164 -2.17 14.281 1 97.31 61 GLU B O 1
ATOM 3271 N N . LEU B 1 62 ? 9.094 -0.211 14.102 1 96.94 62 LEU B N 1
ATOM 3272 C CA . LEU B 1 62 ? 7.84 -0.841 13.695 1 96.94 62 LEU B CA 1
ATOM 3273 C C . LEU B 1 62 ? 8.023 -1.624 12.398 1 96.94 62 LEU B C 1
ATOM 3275 O O . LEU B 1 62 ? 7.566 -2.764 12.289 1 96.94 62 LEU B O 1
ATOM 3279 N N . GLN B 1 63 ? 8.656 -1.012 11.422 1 93.75 63 GLN B N 1
ATOM 3280 C CA . GLN B 1 63 ? 8.883 -1.663 10.141 1 93.75 63 GLN B CA 1
ATOM 3281 C C . GLN B 1 63 ? 9.648 -2.971 10.312 1 93.75 63 GLN B C 1
ATOM 3283 O O . GLN B 1 63 ? 9.32 -3.977 9.68 1 93.75 63 GLN B O 1
ATOM 3288 N N . LYS B 1 64 ? 10.672 -2.973 11.156 1 93.38 64 LYS B N 1
ATOM 3289 C CA . LYS B 1 64 ? 11.453 -4.176 11.422 1 93.38 64 LYS B CA 1
ATOM 3290 C C . LYS B 1 64 ? 10.602 -5.266 12.062 1 93.38 64 LYS B C 1
ATOM 3292 O O . LYS B 1 64 ? 10.703 -6.438 11.688 1 93.38 64 LYS B O 1
ATOM 3297 N N . LYS B 1 65 ? 9.75 -4.844 12.969 1 96.81 65 LYS B N 1
ATOM 3298 C CA . LYS B 1 65 ? 8.883 -5.809 13.641 1 96.81 65 LYS B CA 1
ATOM 3299 C C . LYS B 1 65 ? 7.852 -6.379 12.664 1 96.81 65 LYS B C 1
ATOM 3301 O O . LYS B 1 65 ? 7.559 -7.578 12.695 1 96.81 65 LYS B O 1
ATOM 3306 N N . ILE B 1 66 ? 7.324 -5.559 11.805 1 94.88 66 ILE B N 1
ATOM 3307 C CA . ILE B 1 66 ? 6.375 -6.023 10.805 1 94.88 66 ILE B CA 1
ATOM 3308 C C . ILE B 1 66 ? 7.07 -6.984 9.844 1 94.88 66 ILE B C 1
ATOM 3310 O O . ILE B 1 66 ? 6.516 -8.023 9.492 1 94.88 66 ILE B O 1
ATOM 3314 N N . GLN B 1 67 ? 8.25 -6.625 9.422 1 91.19 67 GLN B N 1
ATOM 3315 C CA . GLN B 1 67 ? 9.016 -7.492 8.531 1 91.19 67 GLN B CA 1
ATOM 3316 C C . GLN B 1 67 ? 9.258 -8.859 9.164 1 91.19 67 GLN B C 1
ATOM 3318 O O . GLN B 1 67 ? 9.117 -9.891 8.508 1 91.19 67 GLN B O 1
ATOM 3323 N N . ALA B 1 68 ? 9.633 -8.836 10.438 1 93.69 68 ALA B N 1
ATOM 3324 C CA . ALA B 1 68 ? 9.883 -10.086 11.148 1 93.69 68 ALA B CA 1
ATOM 3325 C C . ALA B 1 68 ? 8.609 -10.93 11.242 1 93.69 68 ALA B C 1
ATOM 3327 O O . ALA B 1 68 ? 8.641 -12.141 11.039 1 93.69 68 ALA B O 1
ATOM 3328 N N . LEU B 1 69 ? 7.512 -10.273 11.531 1 96 69 LEU B N 1
ATOM 3329 C CA . LEU B 1 69 ? 6.227 -10.961 11.617 1 96 69 LEU B CA 1
ATOM 3330 C C . LEU B 1 69 ? 5.824 -11.531 10.258 1 96 69 LEU B C 1
ATOM 3332 O O . LEU B 1 69 ? 5.379 -12.672 10.172 1 96 69 LEU B O 1
ATOM 3336 N N . THR B 1 70 ? 5.965 -10.719 9.188 1 93 70 THR B N 1
ATOM 3337 C CA . THR B 1 70 ? 5.625 -11.148 7.84 1 93 70 THR B CA 1
ATOM 3338 C C . THR B 1 70 ? 6.48 -12.344 7.426 1 93 70 THR B C 1
ATOM 3340 O O . THR B 1 70 ? 5.973 -13.305 6.844 1 93 70 THR B O 1
ATOM 3343 N N . PHE B 1 71 ? 7.777 -12.305 7.758 1 91.69 71 PHE B N 1
ATOM 3344 C CA . PHE B 1 71 ? 8.703 -13.391 7.457 1 91.69 71 PHE B CA 1
ATOM 3345 C C . PHE B 1 71 ? 8.266 -14.68 8.141 1 91.69 71 PHE B C 1
ATOM 3347 O O . PHE B 1 71 ? 8.25 -15.742 7.512 1 91.69 71 PHE B O 1
ATOM 3354 N N . GLU B 1 72 ? 7.887 -14.555 9.352 1 95.75 72 GLU B N 1
ATOM 3355 C CA . GLU B 1 72 ? 7.43 -15.711 10.117 1 95.75 72 GLU B CA 1
ATOM 3356 C C . GLU B 1 72 ? 6.191 -16.344 9.484 1 95.75 72 GLU B C 1
ATOM 3358 O O . GLU B 1 72 ? 6.109 -17.562 9.352 1 95.75 72 GLU B O 1
ATOM 3363 N N . TYR B 1 73 ? 5.316 -15.562 9.086 1 96.56 73 TYR B N 1
ATOM 3364 C CA . TYR B 1 73 ? 4.059 -16.078 8.555 1 96.56 73 TYR B CA 1
ATOM 3365 C C . TYR B 1 73 ? 4.242 -16.594 7.133 1 96.56 73 TYR B C 1
ATOM 3367 O O . TYR B 1 73 ? 3.49 -17.453 6.68 1 96.56 73 TYR B O 1
ATOM 3375 N N . GLU B 1 74 ? 5.172 -16.016 6.387 1 93.38 74 GLU B N 1
ATOM 3376 C CA . GLU B 1 74 ? 5.531 -16.609 5.098 1 93.38 74 GLU B CA 1
ATOM 3377 C C . GLU B 1 74 ? 6.082 -18.016 5.262 1 93.38 74 GLU B C 1
ATOM 3379 O O . GLU B 1 74 ? 5.73 -18.922 4.496 1 93.38 74 GLU B O 1
ATOM 3384 N N . GLN B 1 75 ? 6.902 -18.172 6.258 1 94.31 75 GLN B N 1
ATOM 3385 C CA . GLN B 1 75 ? 7.441 -19.5 6.547 1 94.31 75 GLN B CA 1
ATOM 3386 C C . GLN B 1 75 ? 6.328 -20.484 6.906 1 94.31 75 GLN B C 1
ATOM 3388 O O . GLN B 1 75 ? 6.328 -21.625 6.453 1 94.31 75 GLN B O 1
ATOM 3393 N N . LYS B 1 76 ? 5.348 -20 7.656 1 96.81 76 LYS B N 1
ATOM 3394 C CA . LYS B 1 76 ? 4.211 -20.828 8.039 1 96.81 76 LYS B CA 1
ATOM 3395 C C . LYS B 1 76 ? 3.357 -21.188 6.828 1 96.81 76 LYS B C 1
ATOM 3397 O O . LYS B 1 76 ? 2.662 -22.203 6.836 1 96.81 76 LYS B O 1
ATOM 3402 N N . SER B 1 77 ? 3.412 -20.359 5.77 1 96.88 77 SER B N 1
ATOM 3403 C CA . SER B 1 77 ? 2.57 -20.547 4.594 1 96.88 77 SER B CA 1
ATOM 3404 C C . SER B 1 77 ? 3.189 -21.547 3.629 1 96.88 77 SER B C 1
ATOM 3406 O O . SER B 1 77 ? 2.484 -22.156 2.82 1 96.88 77 SER B O 1
ATOM 3408 N N . MET B 1 78 ? 4.48 -21.75 3.676 1 94.5 78 MET B N 1
ATOM 3409 C CA . MET B 1 78 ? 5.223 -22.547 2.707 1 94.5 78 MET B CA 1
ATOM 3410 C C . MET B 1 78 ? 4.699 -23.984 2.676 1 94.5 78 MET B C 1
ATOM 3412 O O . MET B 1 78 ? 4.465 -24.531 1.603 1 94.5 78 MET B O 1
ATOM 3416 N N . PRO B 1 79 ? 4.434 -24.609 3.859 1 97.12 79 PRO B N 1
ATOM 3417 C CA . PRO B 1 79 ? 3.889 -25.969 3.826 1 97.12 79 PRO B CA 1
ATOM 3418 C C . PRO B 1 79 ? 2.512 -26.031 3.168 1 97.12 79 PRO B C 1
ATOM 3420 O O . PRO B 1 79 ? 2.168 -27.047 2.557 1 97.12 79 PRO B O 1
ATOM 3423 N N . ILE B 1 80 ? 1.745 -25.016 3.303 1 97.94 80 ILE B N 1
ATOM 3424 C CA . ILE B 1 80 ? 0.428 -24.953 2.678 1 97.94 80 ILE B CA 1
ATOM 3425 C C . ILE B 1 80 ? 0.579 -24.938 1.158 1 97.94 80 ILE B C 1
ATOM 3427 O O . ILE B 1 80 ? -0.121 -25.672 0.451 1 97.94 80 ILE B O 1
ATOM 3431 N N . TYR B 1 81 ? 1.518 -24.156 0.69 1 97.19 81 TYR B N 1
ATOM 3432 C CA . TYR B 1 81 ? 1.778 -24.094 -0.743 1 97.19 81 TYR B CA 1
ATOM 3433 C C . TYR B 1 81 ? 2.238 -25.453 -1.277 1 97.19 81 TYR B C 1
ATOM 3435 O O . TYR B 1 81 ? 1.831 -25.859 -2.365 1 97.19 81 TYR B O 1
ATOM 3443 N N . ALA B 1 82 ? 3.092 -26.078 -0.502 1 96.62 82 ALA B N 1
ATOM 3444 C CA . ALA B 1 82 ? 3.605 -27.375 -0.9 1 96.62 82 ALA B CA 1
ATOM 3445 C C . ALA B 1 82 ? 2.473 -28.391 -1.059 1 96.62 82 ALA B C 1
ATOM 3447 O O . ALA B 1 82 ? 2.453 -29.172 -2.018 1 96.62 82 ALA B O 1
ATOM 3448 N N . LYS B 1 83 ? 1.559 -28.391 -0.18 1 97.69 83 LYS B N 1
ATOM 3449 C CA . LYS B 1 83 ? 0.418 -29.312 -0.252 1 97.69 83 LYS B CA 1
ATOM 3450 C C . LYS B 1 83 ? -0.427 -29.031 -1.492 1 97.69 83 LYS B C 1
ATOM 3452 O O . LYS B 1 83 ? -0.878 -29.969 -2.162 1 97.69 83 LYS B O 1
ATOM 3457 N N . THR B 1 84 ? -0.644 -27.75 -1.741 1 97.88 84 THR B N 1
ATOM 3458 C CA . THR B 1 84 ? -1.383 -27.359 -2.938 1 97.88 84 THR B CA 1
ATOM 3459 C C . THR B 1 84 ? -0.677 -27.875 -4.195 1 97.88 84 THR B C 1
ATOM 3461 O O . THR B 1 84 ? -1.314 -28.438 -5.086 1 97.88 84 THR B O 1
ATOM 3464 N N . GLN B 1 85 ? 0.59 -27.734 -4.215 1 96 85 GLN B N 1
ATOM 3465 C CA . GLN B 1 85 ? 1.389 -28.172 -5.352 1 96 85 GLN B CA 1
ATOM 3466 C C . GLN B 1 85 ? 1.255 -29.688 -5.566 1 96 85 GLN B C 1
ATOM 3468 O O . GLN B 1 85 ? 1.169 -30.141 -6.703 1 96 85 GLN B O 1
ATOM 3473 N N . GLU B 1 86 ? 1.251 -30.406 -4.555 1 97.25 86 GLU B N 1
ATOM 3474 C CA . GLU B 1 86 ? 1.123 -31.859 -4.648 1 97.25 86 GLU B CA 1
ATOM 3475 C C . GLU B 1 86 ? -0.201 -32.25 -5.293 1 97.25 86 GLU B C 1
ATOM 3477 O O . GLU B 1 86 ? -0.247 -33.188 -6.109 1 97.25 86 GLU B O 1
ATOM 3482 N N . ILE B 1 87 ? -1.191 -31.578 -4.91 1 97.75 87 ILE B N 1
ATOM 3483 C CA . ILE B 1 87 ? -2.506 -31.875 -5.473 1 97.75 87 ILE B CA 1
ATOM 3484 C C . ILE B 1 87 ? -2.521 -31.531 -6.957 1 97.75 87 ILE B C 1
ATOM 3486 O O . ILE B 1 87 ? -3.027 -32.281 -7.777 1 97.75 87 ILE B O 1
ATOM 3490 N N . VAL B 1 88 ? -1.974 -30.422 -7.27 1 97.19 88 VAL B N 1
ATOM 3491 C CA . VAL B 1 88 ? -1.905 -29.984 -8.656 1 97.19 88 VAL B CA 1
ATOM 3492 C C . VAL B 1 88 ? -1.142 -31 -9.492 1 97.19 88 VAL B C 1
ATOM 3494 O O . VAL B 1 88 ? -1.505 -31.281 -10.641 1 97.19 88 VAL B O 1
ATOM 3497 N N . GLN B 1 89 ? -0.159 -31.625 -8.867 1 96.12 89 GLN B N 1
ATOM 3498 C CA . GLN B 1 89 ? 0.706 -32.562 -9.578 1 96.12 89 GLN B CA 1
ATOM 3499 C C . GLN B 1 89 ? 0.083 -33.969 -9.625 1 96.12 89 GLN B C 1
ATOM 3501 O O . GLN B 1 89 ? 0.626 -34.875 -10.266 1 96.12 89 GLN B O 1
ATOM 3506 N N . GLY B 1 90 ? -1.025 -34.156 -8.891 1 96.31 90 GLY B N 1
ATOM 3507 C CA . GLY B 1 90 ? -1.753 -35.406 -9.094 1 96.31 90 GLY B CA 1
ATOM 3508 C C . GLY B 1 90 ? -1.897 -36.219 -7.828 1 96.31 90 GLY B C 1
ATOM 3509 O O . GLY B 1 90 ? -2.52 -37.312 -7.844 1 96.31 90 GLY B O 1
ATOM 3510 N N . ARG B 1 91 ? -1.384 -35.75 -6.734 1 96.88 91 ARG B N 1
ATOM 3511 C CA . ARG B 1 91 ? -1.585 -36.469 -5.492 1 96.88 91 ARG B CA 1
ATOM 3512 C C . ARG B 1 91 ? -3.068 -36.594 -5.168 1 96.88 91 ARG B C 1
ATOM 3514 O O . ARG B 1 91 ? -3.834 -35.656 -5.336 1 96.88 91 ARG B O 1
ATOM 3521 N N . VAL B 1 92 ? -3.467 -37.781 -4.754 1 96.88 92 VAL B N 1
ATOM 3522 C CA . VAL B 1 92 ? -4.863 -38 -4.383 1 96.88 92 VAL B CA 1
ATOM 3523 C C . VAL B 1 92 ? -5.168 -37.281 -3.074 1 96.88 92 VAL B C 1
ATOM 3525 O O . VAL B 1 92 ? -4.441 -37.406 -2.09 1 96.88 92 VAL B O 1
ATOM 3528 N N . PRO B 1 93 ? -6.152 -36.469 -3.061 1 97.19 93 PRO B N 1
ATOM 3529 C CA . PRO B 1 93 ? -6.504 -35.719 -1.848 1 97.19 93 PRO B CA 1
ATOM 3530 C C . PRO B 1 93 ? -6.875 -36.625 -0.682 1 97.19 93 PRO B C 1
ATOM 3532 O O . PRO B 1 93 ? -7.438 -37.719 -0.894 1 97.19 93 PRO B O 1
ATOM 3535 N N . THR B 1 94 ? -6.602 -36.156 0.509 1 96.88 94 THR B N 1
ATOM 3536 C CA . THR B 1 94 ? -6.934 -36.906 1.72 1 96.88 94 THR B CA 1
ATOM 3537 C C . THR B 1 94 ? -8.383 -36.656 2.125 1 96.88 94 THR B C 1
ATOM 3539 O O . THR B 1 94 ? -9.039 -35.781 1.581 1 96.88 94 THR B O 1
ATOM 3542 N N . GLU B 1 95 ? -8.828 -37.438 3.141 1 96 95 GLU B N 1
ATOM 3543 C CA . GLU B 1 95 ? -10.188 -37.281 3.648 1 96 95 GLU B CA 1
ATOM 3544 C C . GLU B 1 95 ? -10.375 -35.906 4.301 1 96 95 GLU B C 1
ATOM 3546 O O . GLU B 1 95 ? -11.438 -35.312 4.176 1 96 95 GLU B O 1
ATOM 3551 N N . GLU B 1 96 ? -9.367 -35.5 4.984 1 97.44 96 GLU B N 1
ATOM 3552 C CA . GLU B 1 96 ? -9.422 -34.188 5.633 1 97.44 96 GLU B CA 1
ATOM 3553 C C . GLU B 1 96 ? -9.562 -33.062 4.605 1 97.44 96 GLU B C 1
ATOM 3555 O O . GLU B 1 96 ? -10.328 -32.125 4.809 1 97.44 96 GLU B O 1
ATOM 3560 N N . GLU B 1 97 ? -8.875 -33.156 3.5 1 97.81 97 GLU B N 1
ATOM 3561 C CA . GLU B 1 97 ? -8.891 -32.156 2.443 1 97.81 97 GLU B CA 1
ATOM 3562 C C . GLU B 1 97 ? -10.242 -32.125 1.729 1 97.81 97 GLU B C 1
ATOM 3564 O O . GLU B 1 97 ? -10.586 -31.125 1.087 1 97.81 97 GLU B O 1
ATOM 3569 N N . LEU B 1 98 ? -10.984 -33.219 1.866 1 97.5 98 LEU B N 1
ATOM 3570 C CA . LEU B 1 98 ? -12.258 -33.344 1.161 1 97.5 98 LEU B CA 1
ATOM 3571 C C . LEU B 1 98 ? -13.43 -33.281 2.137 1 97.5 98 LEU B C 1
ATOM 3573 O O . LEU B 1 98 ? -14.531 -33.75 1.819 1 97.5 98 LEU B O 1
ATOM 3577 N N . LYS B 1 99 ? -13.219 -32.781 3.314 1 96.31 99 LYS B N 1
ATOM 3578 C CA . LYS B 1 99 ? -14.242 -32.75 4.355 1 96.31 99 LYS B CA 1
ATOM 3579 C C . LYS B 1 99 ? -15.492 -32.031 3.877 1 96.31 99 LYS B C 1
ATOM 3581 O O . LYS B 1 99 ? -16.609 -32.406 4.258 1 96.31 99 LYS B O 1
ATOM 3586 N N . ASP B 1 100 ? -15.359 -31.047 2.982 1 94.88 100 ASP B N 1
ATOM 3587 C CA . ASP B 1 100 ? -16.484 -30.234 2.535 1 94.88 100 ASP B CA 1
ATOM 3588 C C . ASP B 1 100 ? -16.953 -30.672 1.144 1 94.88 100 ASP B C 1
ATOM 3590 O O . ASP B 1 100 ? -17.75 -29.969 0.51 1 94.88 100 ASP B O 1
ATOM 3594 N N . LEU B 1 101 ? -16.5 -31.75 0.632 1 96.75 101 LEU B N 1
ATOM 3595 C CA . LEU B 1 101 ? -16.75 -32.156 -0.741 1 96.75 101 LEU B CA 1
ATOM 3596 C C . LEU B 1 101 ? -18.25 -32.312 -0.991 1 96.75 101 LEU B C 1
ATOM 3598 O O . LEU B 1 101 ? -18.75 -31.969 -2.068 1 96.75 101 LEU B O 1
ATOM 3602 N N . GLU B 1 102 ? -18.984 -32.781 0.015 1 95 102 GLU B N 1
ATOM 3603 C CA . GLU B 1 102 ? -20.406 -33.062 -0.133 1 95 102 GLU B CA 1
ATOM 3604 C C . GLU B 1 102 ? -21.172 -31.797 -0.522 1 95 102 GLU B C 1
ATOM 3606 O O . GLU B 1 102 ? -22.172 -31.875 -1.25 1 95 102 GLU B O 1
ATOM 3611 N N . LYS B 1 103 ? -20.719 -30.641 -0.064 1 93.88 103 LYS B N 1
ATOM 3612 C CA . LYS B 1 103 ? -21.391 -29.359 -0.332 1 93.88 103 LYS B CA 1
ATOM 3613 C C . LYS B 1 103 ? -21.359 -29.031 -1.82 1 93.88 103 LYS B C 1
ATOM 3615 O O . LYS B 1 103 ? -22.156 -28.219 -2.299 1 93.88 103 LYS B O 1
ATOM 3620 N N . TYR B 1 104 ? -20.469 -29.688 -2.562 1 95.81 104 TYR B N 1
ATOM 3621 C CA . TYR B 1 104 ? -20.25 -29.297 -3.947 1 95.81 104 TYR B CA 1
ATOM 3622 C C . TYR B 1 104 ? -20.797 -30.328 -4.914 1 95.81 104 TYR B C 1
ATOM 3624 O O . TYR B 1 104 ? -20.922 -30.078 -6.113 1 95.81 104 TYR B O 1
ATOM 3632 N N . LEU B 1 105 ? -21.203 -31.453 -4.414 1 95.94 105 LEU B N 1
ATOM 3633 C CA . LEU B 1 105 ? -21.578 -32.562 -5.266 1 95.94 105 LEU B CA 1
ATOM 3634 C C . LEU B 1 105 ? -23.047 -32.5 -5.66 1 95.94 105 LEU B C 1
ATOM 3636 O O . LEU B 1 105 ? -23.906 -32.156 -4.836 1 95.94 105 LEU B O 1
ATOM 3640 N N . LYS B 1 106 ? -23.234 -32.844 -6.926 1 93.31 106 LYS B N 1
ATOM 3641 C CA . LYS B 1 106 ? -24.594 -33.125 -7.371 1 93.31 106 LYS B CA 1
ATOM 3642 C C . LYS B 1 106 ? -25.031 -34.531 -6.961 1 93.31 106 LYS B C 1
ATOM 3644 O O . LYS B 1 106 ? -24.188 -35.375 -6.645 1 93.31 106 LYS B O 1
ATOM 3649 N N . GLU B 1 107 ? -26.359 -34.781 -7.016 1 92.44 107 GLU B N 1
ATOM 3650 C CA . GLU B 1 107 ? -26.891 -36.031 -6.559 1 92.44 107 GLU B CA 1
ATOM 3651 C C . GLU B 1 107 ? -26.312 -37.219 -7.352 1 92.44 107 GLU B C 1
ATOM 3653 O O . GLU B 1 107 ? -25.938 -38.25 -6.777 1 92.44 107 GLU B O 1
ATOM 3658 N N . GLU B 1 108 ? -26.188 -37.062 -8.586 1 92.5 108 GLU B N 1
ATOM 3659 C CA . GLU B 1 108 ? -25.703 -38.125 -9.453 1 92.5 108 GLU B CA 1
ATOM 3660 C C . GLU B 1 108 ? -24.203 -38.375 -9.234 1 92.5 108 GLU B C 1
ATOM 3662 O O . GLU B 1 108 ? -23.719 -39.469 -9.523 1 92.5 108 GLU B O 1
ATOM 3667 N N . GLU B 1 109 ? -23.484 -37.469 -8.695 1 93.94 109 GLU B N 1
ATOM 3668 C CA . GLU B 1 109 ? -22.031 -37.531 -8.547 1 93.94 109 GLU B CA 1
ATOM 3669 C C . GLU B 1 109 ? -21.641 -38.25 -7.262 1 93.94 109 GLU B C 1
ATOM 3671 O O . GLU B 1 109 ? -20.516 -38.75 -7.129 1 93.94 109 GLU B O 1
ATOM 3676 N N . LYS B 1 110 ? -22.516 -38.375 -6.293 1 92.69 110 LYS B N 1
ATOM 3677 C CA . LYS B 1 110 ? -22.219 -38.875 -4.953 1 92.69 110 LYS B CA 1
ATOM 3678 C C . LYS B 1 110 ? -21.75 -40.312 -5.004 1 92.69 110 LYS B C 1
ATOM 3680 O O . LYS B 1 110 ? -20.891 -40.719 -4.223 1 92.69 110 LYS B O 1
ATOM 3685 N N . THR B 1 111 ? -22.234 -41 -5.977 1 93 111 THR B N 1
ATOM 3686 C CA . THR B 1 111 ? -21.906 -42.438 -6.055 1 93 111 THR B CA 1
ATOM 3687 C C . THR B 1 111 ? -20.641 -42.656 -6.891 1 93 111 THR B C 1
ATOM 3689 O O . THR B 1 111 ? -20.109 -43.75 -6.957 1 93 111 THR B O 1
ATOM 3692 N N . GLN B 1 112 ? -20.125 -41.656 -7.5 1 94.44 112 GLN B N 1
ATOM 3693 C CA . GLN B 1 112 ? -19.016 -41.781 -8.43 1 94.44 112 GLN B CA 1
ATOM 3694 C C . GLN B 1 112 ? -17.719 -41.219 -7.859 1 94.44 112 GLN B C 1
ATOM 3696 O O . GLN B 1 112 ? -16.688 -41.219 -8.516 1 94.44 112 GLN B O 1
ATOM 3701 N N . VAL B 1 113 ? -17.75 -40.781 -6.664 1 94.06 113 VAL B N 1
ATOM 3702 C CA . VAL B 1 113 ? -16.641 -40.031 -6.062 1 94.06 113 VAL B CA 1
ATOM 3703 C C . VAL B 1 113 ? -15.406 -40.938 -5.961 1 94.06 113 VAL B C 1
ATOM 3705 O O . VAL B 1 113 ? -14.305 -40.5 -6.34 1 94.06 113 VAL B O 1
ATOM 3708 N N . GLU B 1 114 ? -15.57 -42.125 -5.453 1 92.38 114 GLU B N 1
ATOM 3709 C CA . GLU B 1 114 ? -14.43 -43 -5.238 1 92.38 114 GLU B CA 1
ATOM 3710 C C . GLU B 1 114 ? -13.75 -43.344 -6.559 1 92.38 114 GLU B C 1
ATOM 3712 O O . GLU B 1 114 ? -12.523 -43.438 -6.629 1 92.38 114 GLU B O 1
ATOM 3717 N N . GLY B 1 115 ? -14.523 -43.5 -7.57 1 92.44 115 GLY B N 1
ATOM 3718 C CA . GLY B 1 115 ? -13.977 -43.812 -8.883 1 92.44 115 GLY B CA 1
ATOM 3719 C C . GLY B 1 115 ? -13.297 -42.625 -9.539 1 92.44 115 GLY B C 1
ATOM 3720 O O . GLY B 1 115 ? -12.453 -42.812 -10.422 1 92.44 115 GLY B O 1
ATOM 3721 N N . ALA B 1 116 ? -13.617 -41.469 -9.102 1 92.44 116 ALA B N 1
ATOM 3722 C CA . ALA B 1 116 ? -13.109 -40.25 -9.711 1 92.44 116 ALA B CA 1
ATOM 3723 C C . ALA B 1 116 ? -11.836 -39.781 -9.016 1 92.44 116 ALA B C 1
ATOM 3725 O O . ALA B 1 116 ? -11.141 -38.875 -9.516 1 92.44 116 ALA B O 1
ATOM 3726 N N . LYS B 1 117 ? -11.531 -40.406 -7.918 1 92.25 117 LYS B N 1
ATOM 3727 C CA . LYS B 1 117 ? -10.297 -40.094 -7.215 1 92.25 117 LYS B CA 1
ATOM 3728 C C . LYS B 1 117 ? -9.094 -40.75 -7.891 1 92.25 117 LYS B C 1
ATOM 3730 O O . LYS B 1 117 ? -8.727 -41.875 -7.566 1 92.25 117 LYS B O 1
ATOM 3735 N N . LYS B 1 118 ? -8.508 -40.062 -8.906 1 91.5 118 LYS B N 1
ATOM 3736 C CA . LYS B 1 118 ? -7.375 -40.594 -9.656 1 91.5 118 LYS B CA 1
ATOM 3737 C C . LYS B 1 118 ? -6.125 -39.75 -9.438 1 91.5 118 LYS B C 1
ATOM 3739 O O . LYS B 1 118 ? -6.219 -38.594 -9.086 1 91.5 118 LYS B O 1
ATOM 3744 N N . GLU B 1 119 ? -4.98 -40.438 -9.547 1 93.5 119 GLU B N 1
ATOM 3745 C CA . GLU B 1 119 ? -3.701 -39.719 -9.5 1 93.5 119 GLU B CA 1
ATOM 3746 C C . GLU B 1 119 ? -3.396 -39.062 -10.836 1 93.5 119 GLU B C 1
ATOM 3748 O O . GLU B 1 119 ? -2.654 -39.594 -11.656 1 93.5 119 GLU B O 1
ATOM 3753 N N . GLU B 1 120 ? -4.055 -37.969 -11.055 1 91.19 120 GLU B N 1
ATOM 3754 C CA . GLU B 1 120 ? -3.895 -37.219 -12.305 1 91.19 120 GLU B CA 1
ATOM 3755 C C . GLU B 1 120 ? -3.664 -35.75 -12.039 1 91.19 120 GLU B C 1
ATOM 3757 O O . GLU B 1 120 ? -4.379 -35.125 -11.242 1 91.19 120 GLU B O 1
ATOM 3762 N N . PRO B 1 121 ? -2.691 -35.188 -12.656 1 93.69 121 PRO B N 1
ATOM 3763 C CA . PRO B 1 121 ? -2.461 -33.75 -12.492 1 93.69 121 PRO B CA 1
ATOM 3764 C C . PRO B 1 121 ? -3.578 -32.906 -13.086 1 93.69 121 PRO B C 1
ATOM 3766 O O . PRO B 1 121 ? -4.344 -33.406 -13.922 1 93.69 121 PRO B O 1
ATOM 3769 N N . ILE B 1 122 ? -3.686 -31.734 -12.516 1 95.19 122 ILE B N 1
ATOM 3770 C CA . ILE B 1 122 ? -4.602 -30.781 -13.133 1 95.19 122 ILE B CA 1
ATOM 3771 C C . ILE B 1 122 ? -3.959 -30.172 -14.383 1 95.19 122 ILE B C 1
ATOM 3773 O O . ILE B 1 122 ? -2.875 -29.594 -14.312 1 95.19 122 ILE B O 1
ATOM 3777 N N . THR B 1 123 ? -4.602 -30.25 -15.484 1 93.81 123 THR B N 1
ATOM 3778 C CA . THR B 1 123 ? -4.055 -29.828 -16.766 1 93.81 123 THR B CA 1
ATOM 3779 C C . THR B 1 123 ? -3.91 -28.312 -16.828 1 93.81 123 THR B C 1
ATOM 3781 O O . THR B 1 123 ? -4.844 -27.578 -16.484 1 93.81 123 THR B O 1
ATOM 3784 N N . GLU B 1 124 ? -2.742 -27.828 -17.141 1 96.62 124 GLU B N 1
ATOM 3785 C CA . GLU B 1 124 ? -2.424 -26.438 -17.406 1 96.62 124 GLU B CA 1
ATOM 3786 C C . GLU B 1 124 ? -2.824 -25.531 -16.234 1 96.62 124 GLU B C 1
ATOM 3788 O O . GLU B 1 124 ? -3.289 -24.406 -16.438 1 96.62 124 GLU B O 1
ATOM 3793 N N . TYR B 1 125 ? -2.738 -26.016 -15.031 1 97.75 125 TYR B N 1
ATOM 3794 C CA . TYR B 1 125 ? -3.154 -25.297 -13.836 1 97.75 125 TYR B CA 1
ATOM 3795 C C . TYR B 1 125 ? -2.43 -23.969 -13.727 1 97.75 125 TYR B C 1
ATOM 3797 O O . TYR B 1 125 ? -3.064 -22.922 -13.609 1 97.75 125 TYR B O 1
ATOM 3805 N N . TRP B 1 126 ? -1.159 -23.984 -13.789 1 98.38 126 TRP B N 1
ATOM 3806 C CA . TRP B 1 126 ? -0.349 -22.797 -13.539 1 98.38 126 TRP B CA 1
ATOM 3807 C C . TRP B 1 126 ? -0.44 -21.828 -14.711 1 98.38 126 TRP B C 1
ATOM 3809 O O . TRP B 1 126 ? -0.476 -20.609 -14.516 1 98.38 126 TRP B O 1
ATOM 3819 N N . LEU B 1 127 ? -0.448 -22.391 -15.93 1 98.19 127 LEU B N 1
ATOM 3820 C CA . LEU B 1 127 ? -0.607 -21.5 -17.078 1 98.19 127 LEU B CA 1
ATOM 3821 C C . LEU B 1 127 ? -1.906 -20.719 -16.984 1 98.19 127 LEU B C 1
ATOM 3823 O O . LEU B 1 127 ? -1.909 -19.5 -17.156 1 98.19 127 LEU B O 1
ATOM 3827 N N . LYS B 1 128 ? -2.986 -21.375 -16.641 1 97.31 128 LYS B N 1
ATOM 3828 C CA . LYS B 1 128 ? -4.285 -20.719 -16.5 1 97.31 128 LYS B CA 1
ATOM 3829 C C . LYS B 1 128 ? -4.27 -19.688 -15.375 1 97.31 128 LYS B C 1
ATOM 3831 O O . LYS B 1 128 ? -4.762 -18.578 -15.531 1 97.31 128 LYS B O 1
ATOM 3836 N N . ALA B 1 129 ? -3.699 -20.078 -14.273 1 97.81 129 ALA B N 1
ATOM 3837 C CA . ALA B 1 129 ? -3.613 -19.172 -13.133 1 97.81 129 ALA B CA 1
ATOM 3838 C C . ALA B 1 129 ? -2.783 -17.938 -13.469 1 97.81 129 ALA B C 1
ATOM 3840 O O . ALA B 1 129 ? -3.184 -16.812 -13.172 1 97.81 129 ALA B O 1
ATOM 3841 N N . MET B 1 130 ? -1.664 -18.125 -14.07 1 98.19 130 MET B N 1
ATOM 3842 C CA . MET B 1 130 ? -0.766 -17.031 -14.422 1 98.19 130 MET B CA 1
ATOM 3843 C C . MET B 1 130 ? -1.417 -16.094 -15.43 1 98.19 130 MET B C 1
ATOM 3845 O O . MET B 1 130 ? -1.313 -14.875 -15.312 1 98.19 130 MET B O 1
ATOM 3849 N N . LYS B 1 131 ? -2.123 -16.609 -16.359 1 97.25 131 LYS B N 1
ATOM 3850 C CA . LYS B 1 131 ? -2.744 -15.805 -17.406 1 97.25 131 LYS B CA 1
ATOM 3851 C C . LYS B 1 131 ? -3.891 -14.969 -16.844 1 97.25 131 LYS B C 1
ATOM 3853 O O . LYS B 1 131 ? -4.312 -13.992 -17.469 1 97.25 131 LYS B O 1
ATOM 3858 N N . SER B 1 132 ? -4.391 -15.391 -15.742 1 96.12 132 SER B N 1
ATOM 3859 C CA . SER B 1 132 ? -5.477 -14.641 -15.109 1 96.12 132 SER B CA 1
ATOM 3860 C C . SER B 1 132 ? -4.945 -13.43 -14.359 1 96.12 132 SER B C 1
ATOM 3862 O O . SER B 1 132 ? -5.711 -12.523 -14.008 1 96.12 132 SER B O 1
ATOM 3864 N N . ASN B 1 133 ? -3.703 -13.477 -14.047 1 96.56 133 ASN B N 1
ATOM 3865 C CA . ASN B 1 133 ? -3.064 -12.359 -13.359 1 96.56 133 ASN B CA 1
ATOM 3866 C C . ASN B 1 133 ? -2.652 -11.266 -14.344 1 96.56 133 ASN B C 1
ATOM 3868 O O . ASN B 1 133 ? -1.92 -11.531 -15.297 1 96.56 133 ASN B O 1
ATOM 3872 N N . ASP B 1 134 ? -3.031 -10.055 -14.078 1 93.5 134 ASP B N 1
ATOM 3873 C CA . ASP B 1 134 ? -2.865 -8.961 -15.031 1 93.5 134 ASP B CA 1
ATOM 3874 C C . ASP B 1 134 ? -1.391 -8.742 -15.367 1 93.5 134 ASP B C 1
ATOM 3876 O O . ASP B 1 134 ? -1.035 -8.547 -16.531 1 93.5 134 ASP B O 1
ATOM 3880 N N . VAL B 1 135 ? -0.521 -8.75 -14.367 1 93.31 135 VAL B N 1
ATOM 3881 C CA . VAL B 1 135 ? 0.905 -8.5 -14.562 1 93.31 135 VAL B CA 1
ATOM 3882 C C . VAL B 1 135 ? 1.515 -9.617 -15.398 1 93.31 135 VAL B C 1
ATOM 3884 O O . VAL B 1 135 ? 2.215 -9.352 -16.375 1 93.31 135 VAL B O 1
ATOM 3887 N N . LEU B 1 136 ? 1.214 -10.875 -15.086 1 97.25 136 LEU B N 1
ATOM 3888 C CA . LEU B 1 136 ? 1.784 -12.016 -15.789 1 97.25 136 LEU B CA 1
ATOM 3889 C C . LEU B 1 136 ? 1.196 -12.141 -17.188 1 97.25 136 LEU B C 1
ATOM 3891 O O . LEU B 1 136 ? 1.9 -12.508 -18.125 1 97.25 136 LEU B O 1
ATOM 3895 N N . ALA B 1 137 ? -0.057 -11.859 -17.297 1 96.06 137 ALA B N 1
ATOM 3896 C CA . ALA B 1 137 ? -0.722 -11.93 -18.594 1 96.06 137 ALA B CA 1
ATOM 3897 C C . ALA B 1 137 ? -0.06 -11 -19.609 1 96.06 137 ALA B C 1
ATOM 3899 O O . ALA B 1 137 ? 0.019 -11.312 -20.797 1 96.06 137 ALA B O 1
ATOM 3900 N N . MET B 1 138 ? 0.377 -9.82 -19.141 1 94.31 138 MET B N 1
ATOM 3901 C CA . MET B 1 138 ? 1.046 -8.844 -20 1 94.31 138 MET B CA 1
ATOM 3902 C C . MET B 1 138 ? 2.395 -9.375 -20.469 1 94.31 138 MET B C 1
ATOM 3904 O O . MET B 1 138 ? 2.848 -9.031 -21.562 1 94.31 138 MET B O 1
ATOM 3908 N N . GLU B 1 139 ? 2.994 -10.25 -19.703 1 95.25 139 GLU B N 1
ATOM 3909 C CA . GLU B 1 139 ? 4.348 -10.719 -19.984 1 95.25 139 GLU B CA 1
ATOM 3910 C C . GLU B 1 139 ? 4.324 -12.023 -20.766 1 95.25 139 GLU B C 1
ATOM 3912 O O . GLU B 1 139 ? 5.266 -12.328 -21.5 1 95.25 139 GLU B O 1
ATOM 3917 N N . ILE B 1 140 ? 3.277 -12.766 -20.625 1 97.88 140 ILE B N 1
ATOM 3918 C CA . ILE B 1 140 ? 3.152 -14.031 -21.328 1 97.88 140 ILE B CA 1
ATOM 3919 C C . ILE B 1 140 ? 2.648 -13.781 -22.75 1 97.88 140 ILE B C 1
ATOM 3921 O O . ILE B 1 140 ? 1.579 -13.203 -22.938 1 97.88 140 ILE B O 1
ATOM 3925 N N . LYS B 1 141 ? 3.463 -14.195 -23.688 1 96.81 141 LYS B N 1
ATOM 3926 C CA . LYS B 1 141 ? 3.088 -14.039 -25.094 1 96.81 141 LYS B CA 1
ATOM 3927 C C . LYS B 1 141 ? 2.656 -15.375 -25.688 1 96.81 141 LYS B C 1
ATOM 3929 O O . LYS B 1 141 ? 2.805 -16.422 -25.062 1 96.81 141 LYS B O 1
ATOM 3934 N N . GLU B 1 142 ? 2.105 -15.336 -26.906 1 96.69 142 GLU B N 1
ATOM 3935 C CA . GLU B 1 142 ? 1.542 -16.516 -27.562 1 96.69 142 GLU B CA 1
ATOM 3936 C C . GLU B 1 142 ? 2.594 -17.609 -27.719 1 96.69 142 GLU B C 1
ATOM 3938 O O . GLU B 1 142 ? 2.311 -18.781 -27.516 1 96.69 142 GLU B O 1
ATOM 3943 N N . GLN B 1 143 ? 3.783 -17.25 -28.078 1 96 143 GLN B N 1
ATOM 3944 C CA . GLN B 1 143 ? 4.828 -18.234 -28.359 1 96 143 GLN B CA 1
ATOM 3945 C C . GLN B 1 143 ? 5.305 -18.906 -27.078 1 96 143 GLN B C 1
ATOM 3947 O O . GLN B 1 143 ? 6.004 -19.922 -27.125 1 96 143 GLN B O 1
ATOM 3952 N N . ASP B 1 144 ? 4.941 -18.328 -25.922 1 97.94 144 ASP B N 1
ATOM 3953 C CA . ASP B 1 144 ? 5.371 -18.875 -24.641 1 97.94 144 ASP B CA 1
ATOM 3954 C C . ASP B 1 144 ? 4.43 -19.984 -24.172 1 97.94 144 ASP B C 1
ATOM 3956 O O . ASP B 1 144 ? 4.801 -20.812 -23.344 1 97.94 144 ASP B O 1
ATOM 3960 N N . GLU B 1 145 ? 3.219 -19.953 -24.625 1 97.75 145 GLU B N 1
ATOM 3961 C CA . GLU B 1 145 ? 2.129 -20.703 -24.016 1 97.75 145 GLU B CA 1
ATOM 3962 C C . GLU B 1 145 ? 2.369 -22.203 -24.141 1 97.75 145 GLU B C 1
ATOM 3964 O O . GLU B 1 145 ? 2.098 -22.969 -23.203 1 97.75 145 GLU B O 1
ATOM 3969 N N . THR B 1 146 ? 2.838 -22.641 -25.281 1 97.56 146 THR B N 1
ATOM 3970 C CA . THR B 1 146 ? 3.043 -24.062 -25.5 1 97.56 146 THR B CA 1
ATOM 3971 C C . THR B 1 146 ? 4.051 -24.625 -24.5 1 97.56 146 THR B C 1
ATOM 3973 O O . THR B 1 146 ? 3.85 -25.703 -23.938 1 97.56 146 THR B O 1
ATOM 3976 N N . ALA B 1 147 ? 5.102 -23.891 -24.281 1 98 147 ALA B N 1
ATOM 3977 C CA . ALA B 1 147 ? 6.078 -24.312 -23.281 1 98 147 ALA B CA 1
ATOM 3978 C C . ALA B 1 147 ? 5.492 -24.25 -21.875 1 98 147 ALA B C 1
ATOM 3980 O O . ALA B 1 147 ? 5.68 -25.156 -21.078 1 98 147 ALA B O 1
ATOM 3981 N N . LEU B 1 148 ? 4.734 -23.203 -21.625 1 98.5 148 LEU B N 1
ATOM 3982 C CA . LEU B 1 148 ? 4.191 -22.953 -20.297 1 98.5 148 LEU B CA 1
ATOM 3983 C C . LEU B 1 148 ? 3.086 -23.953 -19.969 1 98.5 148 LEU B C 1
ATOM 3985 O O . LEU B 1 148 ? 2.75 -24.156 -18.797 1 98.5 148 LEU B O 1
ATOM 3989 N N . LYS B 1 149 ? 2.5 -24.625 -20.969 1 97.88 149 LYS B N 1
ATOM 3990 C CA . LYS B 1 149 ? 1.524 -25.688 -20.75 1 97.88 149 LYS B CA 1
ATOM 3991 C C . LYS B 1 149 ? 2.143 -26.859 -19.984 1 97.88 149 LYS B C 1
ATOM 3993 O O . LYS B 1 149 ? 1.435 -27.609 -19.328 1 97.88 149 LYS B O 1
ATOM 3998 N N . THR B 1 150 ? 3.461 -26.969 -20.078 1 97.56 150 THR B N 1
ATOM 3999 C CA . THR B 1 150 ? 4.137 -28.109 -19.453 1 97.56 150 THR B CA 1
ATOM 4000 C C . THR B 1 150 ? 4.641 -27.75 -18.062 1 97.56 150 THR B C 1
ATOM 4002 O O . THR B 1 150 ? 5.301 -28.562 -17.406 1 97.56 150 THR B O 1
ATOM 4005 N N . LEU B 1 151 ? 4.355 -26.5 -17.641 1 98.38 151 LEU B N 1
ATOM 4006 C CA . LEU B 1 151 ? 4.711 -26.078 -16.281 1 98.38 151 LEU B CA 1
ATOM 4007 C C . LEU B 1 151 ? 3.895 -26.844 -15.25 1 98.38 151 LEU B C 1
ATOM 4009 O O . LEU B 1 151 ? 2.664 -26.766 -15.242 1 98.38 151 LEU B O 1
ATOM 4013 N N . THR B 1 152 ? 4.578 -27.531 -14.312 1 96.62 152 THR B N 1
ATOM 4014 C CA . THR B 1 152 ? 3.877 -28.453 -13.406 1 96.62 152 THR B CA 1
ATOM 4015 C C . THR B 1 152 ? 3.939 -27.938 -11.969 1 96.62 152 THR B C 1
ATOM 4017 O O . THR B 1 152 ? 3.113 -28.312 -11.133 1 96.62 152 THR B O 1
ATOM 4020 N N . LYS B 1 153 ? 4.941 -27.109 -11.695 1 97.12 153 LYS B N 1
ATOM 4021 C CA . LYS B 1 153 ? 5.148 -26.656 -10.32 1 97.12 153 LYS B CA 1
ATOM 4022 C C . LYS B 1 153 ? 5.809 -25.281 -10.289 1 97.12 153 LYS B C 1
ATOM 4024 O O . LYS B 1 153 ? 6.711 -25 -11.086 1 97.12 153 LYS B O 1
ATOM 4029 N N . ILE B 1 154 ? 5.336 -24.406 -9.406 1 98.06 154 ILE B N 1
ATOM 4030 C CA . ILE B 1 154 ? 6.008 -23.156 -9.062 1 98.06 154 ILE B CA 1
ATOM 4031 C C . ILE B 1 154 ? 6.25 -23.094 -7.559 1 98.06 154 ILE B C 1
ATOM 4033 O O . ILE B 1 154 ? 5.297 -23.094 -6.773 1 98.06 154 ILE B O 1
ATOM 4037 N N . GLU B 1 155 ? 7.48 -23 -7.195 1 96.5 155 GLU B N 1
ATOM 4038 C CA . GLU B 1 155 ? 7.824 -23 -5.777 1 96.5 155 GLU B CA 1
ATOM 4039 C C . GLU B 1 155 ? 8.5 -21.688 -5.367 1 96.5 155 GLU B C 1
ATOM 4041 O O . GLU B 1 155 ? 9.414 -21.219 -6.043 1 96.5 155 GLU B O 1
ATOM 4046 N N . TYR B 1 156 ? 7.965 -21.141 -4.352 1 95 156 TYR B N 1
ATOM 4047 C CA . TYR B 1 156 ? 8.555 -19.984 -3.703 1 95 156 TYR B CA 1
ATOM 4048 C C . TYR B 1 156 ? 9.438 -20.406 -2.529 1 95 156 TYR B C 1
ATOM 4050 O O . TYR B 1 156 ? 8.977 -21.094 -1.619 1 95 156 TYR B O 1
ATOM 4058 N N . VAL B 1 157 ? 10.695 -20.016 -2.555 1 93.19 157 VAL B N 1
ATOM 4059 C CA . VAL B 1 157 ? 11.617 -20.344 -1.478 1 93.19 157 VAL B CA 1
ATOM 4060 C C . VAL B 1 157 ? 12.203 -19.078 -0.88 1 93.19 157 VAL B C 1
ATOM 4062 O O . VAL B 1 157 ? 12.867 -18.297 -1.578 1 93.19 157 VAL B O 1
ATOM 4065 N N . LEU B 1 158 ? 11.914 -18.906 0.349 1 91.56 158 LEU B N 1
ATOM 4066 C CA . LEU B 1 158 ? 12.461 -17.781 1.101 1 91.56 158 LEU B CA 1
ATOM 4067 C C . LEU B 1 158 ? 13.797 -18.156 1.726 1 91.56 158 LEU B C 1
ATOM 4069 O O . LEU B 1 158 ? 13.875 -19.031 2.58 1 91.56 158 LEU B O 1
ATOM 4073 N N . GLU B 1 159 ? 14.891 -17.531 1.32 1 89.38 159 GLU B N 1
ATOM 4074 C CA . GLU B 1 159 ? 16.234 -17.828 1.829 1 89.38 159 GLU B CA 1
ATOM 4075 C C . GLU B 1 159 ? 16.562 -16.953 3.037 1 89.38 159 GLU B C 1
ATOM 4077 O O . GLU B 1 159 ? 17.172 -17.422 4 1 89.38 159 GLU B O 1
ATOM 4082 N N . ASP B 1 160 ? 16.25 -15.688 2.941 1 88.56 160 ASP B N 1
ATOM 4083 C CA . ASP B 1 160 ? 16.469 -14.68 3.979 1 88.56 160 ASP B CA 1
ATOM 4084 C C . ASP B 1 160 ? 15.453 -13.547 3.854 1 88.56 160 ASP B C 1
ATOM 4086 O O . ASP B 1 160 ? 14.617 -13.547 2.947 1 88.56 160 ASP B O 1
ATOM 4090 N N . THR B 1 161 ? 15.531 -12.609 4.766 1 87.31 161 THR B N 1
ATOM 4091 C CA . THR B 1 161 ? 14.586 -11.492 4.77 1 87.31 161 THR B CA 1
ATOM 4092 C C . THR B 1 161 ? 14.734 -10.648 3.508 1 87.31 161 THR B C 1
ATOM 4094 O O . THR B 1 161 ? 13.82 -9.922 3.129 1 87.31 161 THR B O 1
ATOM 4097 N N . LYS B 1 162 ? 15.82 -10.766 2.814 1 91.81 162 LYS B N 1
ATOM 4098 C CA . LYS B 1 162 ? 16.047 -9.883 1.67 1 91.81 162 LYS B CA 1
ATOM 4099 C C . LYS B 1 162 ? 16.406 -10.688 0.424 1 91.81 162 LYS B C 1
ATOM 4101 O O . LYS B 1 162 ? 16.938 -10.133 -0.545 1 91.81 162 LYS B O 1
ATOM 4106 N N . LYS B 1 163 ? 16.188 -11.945 0.466 1 94.88 163 LYS B N 1
ATOM 4107 C CA . LYS B 1 163 ? 16.562 -12.805 -0.661 1 94.88 163 LYS B CA 1
ATOM 4108 C C . LYS B 1 163 ? 15.602 -13.984 -0.785 1 94.88 163 LYS B C 1
ATOM 4110 O O . LYS B 1 163 ? 15.328 -14.68 0.199 1 94.88 163 LYS B O 1
ATOM 4115 N N . PHE B 1 164 ? 15.141 -14.188 -1.949 1 95.88 164 PHE B N 1
ATOM 4116 C CA . PHE B 1 164 ? 14.258 -15.312 -2.225 1 95.88 164 PHE B CA 1
ATOM 4117 C C . PHE B 1 164 ? 14.445 -15.805 -3.652 1 95.88 164 PHE B C 1
ATOM 4119 O O . PHE B 1 164 ? 15.109 -15.156 -4.461 1 95.88 164 PHE B O 1
ATOM 4126 N N . HIS B 1 165 ? 13.977 -16.953 -3.939 1 96.88 165 HIS B N 1
ATOM 4127 C CA . HIS B 1 165 ? 13.953 -17.422 -5.32 1 96.88 165 HIS B CA 1
ATOM 4128 C C . HIS B 1 165 ? 12.664 -18.188 -5.617 1 96.88 165 HIS B C 1
ATOM 4130 O O . HIS B 1 165 ? 11.977 -18.641 -4.699 1 96.88 165 HIS B O 1
ATOM 4136 N N . ILE B 1 166 ? 12.359 -18.219 -6.852 1 98.19 166 ILE B N 1
ATOM 4137 C CA . ILE B 1 166 ? 11.211 -18.938 -7.387 1 98.19 166 ILE B CA 1
ATOM 4138 C C . ILE B 1 166 ? 11.695 -20.031 -8.352 1 98.19 166 ILE B C 1
ATOM 4140 O O . ILE B 1 166 ? 12.539 -19.766 -9.211 1 98.19 166 ILE B O 1
ATOM 4144 N N . VAL B 1 167 ? 11.156 -21.25 -8.195 1 98.44 167 VAL B N 1
ATOM 4145 C CA . VAL B 1 167 ? 11.555 -22.375 -9.031 1 98.44 167 VAL B CA 1
ATOM 4146 C C . VAL B 1 167 ? 10.367 -22.844 -9.867 1 98.44 167 VAL B C 1
ATOM 4148 O O . VAL B 1 167 ? 9.289 -23.125 -9.328 1 98.44 167 VAL B O 1
ATOM 4151 N N . PHE B 1 168 ? 10.602 -22.891 -11.141 1 98.69 168 PHE B N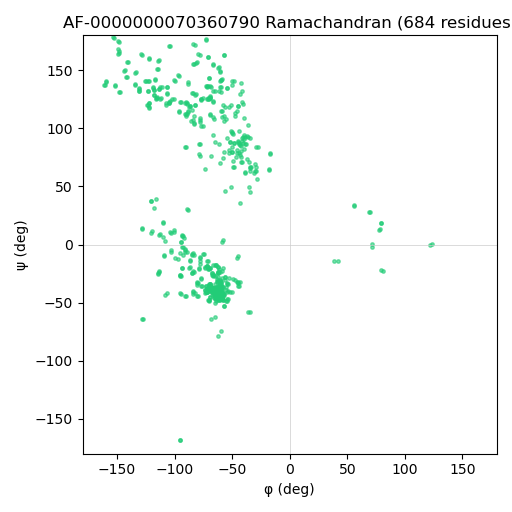 1
ATOM 4152 C CA . PHE B 1 168 ? 9.625 -23.406 -12.094 1 98.69 168 PHE B CA 1
ATOM 4153 C C . PHE B 1 168 ? 10.023 -24.797 -12.57 1 98.69 168 PHE B C 1
ATOM 4155 O O . PHE B 1 168 ? 11.117 -24.984 -13.102 1 98.69 168 PHE B O 1
ATOM 4162 N N . THR B 1 169 ? 9.156 -25.75 -12.383 1 98.44 169 THR B N 1
ATOM 4163 C CA . THR B 1 169 ? 9.398 -27.109 -12.852 1 98.44 169 THR B CA 1
ATOM 4164 C C . THR B 1 169 ? 8.531 -27.422 -14.078 1 98.44 169 THR B C 1
ATOM 4166 O O . THR B 1 169 ? 7.32 -27.219 -14.055 1 98.44 169 THR B O 1
ATOM 4169 N N . PHE B 1 170 ? 9.219 -27.938 -15.086 1 98.12 170 PHE B N 1
ATOM 4170 C CA . PHE B 1 170 ? 8.547 -28.219 -16.344 1 98.12 170 PHE B CA 1
ATOM 4171 C C . PHE B 1 170 ? 8.578 -29.703 -16.656 1 98.12 170 PHE B C 1
ATOM 4173 O O . PHE B 1 170 ? 9.562 -30.391 -16.375 1 98.12 170 PHE B O 1
ATOM 4180 N N . GLY B 1 171 ? 7.465 -30.188 -17.219 1 96.62 171 GLY B N 1
ATOM 4181 C CA . GLY B 1 171 ? 7.5 -31.5 -17.859 1 96.62 171 GLY B CA 1
ATOM 4182 C C . GLY B 1 171 ? 8.25 -31.5 -19.188 1 96.62 171 GLY B C 1
ATOM 4183 O O . GLY B 1 171 ? 8.719 -30.453 -19.625 1 96.62 171 GLY B O 1
ATOM 4184 N N . PRO B 1 172 ? 8.367 -32.688 -19.734 1 96.56 172 PRO B N 1
ATOM 4185 C CA . PRO B 1 172 ? 9.008 -32.75 -21.047 1 96.56 172 PRO B CA 1
ATOM 4186 C C . PRO B 1 172 ? 8.344 -31.828 -22.062 1 96.56 172 PRO B C 1
ATOM 4188 O O . PRO B 1 172 ? 7.113 -31.719 -22.094 1 96.56 172 PRO B O 1
ATOM 4191 N N . ASN B 1 173 ? 9.195 -31.094 -22.797 1 97 173 ASN B N 1
ATOM 4192 C CA . ASN B 1 173 ? 8.68 -30.172 -23.797 1 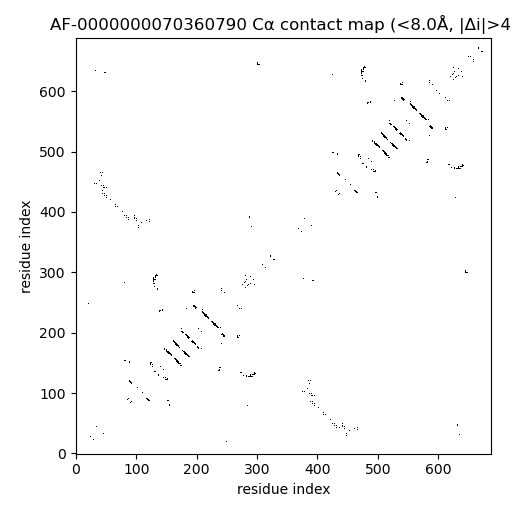97 173 ASN B CA 1
ATOM 4193 C C . ASN B 1 173 ? 9.648 -30.016 -24.969 1 97 173 ASN B C 1
ATOM 4195 O O . ASN B 1 173 ? 10.758 -30.547 -24.938 1 97 173 ASN B O 1
ATOM 4199 N N . ASP B 1 174 ? 9.281 -29.297 -25.984 1 97.12 174 ASP B N 1
ATOM 4200 C CA . ASP B 1 174 ? 10.055 -29.219 -27.219 1 97.12 174 ASP B CA 1
ATOM 4201 C C . ASP B 1 174 ? 10.883 -27.938 -27.266 1 97.12 174 ASP B C 1
ATOM 4203 O O . ASP B 1 174 ? 11.5 -27.625 -28.297 1 97.12 174 ASP B O 1
ATOM 4207 N N . TYR B 1 175 ? 10.945 -27.266 -26.203 1 98.25 175 TYR B N 1
ATOM 4208 C CA . TYR B 1 175 ? 11.547 -25.953 -26.281 1 98.25 175 TYR B CA 1
ATOM 4209 C C . TYR B 1 175 ? 12.93 -25.938 -25.641 1 98.25 175 TYR B C 1
ATOM 4211 O O . TYR B 1 175 ? 13.867 -25.328 -26.172 1 98.25 175 TYR B O 1
ATOM 4219 N N . PHE B 1 176 ? 13.086 -26.578 -24.516 1 98.62 176 PHE B N 1
ATOM 4220 C CA . PHE B 1 176 ? 14.367 -26.594 -23.812 1 98.62 176 PHE B CA 1
ATOM 4221 C C . PHE B 1 176 ? 14.547 -27.891 -23.047 1 98.62 176 PHE B C 1
ATOM 4223 O O . PHE B 1 176 ? 13.594 -28.656 -22.859 1 98.62 176 PHE B O 1
ATOM 4230 N N . THR B 1 177 ? 15.781 -28.141 -22.562 1 98.38 177 THR B N 1
ATOM 4231 C CA . THR B 1 177 ? 16.094 -29.422 -21.938 1 98.38 177 THR B CA 1
ATOM 4232 C C . THR B 1 177 ? 16.047 -29.297 -20.406 1 98.38 177 THR B C 1
ATOM 4234 O O . THR B 1 177 ? 16 -30.297 -19.703 1 98.38 177 THR B O 1
ATOM 4237 N N . ASN B 1 178 ? 15.984 -28.031 -19.906 1 98.12 178 ASN B N 1
ATOM 4238 C CA . ASN B 1 178 ? 15.898 -27.828 -18.469 1 98.12 178 ASN B CA 1
ATOM 4239 C C . ASN B 1 178 ? 14.656 -28.5 -17.891 1 98.12 178 ASN B C 1
ATOM 4241 O O . ASN B 1 178 ? 13.586 -28.469 -18.484 1 98.12 178 ASN B O 1
ATOM 4245 N N . THR B 1 179 ? 14.805 -29.047 -16.766 1 98.31 179 THR B N 1
ATOM 4246 C CA . THR B 1 179 ? 13.625 -29.516 -16.031 1 98.31 179 THR B CA 1
ATOM 4247 C C . THR B 1 179 ? 13.141 -28.453 -15.047 1 98.31 179 THR B C 1
ATOM 4249 O O . THR B 1 179 ? 11.961 -28.438 -14.68 1 98.31 179 THR B O 1
ATOM 4252 N N . GLU B 1 180 ? 14.102 -27.641 -14.625 1 98.5 180 GLU B N 1
ATOM 4253 C CA . GLU B 1 180 ? 13.789 -26.578 -13.68 1 98.5 180 GLU B CA 1
ATOM 4254 C C . GLU B 1 180 ? 14.438 -25.266 -14.109 1 98.5 180 GLU B C 1
ATOM 4256 O O . GLU B 1 180 ? 15.586 -25.25 -14.57 1 98.5 180 GLU B O 1
ATOM 4261 N N . LEU B 1 181 ? 13.727 -24.203 -14 1 98.69 181 LEU B N 1
ATOM 4262 C CA . LEU B 1 181 ? 14.242 -22.844 -14.148 1 98.69 181 LEU B CA 1
ATOM 4263 C C . LEU B 1 181 ? 14.047 -22.047 -12.867 1 98.69 181 LEU B C 1
ATOM 4265 O O . LEU B 1 181 ? 12.969 -22.062 -12.273 1 98.69 181 LEU B O 1
ATOM 4269 N N . LYS B 1 182 ? 15.062 -21.359 -12.484 1 98.44 182 LYS B N 1
ATOM 4270 C CA . LYS B 1 182 ? 15.047 -20.625 -11.219 1 98.44 182 LYS B CA 1
ATOM 4271 C C . LYS B 1 182 ? 15.305 -19.141 -11.43 1 98.44 182 LYS B C 1
ATOM 4273 O O . LYS B 1 182 ? 16.109 -18.766 -12.281 1 98.44 182 LYS B O 1
ATOM 4278 N N . LYS B 1 183 ? 14.633 -18.312 -10.711 1 98.44 183 LYS B N 1
ATOM 4279 C CA . LYS B 1 183 ? 14.883 -16.875 -10.625 1 98.44 183 LYS B CA 1
ATOM 4280 C C . LYS B 1 183 ? 15.148 -16.453 -9.18 1 98.44 183 LYS B C 1
ATOM 4282 O O . LYS B 1 183 ? 14.305 -16.656 -8.305 1 98.44 183 LYS B O 1
ATOM 4287 N N . THR B 1 184 ? 16.266 -15.867 -8.906 1 98.12 184 THR B N 1
ATOM 4288 C CA . THR B 1 184 ? 16.641 -15.375 -7.582 1 98.12 184 THR B CA 1
ATOM 4289 C C . THR B 1 184 ? 16.562 -13.852 -7.539 1 98.12 184 THR B C 1
ATOM 4291 O O . THR B 1 184 ? 17 -13.172 -8.469 1 98.12 184 THR B O 1
ATOM 4294 N N . VAL B 1 185 ? 16 -13.344 -6.492 1 97.12 185 VAL B N 1
ATOM 4295 C CA . VAL B 1 185 ? 15.867 -11.898 -6.309 1 97.12 185 VAL B CA 1
ATOM 4296 C C . VAL B 1 185 ? 16.531 -11.484 -5 1 97.12 185 VAL B C 1
ATOM 4298 O O . VAL B 1 185 ? 16.281 -12.078 -3.951 1 97.12 185 VAL B O 1
ATOM 4301 N N . GLU B 1 186 ? 17.297 -10.5 -5.059 1 96.56 186 GL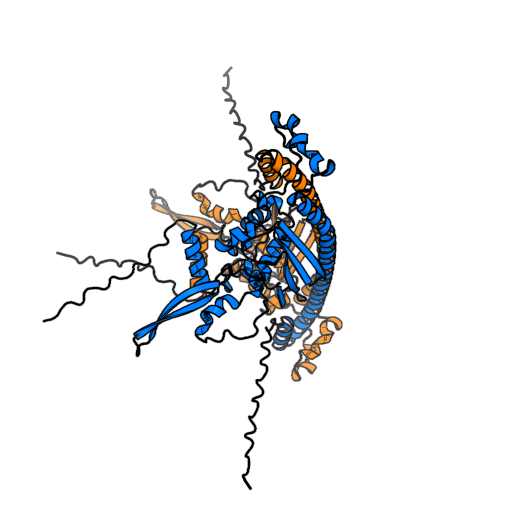U B N 1
ATOM 4302 C CA . GLU B 1 186 ? 17.906 -9.883 -3.887 1 96.56 186 GLU B CA 1
ATOM 4303 C C . GLU B 1 186 ? 17.391 -8.469 -3.668 1 96.56 186 GLU B C 1
ATOM 4305 O O . GLU B 1 186 ? 17.344 -7.664 -4.602 1 96.56 186 GLU B O 1
ATOM 4310 N N . LEU B 1 187 ? 17.047 -8.18 -2.418 1 93.5 187 LEU B N 1
ATOM 4311 C CA . LEU B 1 187 ? 16.453 -6.891 -2.066 1 93.5 187 LEU B CA 1
ATOM 4312 C C . LEU B 1 187 ? 17.391 -6.09 -1.167 1 93.5 187 LEU B C 1
ATOM 4314 O O . LEU B 1 187 ? 18.234 -6.664 -0.476 1 93.5 187 LEU B O 1
ATOM 4318 N N . ASP B 1 188 ? 17.156 -4.773 -1.17 1 91.31 188 ASP B N 1
ATOM 4319 C CA . ASP B 1 188 ? 17.875 -3.914 -0.246 1 91.31 188 ASP B CA 1
ATOM 4320 C C . ASP B 1 188 ? 17.078 -3.66 1.025 1 91.31 188 ASP B C 1
ATOM 4322 O O . ASP B 1 188 ? 16.078 -4.336 1.277 1 91.31 188 ASP B O 1
ATOM 4326 N N . GLU B 1 189 ? 17.531 -2.729 1.798 1 83.75 189 GLU B N 1
ATOM 4327 C CA . GLU B 1 189 ? 16.906 -2.439 3.088 1 83.75 189 GLU B CA 1
ATOM 4328 C C . GLU B 1 189 ? 15.492 -1.885 2.908 1 83.75 189 GLU B C 1
ATOM 4330 O O . GLU B 1 189 ? 14.641 -2.037 3.789 1 83.75 189 GLU B O 1
ATOM 4335 N N . ASN B 1 190 ? 15.273 -1.275 1.757 1 80.75 190 ASN B N 1
ATOM 4336 C CA . ASN B 1 190 ? 13.961 -0.705 1.474 1 80.75 190 ASN B CA 1
ATOM 4337 C C . ASN B 1 190 ? 13.07 -1.686 0.71 1 80.75 190 ASN B C 1
ATOM 4339 O O . ASN B 1 190 ? 12.031 -1.303 0.179 1 80.75 190 ASN B O 1
ATOM 4343 N N . GLU B 1 191 ? 13.555 -2.934 0.571 1 86.38 191 GLU B N 1
ATOM 4344 C CA . GLU B 1 191 ? 12.828 -4.016 -0.092 1 86.38 191 GLU B CA 1
ATOM 4345 C C . GLU B 1 191 ? 12.719 -3.768 -1.594 1 86.38 191 GLU B C 1
ATOM 4347 O O . GLU B 1 191 ? 11.727 -4.141 -2.219 1 86.38 191 GLU B O 1
ATOM 4352 N N . GLU B 1 192 ? 13.648 -3.086 -2.105 1 86.94 192 GLU B N 1
ATOM 4353 C CA . GLU B 1 192 ? 13.766 -2.898 -3.549 1 86.94 192 GLU B CA 1
ATOM 4354 C C . GLU B 1 192 ? 14.758 -3.885 -4.152 1 86.94 192 GLU B C 1
ATOM 4356 O O . GLU B 1 192 ? 15.773 -4.215 -3.533 1 86.94 192 GLU B O 1
ATOM 4361 N N . PRO B 1 193 ? 14.477 -4.305 -5.348 1 93.44 193 PRO B N 1
ATOM 4362 C CA . PRO B 1 193 ? 15.383 -5.289 -5.949 1 93.44 193 PRO B CA 1
ATOM 4363 C C . PRO B 1 193 ? 16.734 -4.684 -6.344 1 93.44 193 PRO B C 1
ATOM 4365 O O . PRO B 1 193 ? 16.766 -3.613 -6.957 1 93.44 193 PRO B O 1
ATOM 4368 N N . VAL B 1 194 ? 17.812 -5.336 -6.07 1 93.62 194 VAL B N 1
ATOM 4369 C CA . VAL B 1 194 ? 19.141 -4.852 -6.41 1 93.62 194 VAL B CA 1
ATOM 4370 C C . VAL B 1 194 ? 19.781 -5.77 -7.449 1 93.62 194 VAL B C 1
ATOM 4372 O O . VAL B 1 194 ? 20.656 -5.352 -8.203 1 93.62 194 VAL B O 1
ATOM 4375 N N . LYS B 1 195 ? 19.375 -6.996 -7.527 1 94.19 195 LYS B N 1
ATOM 4376 C CA . LYS B 1 195 ? 19.906 -7.977 -8.469 1 94.19 195 LYS B CA 1
ATOM 4377 C C . LYS B 1 195 ? 18.953 -9.148 -8.641 1 94.19 195 LYS B C 1
ATOM 4379 O O . LYS B 1 195 ? 18.359 -9.625 -7.672 1 94.19 195 LYS B O 1
ATOM 4384 N N . THR B 1 196 ? 18.797 -9.555 -9.852 1 96.62 196 THR B N 1
ATOM 4385 C CA . THR B 1 196 ? 18.078 -10.797 -10.125 1 96.62 196 THR B CA 1
ATOM 4386 C C . THR B 1 196 ? 18.922 -11.734 -10.977 1 96.62 196 THR B C 1
ATOM 4388 O O . THR B 1 196 ? 19.656 -11.281 -11.867 1 96.62 196 THR B O 1
ATOM 4391 N N . THR B 1 197 ? 18.875 -13 -10.695 1 97.5 197 THR B N 1
ATOM 4392 C CA . THR B 1 197 ? 19.609 -14.016 -11.438 1 97.5 197 THR B CA 1
ATOM 4393 C C . THR B 1 197 ? 18.703 -15.172 -11.836 1 97.5 197 THR B C 1
ATOM 4395 O O . THR B 1 197 ? 17.922 -15.656 -11.023 1 97.5 197 THR B O 1
ATOM 4398 N N . GLY B 1 198 ? 18.844 -15.562 -13.102 1 97.88 198 GLY B N 1
ATOM 4399 C CA . GLY B 1 198 ? 18.031 -16.656 -13.586 1 97.88 198 GLY B CA 1
ATOM 4400 C C . GLY B 1 198 ? 18.828 -17.828 -14.125 1 97.88 198 GLY B C 1
ATOM 4401 O O . GLY B 1 198 ? 20.016 -17.672 -14.43 1 97.88 198 GLY B O 1
ATOM 4402 N N . THR B 1 199 ? 18.234 -18.938 -14.195 1 98.12 199 THR B N 1
ATOM 4403 C CA . THR B 1 199 ? 18.828 -20.125 -14.82 1 98.12 199 THR B CA 1
ATOM 4404 C C . THR B 1 199 ? 18.891 -19.953 -16.344 1 98.12 199 THR B C 1
ATOM 4406 O O . THR B 1 199 ? 17.891 -19.641 -16.984 1 98.12 199 THR B O 1
ATOM 4409 N N . PRO B 1 200 ? 20.125 -20.125 -16.875 1 97.88 200 PRO B N 1
ATOM 4410 C CA . PRO B 1 200 ? 20.172 -20.109 -18.344 1 97.88 200 PRO B CA 1
ATOM 4411 C C . PRO B 1 200 ? 19.344 -21.219 -18.969 1 97.88 200 PRO B C 1
ATOM 4413 O O . PRO B 1 200 ? 19.422 -22.375 -18.547 1 97.88 200 PRO B O 1
ATOM 4416 N N . ILE B 1 201 ? 18.578 -20.781 -19.922 1 98.5 201 ILE B N 1
ATOM 4417 C CA . ILE B 1 201 ? 17.703 -21.766 -20.562 1 98.5 201 ILE B CA 1
ATOM 4418 C C . ILE B 1 201 ? 18.469 -22.5 -21.656 1 98.5 201 ILE B C 1
ATOM 4420 O O . ILE B 1 201 ? 19.125 -21.875 -22.484 1 98.5 201 ILE B O 1
ATOM 4424 N N . GLU B 1 202 ? 18.406 -23.797 -21.656 1 98.38 202 GLU B N 1
ATOM 4425 C CA . GLU B 1 202 ? 19.016 -24.641 -22.672 1 98.38 202 GLU B CA 1
ATOM 4426 C C . GLU B 1 202 ? 18.031 -24.922 -23.812 1 98.38 202 GLU B C 1
ATOM 4428 O O . GLU B 1 202 ? 17.516 -26.031 -23.938 1 98.38 202 GLU B O 1
ATOM 4433 N N . TRP B 1 203 ? 17.984 -24 -24.719 1 98.25 203 TRP B N 1
ATOM 4434 C CA . TRP B 1 203 ? 17 -24.016 -25.797 1 98.25 203 TRP B CA 1
ATOM 4435 C C . TRP B 1 203 ? 17.328 -25.125 -26.797 1 98.25 203 TRP B C 1
ATOM 4437 O O . TRP B 1 203 ? 18.484 -25.312 -27.172 1 98.25 203 TRP B O 1
ATOM 4447 N N . LYS B 1 204 ? 16.297 -25.828 -27.172 1 97.5 204 LYS B N 1
ATOM 4448 C CA . LYS B 1 204 ? 16.438 -26.688 -28.328 1 97.5 204 LYS B CA 1
ATOM 4449 C C . LYS B 1 204 ? 16.531 -25.875 -29.625 1 97.5 204 LYS B C 1
ATOM 4451 O O . LYS B 1 204 ? 16.141 -24.703 -29.641 1 97.5 204 LYS B O 1
ATOM 4456 N N . GLU B 1 205 ? 17 -26.453 -30.625 1 94.81 205 GLU B N 1
ATOM 4457 C CA . GLU B 1 205 ? 17.281 -25.734 -31.875 1 94.81 205 GLU B CA 1
ATOM 4458 C C . GLU B 1 205 ? 16.016 -25.062 -32.406 1 94.81 205 GLU B C 1
ATOM 4460 O O . GLU B 1 205 ? 15 -25.719 -32.625 1 94.81 205 GLU B O 1
ATOM 4465 N N . GLY B 1 206 ? 16.125 -23.781 -32.5 1 93.31 206 GLY B N 1
ATOM 4466 C CA . GLY B 1 206 ? 15.062 -23 -33.125 1 93.31 206 GLY B CA 1
ATOM 4467 C C . GLY B 1 206 ? 13.867 -22.781 -32.219 1 93.31 206 GLY B C 1
ATOM 4468 O O . GLY B 1 206 ? 12.805 -22.359 -32.688 1 93.31 206 GLY B O 1
ATOM 4469 N N . LYS B 1 207 ? 13.984 -23.047 -30.938 1 96.31 207 LYS B N 1
ATOM 4470 C CA . LYS B 1 207 ? 12.812 -23.031 -30.062 1 96.31 207 LYS B CA 1
ATOM 4471 C C . LYS B 1 207 ? 12.906 -21.891 -29.047 1 96.31 207 LYS B C 1
ATOM 4473 O O . LYS B 1 207 ? 12.094 -21.812 -28.125 1 96.31 207 LYS B O 1
ATOM 4478 N N . ASN B 1 208 ? 13.898 -21.062 -29.25 1 96.88 208 ASN B N 1
ATOM 4479 C CA . ASN B 1 208 ? 14.07 -19.922 -28.344 1 96.88 208 ASN B CA 1
ATOM 4480 C C . ASN B 1 208 ? 12.961 -18.906 -28.531 1 96.88 208 ASN B C 1
ATOM 4482 O O . ASN B 1 208 ? 12.906 -18.203 -29.547 1 96.88 208 ASN B O 1
ATOM 4486 N N . THR B 1 209 ? 12.125 -18.781 -27.5 1 96.81 209 THR B N 1
ATOM 4487 C CA . THR B 1 209 ? 10.945 -17.922 -27.594 1 96.81 209 THR B CA 1
ATOM 4488 C C . THR B 1 209 ? 11.328 -16.453 -27.422 1 96.81 209 THR B C 1
ATOM 4490 O O . THR B 1 209 ? 10.508 -15.562 -27.641 1 96.81 209 THR B O 1
ATOM 4493 N N . THR B 1 210 ? 12.523 -16.141 -27 1 95.75 210 THR B N 1
ATOM 4494 C CA . THR B 1 210 ? 12.938 -14.781 -26.672 1 95.75 210 THR B CA 1
ATOM 4495 C C . THR B 1 210 ? 13.578 -14.094 -27.875 1 95.75 210 THR B C 1
ATOM 4497 O O . THR B 1 210 ? 14 -12.938 -27.797 1 95.75 210 THR B O 1
ATOM 4500 N N . VAL B 1 211 ? 13.703 -14.812 -28.969 1 94 211 VAL B N 1
ATOM 4501 C CA . VAL B 1 211 ? 14.344 -14.234 -30.156 1 94 211 VAL B CA 1
ATOM 4502 C C . VAL B 1 211 ? 13.516 -14.531 -31.391 1 94 211 VAL B C 1
ATOM 4504 O O . VAL B 1 211 ? 12.781 -15.523 -31.438 1 94 211 VAL B O 1
ATOM 4507 N N . LYS B 1 212 ? 13.578 -13.633 -32.281 1 91.25 212 LYS B N 1
ATOM 4508 C CA . LYS B 1 212 ? 13.023 -13.82 -33.625 1 91.25 212 LYS B CA 1
ATOM 4509 C C . LYS B 1 212 ? 14.125 -13.805 -34.688 1 91.25 212 LYS B C 1
ATOM 4511 O O . LYS B 1 212 ? 14.992 -12.93 -34.688 1 91.25 212 LYS B O 1
ATOM 4516 N N . ILE B 1 213 ? 14.156 -14.828 -35.469 1 87.75 213 ILE B N 1
ATOM 4517 C CA . ILE B 1 213 ? 15.164 -14.93 -36.5 1 87.75 213 ILE B CA 1
ATOM 4518 C C . ILE B 1 213 ? 14.633 -14.289 -37.781 1 87.75 213 ILE B C 1
ATOM 4520 O O . ILE B 1 213 ? 13.57 -14.672 -38.281 1 87.75 213 ILE B O 1
ATOM 4524 N N . THR B 1 214 ? 15.227 -13.18 -38.156 1 84.69 214 THR B N 1
ATOM 4525 C CA . THR B 1 214 ? 14.891 -12.539 -39.406 1 84.69 214 THR B CA 1
ATOM 4526 C C . THR B 1 214 ? 15.984 -12.773 -40.438 1 84.69 214 THR B C 1
ATOM 4528 O O . THR B 1 214 ? 17.172 -12.641 -40.156 1 84.69 214 THR B O 1
ATOM 4531 N N . LYS B 1 215 ? 15.586 -13.422 -41.656 1 79.81 215 LYS B N 1
ATOM 4532 C CA . LYS B 1 215 ? 16.5 -13.656 -42.781 1 79.81 215 LYS B CA 1
ATOM 4533 C C . LYS B 1 215 ? 16.484 -12.484 -43.75 1 79.81 215 LYS B C 1
ATOM 4535 O O . LYS B 1 215 ? 15.43 -12.008 -44.156 1 79.81 215 LYS B O 1
ATOM 4540 N N . LYS B 1 216 ? 17.641 -11.805 -43.719 1 76.44 216 LYS B N 1
ATOM 4541 C CA . LYS B 1 216 ? 17.781 -10.727 -44.719 1 76.44 216 LYS B CA 1
ATOM 4542 C C . LYS B 1 216 ? 18.766 -11.117 -45.812 1 76.44 216 LYS B C 1
ATOM 4544 O O . LYS B 1 216 ? 19.844 -11.641 -45.531 1 76.44 216 LYS B O 1
ATOM 4549 N N . THR B 1 217 ? 18.281 -11.117 -47.031 1 76.44 217 THR B N 1
ATOM 4550 C CA . THR B 1 217 ? 19.141 -11.367 -48.188 1 76.44 217 THR B CA 1
ATOM 4551 C C . THR B 1 217 ? 19.953 -10.125 -48.531 1 76.44 217 THR B C 1
ATOM 4553 O O . THR B 1 217 ? 19.406 -9.047 -48.75 1 76.44 217 THR B O 1
ATOM 4556 N N . GLN B 1 218 ? 21.266 -10.219 -48.25 1 75.12 218 GLN B N 1
ATOM 4557 C CA . GLN B 1 218 ? 22.156 -9.133 -48.625 1 75.12 218 GLN B CA 1
ATOM 4558 C C . GLN B 1 218 ? 22.828 -9.43 -49.969 1 75.12 218 GLN B C 1
ATOM 4560 O O . GLN B 1 218 ? 23.391 -10.508 -50.156 1 75.12 218 GLN B O 1
ATOM 4565 N N . LYS B 1 219 ? 22.531 -8.695 -50.906 1 72.56 219 LYS B N 1
ATOM 4566 C CA . LYS B 1 219 ? 23.172 -8.805 -52.219 1 72.56 219 LYS B CA 1
ATOM 4567 C C . LYS B 1 219 ? 24.484 -8.023 -52.281 1 72.56 219 LYS B C 1
ATOM 4569 O O . LYS B 1 219 ? 24.531 -6.84 -51.938 1 72.56 219 LYS B O 1
ATOM 4574 N N . ASN B 1 220 ? 25.531 -8.805 -52.469 1 75.25 220 ASN B N 1
ATOM 4575 C CA . ASN B 1 220 ? 26.797 -8.102 -52.688 1 75.25 220 ASN B CA 1
ATOM 4576 C C . ASN B 1 220 ? 26.703 -7.133 -53.844 1 75.25 220 ASN B C 1
ATOM 4578 O O . ASN B 1 220 ? 26.422 -7.543 -54.969 1 75.25 220 ASN B O 1
ATOM 4582 N N . LYS B 1 221 ? 26.688 -5.941 -53.562 1 69.88 221 LYS B N 1
ATOM 4583 C CA . LYS B 1 221 ? 26.562 -4.91 -54.562 1 69.88 221 LYS B CA 1
ATOM 4584 C C . LYS B 1 221 ? 27.531 -5.16 -55.719 1 69.88 221 LYS B C 1
ATOM 4586 O O . LYS B 1 221 ? 27.234 -4.848 -56.875 1 69.88 221 LYS B O 1
ATOM 4591 N N . LYS B 1 222 ? 28.703 -5.797 -55.438 1 68.5 222 LYS B N 1
ATOM 4592 C CA . LYS B 1 222 ? 29.75 -5.898 -56.438 1 68.5 222 LYS B CA 1
ATOM 4593 C C . LYS B 1 222 ? 29.672 -7.23 -57.188 1 68.5 222 LYS B C 1
ATOM 4595 O O . LYS B 1 222 ? 29.875 -7.285 -58.406 1 68.5 222 LYS B O 1
ATOM 4600 N N . THR B 1 223 ? 29.422 -8.273 -56.469 1 74.06 223 THR B N 1
ATOM 4601 C CA . THR B 1 223 ? 29.516 -9.594 -57.062 1 74.06 223 THR B CA 1
ATOM 4602 C C . THR B 1 223 ? 28.125 -10.148 -57.375 1 74.06 223 THR B C 1
ATOM 4604 O O . THR B 1 223 ? 27.984 -11.102 -58.125 1 74.06 223 THR B O 1
ATOM 4607 N N . GLY B 1 224 ? 27.172 -9.398 -56.938 1 72.25 224 GLY B N 1
ATOM 4608 C CA . GLY B 1 224 ? 25.797 -9.805 -57.188 1 72.25 224 GLY B CA 1
ATOM 4609 C C . GLY B 1 224 ? 25.359 -11.008 -56.375 1 72.25 224 GLY B C 1
ATOM 4610 O O . GLY B 1 224 ? 24.25 -11.5 -56.531 1 72.25 224 GLY B O 1
ATOM 4611 N N . VAL B 1 225 ? 26.25 -11.555 -55.594 1 73.25 225 VAL B N 1
ATOM 4612 C CA . VAL B 1 225 ? 25.938 -12.766 -54.844 1 73.25 225 VAL B CA 1
ATOM 4613 C C . VAL B 1 225 ? 25.047 -12.43 -53.656 1 73.25 225 VAL B C 1
ATOM 4615 O O . VAL B 1 225 ? 25.328 -11.492 -52.906 1 73.25 225 VAL B O 1
ATOM 4618 N N . LYS B 1 226 ? 23.891 -13.148 -53.594 1 72.56 226 LYS B N 1
ATOM 4619 C CA . LYS B 1 226 ? 22.906 -12.969 -52.531 1 72.56 226 LYS B CA 1
ATOM 4620 C C . LYS B 1 226 ? 23.266 -13.82 -51.312 1 72.56 226 LYS B C 1
ATOM 4622 O O . LYS B 1 226 ? 23.453 -15.031 -51.438 1 72.56 226 LYS B O 1
ATOM 4627 N N . ARG B 1 227 ? 23.75 -13.156 -50.281 1 76.94 227 ARG B N 1
ATOM 4628 C CA . ARG B 1 227 ? 23.969 -13.875 -49.031 1 76.94 227 ARG B CA 1
ATOM 4629 C C . ARG B 1 227 ? 22.844 -13.625 -48.031 1 76.94 227 ARG B C 1
ATOM 4631 O O . ARG B 1 227 ? 22.359 -12.5 -47.906 1 76.94 227 ARG B O 1
ATOM 4638 N N . VAL B 1 228 ? 22.25 -14.812 -47.562 1 77.94 228 VAL B N 1
ATOM 4639 C CA . VAL B 1 228 ? 21.188 -14.703 -46.562 1 77.94 228 VAL B CA 1
ATOM 4640 C C . VAL B 1 228 ? 21.781 -14.562 -45.156 1 77.94 228 VAL B C 1
ATOM 4642 O O . VAL B 1 228 ? 22.547 -15.43 -44.719 1 77.94 228 VAL B O 1
ATOM 4645 N N . VAL B 1 229 ? 21.734 -13.336 -44.656 1 80 229 VAL B N 1
ATOM 4646 C CA . VAL B 1 229 ? 22.219 -13.109 -43.312 1 80 229 VAL B CA 1
ATOM 4647 C C . VAL B 1 229 ? 21.078 -13.258 -42.312 1 80 229 VAL B C 1
ATOM 4649 O O . VAL B 1 229 ? 19.984 -12.695 -42.531 1 80 229 VAL B O 1
ATOM 4652 N N . GLU B 1 230 ? 21.281 -14.219 -41.344 1 80.5 230 GLU B N 1
ATOM 4653 C CA . GLU B 1 230 ? 20.297 -14.398 -40.281 1 80.5 230 GLU B CA 1
ATOM 4654 C C . GLU B 1 230 ? 20.578 -13.453 -39.125 1 80.5 230 GLU B C 1
ATOM 4656 O O . GLU B 1 230 ? 21.734 -13.32 -38.688 1 80.5 230 GLU B O 1
ATOM 4661 N N . ARG B 1 231 ? 19.625 -12.531 -38.781 1 85.06 231 ARG B N 1
ATOM 4662 C CA . ARG B 1 231 ? 19.781 -11.641 -37.656 1 85.06 231 ARG B CA 1
ATOM 4663 C C . ARG B 1 231 ? 18.781 -11.977 -36.562 1 85.06 231 ARG B C 1
ATOM 4665 O O . ARG B 1 231 ? 17.594 -12.148 -36.812 1 85.06 231 ARG B O 1
ATOM 4672 N N . GLU B 1 232 ? 19.328 -12.219 -35.344 1 86.81 232 GLU B N 1
ATOM 4673 C CA . GLU B 1 232 ? 18.469 -12.477 -34.188 1 86.81 232 GLU B CA 1
ATOM 4674 C C . GLU B 1 232 ? 18.094 -11.18 -33.469 1 86.81 232 GLU B C 1
ATOM 4676 O O . GLU B 1 232 ? 18.969 -10.359 -33.188 1 86.81 232 GLU B O 1
ATOM 4681 N N . THR B 1 233 ? 16.766 -11.016 -33.438 1 90.19 233 THR B N 1
ATOM 4682 C CA . THR B 1 233 ? 16.297 -9.859 -32.656 1 90.19 233 THR B CA 1
ATOM 4683 C C . THR B 1 233 ? 15.578 -10.305 -31.391 1 90.19 233 THR B C 1
ATOM 4685 O O . THR B 1 233 ? 14.727 -11.195 -31.438 1 90.19 233 THR B O 1
ATOM 4688 N N . LYS B 1 234 ? 15.898 -9.664 -30.359 1 90.44 234 LYS B N 1
ATOM 4689 C CA . LYS B 1 234 ? 15.242 -9.961 -29.094 1 90.44 234 LYS B CA 1
ATOM 4690 C C . LYS B 1 234 ? 13.773 -9.539 -29.125 1 90.44 234 LYS B C 1
ATOM 4692 O O . LYS B 1 234 ? 13.438 -8.477 -29.656 1 90.44 234 LYS B O 1
ATOM 4697 N N . ILE B 1 235 ? 12.828 -10.414 -28.609 1 92.12 235 ILE B N 1
ATOM 4698 C CA . ILE B 1 235 ? 11.406 -10.094 -28.562 1 92.12 235 ILE B CA 1
ATOM 4699 C C . ILE B 1 235 ? 10.859 -10.312 -27.156 1 92.12 235 ILE B C 1
ATOM 4701 O O . ILE B 1 235 ? 11.508 -10.961 -26.328 1 92.12 235 ILE B O 1
ATOM 4705 N N . GLU B 1 236 ? 9.68 -9.727 -26.906 1 93.44 236 GLU B N 1
ATOM 4706 C CA . GLU B 1 236 ? 9.023 -9.906 -25.625 1 93.44 236 GLU B CA 1
ATOM 4707 C C . GLU B 1 236 ? 8.609 -11.367 -25.422 1 93.44 236 GLU B C 1
ATOM 4709 O O . GLU B 1 236 ? 8.062 -11.992 -26.328 1 93.44 236 GLU B O 1
ATOM 4714 N N . SER B 1 237 ? 8.906 -11.906 -24.297 1 96.94 237 SER B N 1
ATOM 4715 C CA . SER B 1 237 ? 8.648 -13.281 -23.891 1 96.94 237 SER B CA 1
ATOM 4716 C C . SER B 1 237 ? 8.68 -13.422 -22.375 1 96.94 237 SER B C 1
ATOM 4718 O O . SER B 1 237 ? 9.531 -12.828 -21.703 1 96.94 237 SER B O 1
ATOM 4720 N N . PHE B 1 238 ? 7.781 -14.211 -21.875 1 98 238 PHE B N 1
ATOM 4721 C CA . PHE B 1 238 ? 7.816 -14.5 -20.438 1 98 238 PHE B CA 1
ATOM 4722 C C . PHE B 1 238 ? 9.188 -15.031 -20.031 1 98 238 PHE B C 1
ATOM 4724 O O . PHE B 1 238 ? 9.672 -14.727 -18.938 1 98 238 PHE B O 1
ATOM 4731 N N . PHE B 1 239 ? 9.82 -15.734 -20.875 1 98.44 239 PHE B N 1
ATOM 4732 C CA . PHE B 1 239 ? 11.039 -16.469 -20.531 1 98.44 239 PHE B CA 1
ATOM 4733 C C . PHE B 1 239 ? 12.227 -15.516 -20.422 1 98.44 239 PHE B C 1
ATOM 4735 O O . PHE B 1 239 ? 13.289 -15.906 -19.938 1 98.44 239 PHE B O 1
ATOM 4742 N N . ASN B 1 240 ? 12.055 -14.234 -20.797 1 96.56 240 ASN B N 1
ATOM 4743 C CA . ASN B 1 240 ? 13.062 -13.227 -20.484 1 96.56 240 ASN B CA 1
ATOM 4744 C C . ASN B 1 240 ? 13.227 -13.055 -18.969 1 96.56 240 ASN B C 1
ATOM 4746 O O . ASN B 1 240 ? 14.234 -12.523 -18.5 1 96.56 240 ASN B O 1
ATOM 4750 N N . PHE B 1 241 ? 12.227 -13.492 -18.25 1 97.38 241 PHE B N 1
ATOM 4751 C CA . PHE B 1 241 ? 12.234 -13.445 -16.797 1 97.38 241 PHE B CA 1
ATOM 4752 C C . PHE B 1 241 ? 13.445 -14.172 -16.234 1 97.38 241 PHE B C 1
ATOM 4754 O O . PHE B 1 241 ? 13.945 -13.828 -15.164 1 97.38 241 PHE B O 1
ATOM 4761 N N . PHE B 1 242 ? 13.953 -15.148 -16.938 1 98.12 242 PHE B N 1
ATOM 4762 C CA . PHE B 1 242 ? 15.016 -16 -16.391 1 98.12 242 PHE B CA 1
ATOM 4763 C C . PHE B 1 242 ? 16.391 -15.461 -16.781 1 98.12 242 PHE B C 1
ATOM 4765 O O . PHE B 1 242 ? 17.406 -16.094 -16.516 1 98.12 242 PHE B O 1
ATOM 4772 N N . SER B 1 243 ? 16.406 -14.281 -17.391 1 94.62 243 SER B N 1
ATOM 4773 C CA . SER B 1 243 ? 17.672 -13.586 -17.609 1 94.62 243 SER B CA 1
ATOM 4774 C C . SER B 1 243 ? 18.094 -12.789 -16.375 1 94.62 243 SER B C 1
ATOM 4776 O O . SER B 1 243 ? 17.25 -12.422 -15.555 1 94.62 243 SER B O 1
ATOM 4778 N N . ASP B 1 244 ? 19.375 -12.578 -16.281 1 94.12 244 ASP B N 1
ATOM 4779 C CA . ASP B 1 244 ? 19.875 -11.734 -15.203 1 94.12 244 ASP B CA 1
ATOM 4780 C C . ASP B 1 244 ? 19.5 -10.273 -15.43 1 94.12 244 ASP B C 1
ATOM 4782 O O . ASP B 1 244 ? 19.391 -9.828 -16.578 1 94.12 244 ASP B O 1
ATOM 4786 N N . SER B 1 245 ? 19.203 -9.656 -14.32 1 90.62 245 SER B N 1
ATOM 4787 C CA . SER B 1 245 ? 18.938 -8.227 -14.406 1 90.62 245 SER B CA 1
ATOM 4788 C C . SER B 1 245 ? 19.516 -7.48 -13.203 1 90.62 245 SER B C 1
ATOM 4790 O O . SER B 1 245 ? 19.578 -8.031 -12.102 1 90.62 245 SER B O 1
ATOM 4792 N N . ALA B 1 246 ? 20.016 -6.246 -13.43 1 82.62 246 ALA B N 1
ATOM 4793 C CA . ALA B 1 246 ? 20.547 -5.344 -12.406 1 82.62 246 ALA B CA 1
ATOM 4794 C C . ALA B 1 246 ? 20.203 -3.891 -12.742 1 82.62 246 ALA B C 1
ATOM 4796 O O . ALA B 1 246 ? 19.984 -3.549 -13.906 1 82.62 246 ALA B O 1
ATOM 4797 N N . PRO B 1 247 ? 20.047 -3.139 -11.656 1 75.5 247 PRO B N 1
ATOM 4798 C CA . PRO B 1 247 ? 19.781 -1.729 -11.945 1 75.5 247 PRO B CA 1
ATOM 4799 C C . PRO B 1 247 ? 20.891 -1.078 -12.766 1 75.5 247 PRO B C 1
ATOM 4801 O O . PRO B 1 247 ? 22.078 -1.423 -12.602 1 75.5 247 PRO B O 1
ATOM 4804 N N . THR B 1 248 ? 20.594 -0.655 -14 1 62.69 248 THR B N 1
ATOM 4805 C CA . THR B 1 248 ? 21.594 0.011 -14.812 1 62.69 248 THR B CA 1
ATOM 4806 C C . THR B 1 248 ? 21.984 1.359 -14.211 1 62.69 248 THR B C 1
ATOM 4808 O O . THR B 1 248 ? 21.109 2.121 -13.781 1 62.69 248 THR B O 1
ATOM 4811 N N . ASP B 1 249 ? 23.141 1.462 -13.68 1 50.78 249 ASP B N 1
ATOM 4812 C CA . ASP B 1 249 ? 23.609 2.803 -13.352 1 50.78 249 ASP B CA 1
ATOM 4813 C C . ASP B 1 249 ? 23.688 3.682 -14.602 1 50.78 249 ASP B C 1
ATOM 4815 O O . ASP B 1 249 ? 23.984 4.875 -14.508 1 50.78 249 ASP B O 1
ATOM 4819 N N . ALA B 1 250 ? 24 3.064 -15.844 1 44.62 250 ALA B N 1
ATOM 4820 C CA . ALA B 1 250 ? 24.516 3.865 -16.953 1 44.62 250 ALA B CA 1
ATOM 4821 C C . ALA B 1 250 ? 23.422 4.793 -17.5 1 44.62 250 ALA B C 1
ATOM 4823 O O . ALA B 1 250 ? 22.281 4.383 -17.672 1 44.62 250 ALA B O 1
ATOM 4824 N N . PRO B 1 251 ? 23.594 6.133 -17.656 1 42.69 251 PRO B N 1
ATOM 4825 C CA . PRO B 1 251 ? 22.766 6.996 -18.5 1 42.69 251 PRO B CA 1
ATOM 4826 C C . PRO B 1 251 ? 22.406 6.355 -19.844 1 42.69 251 PRO B C 1
ATOM 4828 O O . PRO B 1 251 ? 23.156 5.531 -20.344 1 42.69 251 PRO B O 1
ATOM 4831 N N . GLU B 1 252 ? 21.125 6.215 -20.188 1 42.72 252 GLU B N 1
ATOM 4832 C CA . GLU B 1 252 ? 20.75 5.809 -21.531 1 42.72 252 GLU B CA 1
ATOM 4833 C C . GLU B 1 252 ? 21.766 6.281 -22.562 1 42.72 252 GLU B C 1
ATOM 4835 O O . GLU B 1 252 ? 21.859 7.477 -22.859 1 42.72 252 GLU B O 1
ATOM 4840 N N . GLU B 1 253 ? 22.938 5.957 -22.656 1 39.09 253 GLU B N 1
ATOM 4841 C CA . GLU B 1 253 ? 23.656 6.367 -23.844 1 39.09 253 GLU B CA 1
ATOM 4842 C C . GLU B 1 253 ? 22.828 6.125 -25.109 1 39.09 253 GLU B C 1
ATOM 4844 O O . GLU B 1 253 ? 22.172 5.098 -25.234 1 39.09 253 GLU B O 1
ATOM 4849 N N . GLU B 1 254 ? 22.484 7.211 -25.922 1 37.31 254 GLU B N 1
ATOM 4850 C CA . GLU B 1 254 ? 21.812 7.434 -27.203 1 37.31 254 GLU B CA 1
ATOM 4851 C C . GLU B 1 254 ? 22.312 6.461 -28.266 1 37.31 254 GLU B C 1
ATOM 4853 O O . GLU B 1 254 ? 22.047 6.645 -29.453 1 37.31 254 GLU B O 1
ATOM 4858 N N . ASP B 1 255 ? 23.359 5.688 -28.156 1 36.84 255 ASP B N 1
ATOM 4859 C CA . ASP B 1 255 ? 23.781 5.125 -29.438 1 36.84 255 ASP B CA 1
ATOM 4860 C C . ASP B 1 255 ? 22.672 4.281 -30.062 1 36.84 255 ASP B C 1
ATOM 4862 O O . ASP B 1 255 ? 21.875 3.666 -29.344 1 36.84 255 ASP B O 1
ATOM 4866 N N . GLU B 1 256 ? 22.469 4.324 -31.422 1 39.78 256 GLU B N 1
ATOM 4867 C CA . GLU B 1 256 ? 21.578 3.754 -32.438 1 39.78 256 GLU B CA 1
ATOM 4868 C C . GLU B 1 256 ? 21.188 2.322 -32.062 1 39.78 256 GLU B C 1
ATOM 4870 O O . GLU B 1 256 ? 20.094 1.866 -32.406 1 39.78 256 GLU B O 1
ATOM 4875 N N . GLU B 1 257 ? 22.156 1.458 -31.906 1 38.34 257 GLU B N 1
ATOM 4876 C CA . GLU B 1 257 ? 21.906 0.037 -31.688 1 38.34 257 GLU B CA 1
ATOM 4877 C C . GLU B 1 257 ? 21.047 -0.188 -30.438 1 38.34 257 GLU B C 1
ATOM 4879 O O . GLU B 1 257 ? 20.844 -1.328 -30.016 1 38.34 257 GLU B O 1
ATOM 4884 N N . LYS B 1 258 ? 20.562 0.881 -29.734 1 42.66 258 LYS B N 1
ATOM 4885 C CA . LYS B 1 258 ? 19.953 1.04 -28.422 1 42.66 258 LYS B CA 1
ATOM 4886 C C . LYS B 1 258 ? 18.484 0.609 -28.453 1 42.66 258 LYS B C 1
ATOM 4888 O O . LYS B 1 258 ? 17.766 0.735 -27.453 1 42.66 258 LYS B O 1
ATOM 4893 N N . ASP B 1 259 ? 17.984 0.517 -29.594 1 42.62 259 ASP B N 1
ATOM 4894 C CA . ASP B 1 259 ? 16.609 0.045 -29.578 1 42.62 259 ASP B CA 1
ATOM 4895 C C . ASP B 1 259 ? 16.484 -1.26 -28.797 1 42.62 259 ASP B C 1
ATOM 4897 O O . ASP B 1 259 ? 15.469 -1.496 -28.125 1 42.62 259 ASP B O 1
ATOM 4901 N N . GLU B 1 260 ? 17.531 -2.105 -29.031 1 45.16 260 GLU B N 1
ATOM 4902 C CA . GLU B 1 260 ? 17.469 -3.359 -28.281 1 45.16 260 GLU B CA 1
ATOM 4903 C C . GLU B 1 260 ? 17.578 -3.117 -26.781 1 45.16 260 GLU B C 1
ATOM 4905 O O . GLU B 1 260 ? 17.062 -3.895 -25.984 1 45.16 260 GLU B O 1
ATOM 4910 N N . GLN B 1 261 ? 18.25 -2.006 -26.359 1 43.16 261 GLN B N 1
ATOM 4911 C CA . GLN B 1 261 ? 18.609 -1.673 -24.984 1 43.16 261 GLN B CA 1
ATOM 4912 C C . GLN B 1 261 ? 17.406 -1.063 -24.25 1 43.16 261 GLN B C 1
ATOM 4914 O O . GLN B 1 261 ? 17.297 -1.186 -23.031 1 43.16 261 GLN B O 1
ATOM 4919 N N . ALA B 1 262 ? 16.672 -0.35 -24.969 1 43.62 262 ALA B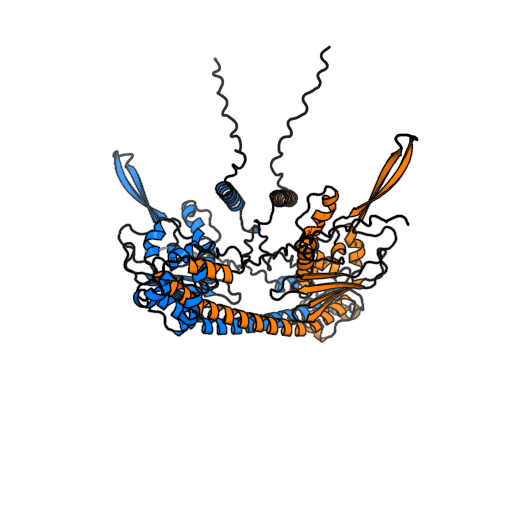 N 1
ATOM 4920 C CA . ALA B 1 262 ? 15.492 0.243 -24.328 1 43.62 262 ALA B CA 1
ATOM 4921 C C . ALA B 1 262 ? 14.633 -0.824 -23.656 1 43.62 262 ALA B C 1
ATOM 4923 O O . ALA B 1 262 ? 14 -0.563 -22.641 1 43.62 262 ALA B O 1
ATOM 4924 N N . MET B 1 263 ? 14.641 -2.047 -24.344 1 48.94 263 MET B N 1
ATOM 4925 C CA . MET B 1 263 ? 13.961 -3.143 -23.672 1 48.94 263 MET B CA 1
ATOM 4926 C C . MET B 1 263 ? 14.625 -3.443 -22.328 1 48.94 263 MET B C 1
ATOM 4928 O O . MET B 1 263 ? 14.031 -4.098 -21.469 1 48.94 263 MET B O 1
ATOM 4932 N N . ASP B 1 264 ? 15.914 -3.02 -22.172 1 51.09 264 ASP B N 1
ATOM 4933 C CA . ASP B 1 264 ? 16.734 -3.424 -21.031 1 51.09 264 ASP B CA 1
ATOM 4934 C C . ASP B 1 264 ? 16.469 -2.535 -19.812 1 51.09 264 ASP B C 1
ATOM 4936 O O . ASP B 1 264 ? 16.609 -2.98 -18.672 1 51.09 264 ASP B O 1
ATOM 4940 N N . GLY B 1 265 ? 16.375 -1.271 -20.094 1 54.91 265 GLY B N 1
ATOM 4941 C CA . GLY B 1 265 ? 16.578 -0.361 -18.984 1 54.91 265 GLY B CA 1
ATOM 4942 C C . GLY B 1 265 ? 15.703 -0.674 -17.781 1 54.91 265 GLY B C 1
ATOM 4943 O O . GLY B 1 265 ? 16.125 -0.515 -16.641 1 54.91 265 GLY B O 1
ATOM 4944 N N . ASP B 1 266 ? 14.445 -1.288 -17.984 1 78.56 266 ASP B N 1
ATOM 4945 C CA . ASP B 1 266 ? 13.594 -1.441 -16.812 1 78.56 266 ASP B CA 1
ATOM 4946 C C . ASP B 1 266 ? 13.312 -2.914 -16.516 1 78.56 266 ASP B C 1
ATOM 4948 O O . ASP B 1 266 ? 12.289 -3.252 -15.922 1 78.56 266 ASP B O 1
ATOM 4952 N N . ARG B 1 267 ? 14.328 -3.623 -16.875 1 90.19 267 ARG B N 1
ATOM 4953 C CA . ARG B 1 267 ? 14.086 -5.059 -16.797 1 90.19 267 ARG B CA 1
ATOM 4954 C C . ARG B 1 267 ? 13.992 -5.527 -15.352 1 90.19 267 ARG B C 1
ATOM 4956 O O . ARG B 1 267 ? 13.164 -6.379 -15.016 1 90.19 267 ARG B O 1
ATOM 4963 N N . ILE B 1 268 ? 14.781 -4.957 -14.5 1 93.56 268 ILE B N 1
ATOM 4964 C CA . ILE B 1 268 ? 14.797 -5.379 -13.102 1 93.56 268 ILE B CA 1
ATOM 4965 C C . ILE B 1 268 ? 13.445 -5.074 -12.461 1 93.56 268 ILE B C 1
ATOM 4967 O O . ILE B 1 268 ? 12.953 -5.848 -11.633 1 93.56 268 ILE B O 1
ATOM 4971 N N . ASN B 1 269 ? 12.867 -3.996 -12.82 1 91.44 269 ASN B N 1
ATOM 4972 C CA . ASN B 1 269 ? 11.555 -3.652 -12.273 1 91.44 269 ASN B CA 1
ATOM 4973 C C . ASN B 1 269 ? 10.469 -4.586 -12.797 1 91.44 269 ASN B C 1
ATOM 4975 O O . ASN B 1 269 ? 9.57 -4.98 -12.047 1 91.44 269 ASN B O 1
ATOM 4979 N N . ILE B 1 270 ? 10.578 -4.914 -14.023 1 92.56 270 ILE B N 1
ATOM 4980 C CA . ILE B 1 270 ? 9.625 -5.848 -14.617 1 92.56 270 ILE B CA 1
ATOM 4981 C C . ILE B 1 270 ? 9.758 -7.215 -13.945 1 92.56 270 ILE B C 1
ATOM 4983 O O . ILE B 1 270 ? 8.758 -7.816 -13.547 1 92.56 270 ILE B O 1
ATOM 4987 N N . ASP B 1 271 ? 10.945 -7.672 -13.805 1 96.44 271 ASP B N 1
ATOM 4988 C CA . ASP B 1 271 ? 11.211 -8.945 -13.141 1 96.44 271 ASP B CA 1
ATOM 4989 C C . ASP B 1 271 ? 10.648 -8.961 -11.727 1 96.44 271 ASP B C 1
ATOM 4991 O O . ASP B 1 271 ? 10.055 -9.945 -11.289 1 96.44 271 ASP B O 1
ATOM 4995 N N . PHE B 1 272 ? 10.898 -7.84 -11.133 1 94.94 272 PHE B N 1
ATOM 4996 C CA . PHE B 1 272 ? 10.438 -7.758 -9.75 1 94.94 272 PHE B CA 1
ATOM 4997 C C . PHE B 1 272 ? 8.914 -7.762 -9.688 1 94.94 272 PHE B C 1
ATOM 4999 O O . PHE B 1 272 ? 8.328 -8.391 -8.805 1 94.94 272 PHE B O 1
ATOM 5006 N N . ASP B 1 273 ? 8.266 -7.156 -10.562 1 93.69 273 ASP B N 1
ATOM 5007 C CA . ASP B 1 273 ? 6.812 -7.156 -10.617 1 93.69 273 ASP B CA 1
ATOM 5008 C C . ASP B 1 273 ? 6.27 -8.562 -10.859 1 93.69 273 ASP B C 1
ATOM 5010 O O . ASP B 1 273 ? 5.277 -8.969 -10.25 1 93.69 273 ASP B O 1
ATOM 5014 N N . ILE B 1 274 ? 6.891 -9.25 -11.703 1 96.69 274 ILE B N 1
ATOM 5015 C CA . ILE B 1 274 ? 6.516 -10.633 -11.977 1 96.69 274 ILE B CA 1
ATOM 5016 C C . ILE B 1 274 ? 6.676 -11.477 -10.719 1 96.69 274 ILE B C 1
ATOM 5018 O O . ILE B 1 274 ? 5.754 -12.188 -10.312 1 96.69 274 ILE B O 1
ATOM 5022 N N . ALA B 1 275 ? 7.828 -11.297 -10.109 1 97.31 275 ALA B N 1
ATOM 5023 C CA . ALA B 1 275 ? 8.117 -12.07 -8.906 1 97.31 275 ALA B CA 1
ATOM 5024 C C . ALA B 1 275 ? 7.105 -11.781 -7.805 1 97.31 275 ALA B C 1
ATOM 5026 O O . ALA B 1 275 ? 6.578 -12.695 -7.176 1 97.31 275 ALA B O 1
ATOM 5027 N N . ARG B 1 276 ? 6.824 -10.562 -7.613 1 94.81 276 ARG B N 1
ATOM 5028 C CA . ARG B 1 276 ? 5.883 -10.164 -6.574 1 94.81 276 ARG B CA 1
ATOM 5029 C C . ARG B 1 276 ? 4.48 -10.68 -6.883 1 94.81 276 ARG B C 1
ATOM 5031 O O . ARG B 1 276 ? 3.754 -11.102 -5.977 1 94.81 276 ARG B O 1
ATOM 5038 N N . SER B 1 277 ? 4.098 -10.648 -8.133 1 96 277 SER B N 1
ATOM 5039 C CA . SER B 1 277 ? 2.795 -11.164 -8.539 1 96 277 SER B CA 1
ATOM 5040 C C . SER B 1 277 ? 2.689 -12.664 -8.273 1 96 277 SER B C 1
ATOM 5042 O O . SER B 1 277 ? 1.634 -13.156 -7.867 1 96 277 SER B O 1
ATOM 5044 N N . LEU B 1 278 ? 3.723 -13.352 -8.477 1 97.25 278 LEU B N 1
ATOM 5045 C CA . LEU B 1 278 ? 3.738 -14.789 -8.219 1 97.25 278 LEU B CA 1
ATOM 5046 C C . LEU B 1 278 ? 3.676 -15.078 -6.723 1 97.25 278 LEU B C 1
ATOM 5048 O O . LEU B 1 278 ? 2.805 -15.82 -6.266 1 97.25 278 LEU B O 1
ATOM 5052 N N . ILE B 1 279 ? 4.523 -14.383 -5.961 1 95.75 279 ILE B N 1
ATOM 5053 C CA . ILE B 1 279 ? 4.723 -14.758 -4.562 1 95.75 279 ILE B CA 1
ATOM 5054 C C . ILE B 1 279 ? 3.58 -14.203 -3.715 1 95.75 279 ILE B C 1
ATOM 5056 O O . ILE B 1 279 ? 3.139 -14.844 -2.76 1 95.75 279 ILE B O 1
ATOM 5060 N N . ASP B 1 280 ? 3.053 -13.062 -4.109 1 93.88 280 ASP B N 1
ATOM 5061 C CA . ASP B 1 280 ? 2.045 -12.414 -3.268 1 93.88 280 ASP B CA 1
ATOM 5062 C C . ASP B 1 280 ? 0.635 -12.812 -3.705 1 93.88 280 ASP B C 1
ATOM 5064 O O . ASP B 1 280 ? -0.308 -12.734 -2.916 1 93.88 280 ASP B O 1
ATOM 5068 N N . GLU B 1 281 ? 0.521 -13.289 -4.969 1 95.56 281 GLU B N 1
ATOM 5069 C CA . GLU B 1 281 ? -0.831 -13.453 -5.492 1 95.56 281 GLU B CA 1
ATOM 5070 C C . GLU B 1 281 ? -1.035 -14.859 -6.047 1 95.56 281 GLU B C 1
ATOM 5072 O O . GLU B 1 281 ? -1.706 -15.688 -5.426 1 95.56 281 GLU B O 1
ATOM 5077 N N . VAL B 1 282 ? -0.35 -15.219 -7.051 1 97.56 282 VAL B N 1
ATOM 5078 C CA . VAL B 1 282 ? -0.668 -16.406 -7.84 1 97.56 282 VAL B CA 1
ATOM 5079 C C . VAL B 1 282 ? -0.401 -17.656 -7.012 1 97.56 282 VAL B C 1
ATOM 5081 O O . VAL B 1 282 ? -1.241 -18.562 -6.949 1 97.56 282 VAL B O 1
ATOM 5084 N N . ILE B 1 283 ? 0.713 -17.703 -6.34 1 97.56 283 ILE B N 1
ATOM 5085 C CA . ILE B 1 283 ? 1.076 -18.922 -5.602 1 97.56 283 ILE B CA 1
ATOM 5086 C C . ILE B 1 283 ? 0.162 -19.078 -4.391 1 97.56 283 ILE B C 1
ATOM 5088 O O . ILE B 1 283 ? -0.474 -20.109 -4.215 1 97.56 283 ILE B O 1
ATOM 5092 N N . PRO B 1 284 ? -0.021 -18.062 -3.643 1 96.81 284 PRO B N 1
ATOM 5093 C CA . PRO B 1 284 ? -0.868 -18.219 -2.457 1 96.81 284 PRO B CA 1
ATOM 5094 C C . PRO B 1 284 ? -2.34 -18.422 -2.805 1 96.81 284 PRO B C 1
ATOM 5096 O O . PRO B 1 284 ? -3.037 -19.188 -2.123 1 96.81 284 PRO B O 1
ATOM 5099 N N . TYR B 1 285 ? -2.787 -17.781 -3.875 1 97.19 285 TYR B N 1
ATOM 5100 C CA . TYR B 1 285 ? -4.211 -17.797 -4.195 1 97.19 285 TYR B CA 1
ATOM 5101 C C . TYR B 1 285 ? -4.453 -18.406 -5.574 1 97.19 285 TYR B C 1
ATOM 5103 O O . TYR B 1 285 ? -5.312 -17.938 -6.324 1 97.19 285 TYR B O 1
ATOM 5111 N N . SER B 1 286 ? -3.697 -19.375 -5.836 1 97.44 286 SER B N 1
ATOM 5112 C CA . SER B 1 286 ? -3.66 -19.984 -7.164 1 97.44 286 SER B CA 1
ATOM 5113 C C . SER B 1 286 ? -5.051 -20.422 -7.605 1 97.44 286 SER B C 1
ATOM 5115 O O . SER B 1 286 ? -5.418 -20.266 -8.773 1 97.44 286 SER B O 1
ATOM 5117 N N . LEU B 1 287 ? -5.871 -21 -6.707 1 98.12 287 LEU B N 1
ATOM 5118 C CA . LEU B 1 287 ? -7.195 -21.5 -7.066 1 98.12 287 LEU B CA 1
ATOM 5119 C C . LEU B 1 287 ? -8.078 -20.375 -7.594 1 98.12 287 LEU B C 1
ATOM 5121 O O . LEU B 1 287 ? -8.797 -20.547 -8.578 1 98.12 287 LEU B O 1
ATOM 5125 N N . GLU B 1 288 ? -8.031 -19.266 -6.934 1 97.25 288 GLU B N 1
ATOM 5126 C CA . GLU B 1 288 ? -8.82 -18.109 -7.363 1 97.25 288 GLU B CA 1
ATOM 5127 C C . GLU B 1 288 ? -8.422 -17.672 -8.773 1 97.25 288 GLU B C 1
ATOM 5129 O O . GLU B 1 288 ? -9.281 -17.281 -9.57 1 97.25 288 GLU B O 1
ATOM 5134 N N . TYR B 1 289 ? -7.211 -17.672 -9.039 1 97.19 289 TYR B N 1
ATOM 5135 C CA . TYR B 1 289 ? -6.723 -17.297 -10.359 1 97.19 289 TYR B CA 1
ATOM 5136 C C . TYR B 1 289 ? -7.043 -18.375 -11.391 1 97.19 289 TYR B C 1
ATOM 5138 O O . TYR B 1 289 ? -7.449 -18.078 -12.516 1 97.19 289 TYR B O 1
ATOM 5146 N N . PHE B 1 290 ? -6.883 -19.672 -11.016 1 97.69 290 PHE B N 1
ATOM 5147 C CA . PHE B 1 290 ? -7.191 -20.797 -11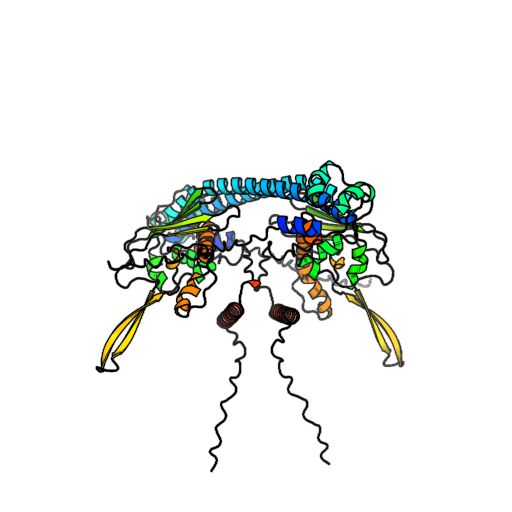.891 1 97.69 290 PHE B CA 1
ATOM 5148 C C . PHE B 1 290 ? -8.656 -20.766 -12.32 1 97.69 290 PHE B C 1
ATOM 5150 O O . PHE B 1 290 ? -8.977 -21.031 -13.477 1 97.69 290 PHE B O 1
ATOM 5157 N N . LEU B 1 291 ? -9.5 -20.391 -11.383 1 96.88 291 LEU B N 1
ATOM 5158 C CA . LEU B 1 291 ? -10.938 -20.359 -11.633 1 96.88 291 LEU B CA 1
ATOM 5159 C C . LEU B 1 291 ? -11.344 -19.062 -12.32 1 96.88 291 LEU B C 1
ATOM 5161 O O . LEU B 1 291 ? -12.508 -18.875 -12.672 1 96.88 291 LEU B O 1
ATOM 5165 N N . GLY B 1 292 ? -10.453 -18.094 -12.438 1 94.19 292 GLY B N 1
ATOM 5166 C CA . GLY B 1 292 ? -10.719 -16.844 -13.117 1 94.19 292 GLY B CA 1
ATOM 5167 C C . GLY B 1 292 ? -11.5 -15.859 -12.266 1 94.19 292 GLY B C 1
ATOM 5168 O O . GLY B 1 292 ? -12.125 -14.938 -12.789 1 94.19 292 GLY B O 1
ATOM 5169 N N . ILE B 1 293 ? -11.516 -16.031 -11.047 1 93.69 293 ILE B N 1
ATOM 5170 C CA . ILE B 1 293 ? -12.266 -15.172 -10.133 1 93.69 293 ILE B CA 1
ATOM 5171 C C . ILE B 1 293 ? -11.477 -13.891 -9.859 1 93.69 293 ILE B C 1
ATOM 5173 O O . ILE B 1 293 ? -12.047 -12.797 -9.875 1 93.69 293 ILE B O 1
ATOM 5177 N N . LYS B 1 294 ? -10.156 -14.031 -9.617 1 90.69 294 LYS B N 1
ATOM 5178 C CA . LYS B 1 294 ? -9.273 -12.883 -9.43 1 90.69 294 LYS B CA 1
ATOM 5179 C C . LYS B 1 294 ? -8.492 -12.586 -10.711 1 90.69 294 LYS B C 1
ATOM 5181 O O . LYS B 1 294 ? -8.133 -13.5 -11.453 1 90.69 294 LYS B O 1
ATOM 5186 N N . THR B 1 295 ? -8.305 -11.336 -11.023 1 82.12 295 THR B N 1
ATOM 5187 C CA . THR B 1 295 ? -7.484 -10.977 -12.172 1 82.12 295 THR B CA 1
ATOM 5188 C C . THR B 1 295 ? -6.301 -10.117 -11.742 1 82.12 295 THR B C 1
ATOM 5190 O O . THR B 1 295 ? -5.414 -9.82 -12.547 1 82.12 295 THR B O 1
ATOM 5193 N N . GLY B 1 296 ? -6.074 -10 -10.438 1 68.81 296 GLY B N 1
ATOM 5194 C CA . GLY B 1 296 ? -4.938 -9.289 -9.875 1 68.81 296 GLY B CA 1
ATOM 5195 C C . GLY B 1 296 ? -5.145 -7.785 -9.828 1 68.81 296 GLY B C 1
ATOM 5196 O O . GLY B 1 296 ? -4.348 -7.066 -9.227 1 68.81 296 GLY B O 1
ATOM 5197 N N . GLY B 1 297 ? -6.109 -7.148 -10.727 1 53.16 297 GLY B N 1
ATOM 5198 C CA . GLY B 1 297 ? -6.234 -5.703 -10.797 1 53.16 297 GLY B CA 1
ATOM 5199 C C . GLY B 1 297 ? -6.645 -5.07 -9.484 1 53.16 297 GLY B C 1
ATOM 5200 O O . GLY B 1 297 ? -6.453 -3.871 -9.281 1 53.16 297 GLY B O 1
ATOM 5201 N N . GLU B 1 298 ? -7.418 -5.789 -8.836 1 46.09 298 GLU B N 1
ATOM 5202 C CA . GLU B 1 298 ? -8.117 -5.09 -7.762 1 46.09 298 GLU B CA 1
ATOM 5203 C C . GLU B 1 298 ? -7.152 -4.609 -6.688 1 46.09 298 GLU B C 1
ATOM 5205 O O . GLU B 1 298 ? -7.34 -3.539 -6.105 1 46.09 298 GLU B O 1
ATOM 5210 N N . ASP B 1 299 ? -6.523 -5.68 -6.094 1 40.56 299 ASP B N 1
ATOM 5211 C CA . ASP B 1 299 ? -6.035 -5.375 -4.754 1 40.56 299 ASP B CA 1
ATOM 5212 C C . ASP B 1 299 ? -4.883 -4.375 -4.801 1 40.56 299 ASP B C 1
ATOM 5214 O O . ASP B 1 299 ? -4.676 -3.615 -3.854 1 40.56 299 ASP B O 1
ATOM 5218 N N . HIS B 1 300 ? -3.76 -4.867 -5.449 1 36.19 300 HIS B N 1
ATOM 5219 C CA . HIS B 1 300 ? -2.531 -4.09 -5.336 1 36.19 300 HIS B CA 1
ATOM 5220 C C . HIS B 1 300 ? -2.594 -2.83 -6.191 1 36.19 300 HIS B C 1
ATOM 5222 O O . HIS B 1 300 ? -2.443 -2.896 -7.414 1 36.19 300 HIS B O 1
ATOM 5228 N N . ASP B 1 301 ? -3.395 -1.945 -5.934 1 34.12 301 ASP B N 1
ATOM 5229 C CA . ASP B 1 301 ? -3.32 -0.662 -6.629 1 34.12 301 ASP B CA 1
ATOM 5230 C C . ASP B 1 301 ? -1.878 -0.321 -6.996 1 34.12 301 ASP B C 1
ATOM 5232 O O . ASP B 1 301 ? -1.081 0.049 -6.133 1 34.12 301 ASP B O 1
ATOM 5236 N N . GLU B 1 302 ? -1.196 -1.04 -7.758 1 32.41 302 GLU B N 1
ATOM 5237 C CA . GLU B 1 302 ? 0.047 -0.543 -8.344 1 32.41 302 GLU B CA 1
ATOM 5238 C C . GLU B 1 302 ? -0.117 0.883 -8.859 1 32.41 302 GLU B C 1
ATOM 5240 O O . GLU B 1 302 ? -0.971 1.147 -9.703 1 32.41 302 GLU B O 1
ATOM 5245 N N . GLU B 1 303 ? 0.066 1.838 -8.023 1 32.44 303 GLU B N 1
ATOM 5246 C CA . GLU B 1 303 ? 0.222 3.234 -8.422 1 32.44 303 GLU B CA 1
ATOM 5247 C C . GLU B 1 303 ? 1.111 3.359 -9.656 1 32.44 303 GLU B C 1
ATOM 5249 O O . GLU B 1 303 ? 2.299 3.031 -9.609 1 32.44 303 GLU B O 1
ATOM 5254 N N . ILE B 1 304 ? 0.712 2.977 -10.812 1 32.16 304 ILE B N 1
ATOM 5255 C CA . ILE B 1 304 ? 1.455 3.404 -11.992 1 32.16 304 ILE B CA 1
ATOM 5256 C C . ILE B 1 304 ? 1.691 4.91 -11.93 1 32.16 304 ILE B C 1
ATOM 5258 O O . ILE B 1 304 ? 0.742 5.691 -11.82 1 32.16 304 ILE B O 1
ATOM 5262 N N . ASP B 1 305 ? 2.729 5.293 -11.484 1 31.44 305 ASP B N 1
ATOM 5263 C CA . ASP B 1 305 ? 3.193 6.676 -11.539 1 31.44 305 ASP B CA 1
ATOM 5264 C C . ASP B 1 305 ? 3.127 7.219 -12.961 1 31.44 305 ASP B C 1
ATOM 5266 O O . ASP B 1 305 ? 3.854 6.758 -13.844 1 31.44 305 ASP B O 1
ATOM 5270 N N . MET B 1 306 ? 1.979 7.758 -13.25 1 32.47 306 MET B N 1
ATOM 5271 C CA . MET B 1 306 ? 1.823 8.391 -14.555 1 32.47 306 MET B CA 1
ATOM 5272 C C . MET B 1 306 ? 3.027 9.266 -14.883 1 32.47 306 MET B C 1
ATOM 5274 O O . MET B 1 306 ? 3.252 9.617 -16.047 1 32.47 306 MET B O 1
ATOM 5278 N N . ASP B 1 307 ? 3.613 9.867 -13.805 1 34.09 307 ASP B N 1
ATOM 5279 C CA . ASP B 1 307 ? 4.707 10.781 -14.109 1 34.09 307 ASP B CA 1
ATOM 5280 C C . ASP B 1 307 ? 5.848 10.062 -14.82 1 34.09 307 ASP B C 1
ATOM 5282 O O . ASP B 1 307 ? 6.777 10.695 -15.32 1 34.09 307 ASP B O 1
ATOM 5286 N N . ASP B 1 308 ? 5.887 8.789 -14.609 1 36.59 308 ASP B N 1
ATOM 5287 C CA . ASP B 1 308 ? 6.977 8.094 -15.281 1 36.59 308 ASP B CA 1
ATOM 5288 C C . ASP B 1 308 ? 6.578 7.68 -16.703 1 36.59 308 ASP B C 1
ATOM 5290 O O . ASP B 1 308 ? 7.328 6.98 -17.375 1 36.59 308 ASP B O 1
ATOM 5294 N N . LEU B 1 309 ? 5.266 7.758 -16.906 1 37.75 309 LEU B N 1
ATOM 5295 C CA . LEU B 1 309 ? 4.918 7.395 -18.266 1 37.75 309 LEU B CA 1
ATOM 5296 C C . LEU B 1 309 ? 5.266 8.523 -19.234 1 37.75 309 LEU B C 1
ATOM 5298 O O . LEU B 1 309 ? 4.918 9.68 -19 1 37.75 309 LEU B O 1
ATOM 5302 N N . ASP B 1 310 ? 6.312 8.32 -19.875 1 38.88 310 ASP B N 1
ATOM 5303 C CA . ASP B 1 310 ? 6.598 9.281 -20.938 1 38.88 310 ASP B CA 1
ATOM 5304 C C . ASP B 1 310 ? 5.449 9.352 -21.938 1 38.88 310 ASP B C 1
ATOM 5306 O O . ASP B 1 310 ? 4.523 8.539 -21.891 1 38.88 310 ASP B O 1
ATOM 5310 N N . GLU B 1 311 ? 5.457 10.414 -22.703 1 41.03 311 GLU B N 1
ATOM 5311 C CA . GLU B 1 311 ? 4.453 10.727 -23.719 1 41.03 311 GLU B CA 1
ATOM 5312 C C . GLU B 1 311 ? 4.109 9.484 -24.547 1 41.03 311 GLU B C 1
ATOM 5314 O O . GLU B 1 311 ? 2.943 9.266 -24.875 1 41.03 311 GLU B O 1
ATOM 5319 N N . GLU B 1 312 ? 5.09 8.711 -24.766 1 43.31 312 GLU B N 1
ATOM 5320 C CA . GLU B 1 312 ? 4.898 7.555 -25.641 1 43.31 312 GLU B CA 1
ATOM 5321 C C . GLU B 1 312 ? 4.156 6.434 -24.922 1 43.31 312 GLU B C 1
ATOM 5323 O O . GLU B 1 312 ? 3.307 5.762 -25.5 1 43.31 312 GLU B O 1
ATOM 5328 N N . GLU B 1 313 ? 4.406 6.285 -23.703 1 44.47 313 GLU B N 1
ATOM 5329 C CA . GLU B 1 313 ? 3.73 5.25 -22.922 1 44.47 313 GLU B CA 1
ATOM 5330 C C . GLU B 1 313 ? 2.275 5.621 -22.656 1 44.47 313 GLU B C 1
ATOM 5332 O O . GLU B 1 313 ? 1.389 4.766 -22.719 1 44.47 313 GLU B O 1
ATOM 5337 N N . ILE B 1 314 ? 2.045 6.895 -22.469 1 43.84 314 ILE B N 1
ATOM 5338 C CA . ILE B 1 314 ? 0.678 7.398 -22.375 1 43.84 314 ILE B CA 1
ATOM 5339 C C . ILE B 1 314 ? -0.048 7.156 -23.703 1 43.84 314 ILE B C 1
ATOM 5341 O O . ILE B 1 314 ? -1.191 6.695 -23.719 1 43.84 314 ILE B O 1
ATOM 5345 N N . ALA B 1 315 ? 0.619 7.441 -24.797 1 43.62 315 ALA B N 1
ATOM 5346 C CA . ALA B 1 315 ? 0.063 7.199 -26.125 1 43.62 315 ALA B CA 1
ATOM 5347 C C . ALA B 1 315 ? -0.206 5.715 -26.344 1 43.62 315 ALA B C 1
ATOM 5349 O O . ALA B 1 315 ? -1.229 5.344 -26.922 1 43.62 315 ALA B O 1
ATOM 5350 N N . GLN B 1 316 ? 0.64 4.934 -25.922 1 45.28 316 GLN B N 1
ATOM 5351 C CA . GLN B 1 316 ? 0.474 3.492 -26.078 1 45.28 316 GLN B CA 1
ATOM 5352 C C . GLN B 1 316 ? -0.643 2.967 -25.188 1 45.28 316 GLN B C 1
ATOM 5354 O O . GLN B 1 316 ? -1.415 2.096 -25.594 1 45.28 316 GLN B O 1
ATOM 5359 N N . LEU B 1 317 ? -0.764 3.459 -24.031 1 46.47 317 LEU B N 1
ATOM 5360 C CA . LEU B 1 317 ? -1.86 3.062 -23.156 1 46.47 317 LEU B CA 1
ATOM 5361 C C . LEU B 1 317 ? -3.199 3.537 -23.703 1 46.47 317 LEU B C 1
ATOM 5363 O O . LEU B 1 317 ? -4.207 2.832 -23.594 1 46.47 317 LEU B O 1
ATOM 5367 N N . GLN B 1 318 ? -3.193 4.684 -24.281 1 42.78 318 GLN B N 1
ATOM 5368 C CA . GLN B 1 318 ? -4.379 5.16 -24.984 1 42.78 318 GLN B CA 1
ATOM 5369 C C . GLN B 1 318 ? -4.719 4.254 -26.172 1 42.78 318 GLN B C 1
ATOM 5371 O O . GLN B 1 318 ? -5.887 3.945 -26.406 1 42.78 318 GLN B O 1
ATOM 5376 N N . LYS B 1 319 ? -3.779 3.82 -26.875 1 45.28 319 LYS B N 1
ATOM 5377 C CA . LYS B 1 319 ? -3.996 2.902 -27.984 1 45.28 319 LYS B CA 1
ATOM 5378 C C . LYS B 1 319 ? -4.473 1.54 -27.5 1 45.28 319 LYS B C 1
ATOM 5380 O O . LYS B 1 319 ? -5.352 0.925 -28.109 1 45.28 319 LYS B O 1
ATOM 5385 N N . GLU B 1 320 ? -3.916 1.139 -26.484 1 44.34 320 GLU B N 1
ATOM 5386 C CA . GLU B 1 320 ? -4.301 -0.167 -25.953 1 44.34 320 GLU B CA 1
ATOM 5387 C C . GLU B 1 320 ? -5.684 -0.116 -25.312 1 44.34 320 GLU B C 1
ATOM 5389 O O . GLU B 1 320 ? -6.469 -1.058 -25.438 1 44.34 320 GLU B O 1
ATOM 5394 N N . TYR B 1 321 ? -5.961 0.926 -24.594 1 39.88 321 TYR B N 1
ATOM 5395 C CA . TYR B 1 321 ? -7.312 1.159 -24.094 1 39.88 321 TYR B CA 1
ATOM 5396 C C . TYR B 1 321 ? -8.297 1.291 -25.25 1 39.88 321 TYR B C 1
ATOM 5398 O O . TYR B 1 321 ? -9.414 0.764 -25.203 1 39.88 321 TYR B O 1
ATOM 5406 N N . ALA B 1 322 ? -7.941 2.023 -26.281 1 40.31 322 ALA B N 1
ATOM 5407 C CA . ALA B 1 322 ? -8.75 2.094 -27.5 1 40.31 322 ALA B CA 1
ATOM 5408 C C . ALA B 1 322 ? -8.93 0.713 -28.125 1 40.31 322 ALA B C 1
ATOM 5410 O O . ALA B 1 322 ? -10.008 0.381 -28.609 1 40.31 322 ALA B O 1
ATOM 5411 N N . ALA B 1 323 ? -7.895 -0.062 -28.219 1 40.41 323 ALA B N 1
ATOM 5412 C CA . ALA B 1 323 ? -7.984 -1.405 -28.781 1 40.41 323 ALA B CA 1
ATOM 5413 C C . ALA B 1 323 ? -8.852 -2.312 -27.906 1 40.41 323 ALA B C 1
ATOM 5415 O O . ALA B 1 323 ? -9.547 -3.191 -28.422 1 40.41 323 ALA B O 1
ATOM 5416 N N . LYS B 1 324 ? -8.773 -2.078 -26.625 1 38 324 LYS B N 1
ATOM 5417 C CA . LYS B 1 324 ? -9.562 -2.922 -25.719 1 38 324 LYS B CA 1
ATOM 5418 C C . LYS B 1 324 ? -11 -2.422 -25.625 1 38 324 LYS B C 1
ATOM 5420 O O . LYS B 1 324 ? -11.922 -3.207 -25.375 1 38 324 LYS B O 1
ATOM 5425 N N . THR B 1 325 ? -11.109 -1.125 -25.547 1 37.75 325 THR B N 1
ATOM 5426 C CA . THR B 1 325 ? -12.477 -0.634 -25.391 1 37.75 325 THR B CA 1
ATOM 5427 C C . THR B 1 325 ? -13.133 -0.424 -26.75 1 37.75 325 THR B C 1
ATOM 5429 O O . THR B 1 325 ? -14.289 0.001 -26.828 1 37.75 325 THR B O 1
ATOM 5432 N N . GLY B 1 326 ? -12.781 -1.173 -27.797 1 35 326 GLY B N 1
ATOM 5433 C CA . GLY B 1 326 ? -13.305 -1.124 -29.156 1 35 326 GLY B CA 1
ATOM 5434 C C . GLY B 1 326 ? -13.594 0.287 -29.641 1 35 326 GLY B C 1
ATOM 5435 O O . GLY B 1 326 ? -14.188 0.478 -30.703 1 35 326 GLY B O 1
ATOM 5436 N N . LYS B 1 327 ? -13.625 1.215 -28.719 1 32.62 327 LYS B N 1
ATOM 5437 C CA . LYS B 1 327 ? -14.055 2.52 -29.219 1 32.62 327 LYS B CA 1
ATOM 5438 C C . LYS B 1 327 ? -12.922 3.221 -29.969 1 32.62 327 LYS B C 1
ATOM 5440 O O . LYS B 1 327 ? -11.805 3.336 -29.453 1 32.62 327 LYS B O 1
ATOM 5445 N N . LYS B 1 328 ? -13.039 3.24 -31.375 1 31.89 328 LYS B N 1
ATOM 5446 C CA . LYS B 1 328 ? -12.234 3.893 -32.406 1 31.89 328 LYS B CA 1
ATOM 5447 C C . LYS B 1 328 ? -11.812 5.293 -31.969 1 31.89 328 LYS B C 1
ATOM 5449 O O . LYS B 1 328 ? -12.656 6.137 -31.672 1 31.89 328 LYS B O 1
ATOM 5454 N N . GLY B 1 329 ? -10.766 5.379 -31.188 1 31.33 329 GLY B N 1
ATOM 5455 C CA . GLY B 1 329 ? -10.312 6.754 -31.031 1 31.33 329 GLY B CA 1
ATOM 5456 C C . GLY B 1 329 ? -10.336 7.539 -32.344 1 31.33 329 GLY B C 1
ATOM 5457 O O . GLY B 1 329 ? -10.32 6.953 -33.406 1 31.33 329 GLY B O 1
ATOM 5458 N N . PRO B 1 330 ? -10.867 8.742 -32.406 1 29.19 330 PRO B N 1
ATOM 5459 C CA . PRO B 1 330 ? -11.047 9.5 -33.656 1 29.19 330 PRO B CA 1
ATOM 5460 C C . PRO B 1 330 ? -9.805 9.469 -34.562 1 29.19 330 PRO B C 1
ATOM 5462 O O . PRO B 1 330 ? -8.68 9.469 -34.031 1 29.19 330 PRO B O 1
ATOM 5465 N N . ALA B 1 331 ? -9.969 8.844 -35.719 1 27.8 331 ALA B N 1
ATOM 5466 C CA . ALA B 1 331 ? -9.117 8.68 -36.906 1 27.8 331 ALA B CA 1
ATOM 5467 C C . ALA B 1 331 ? -8.414 9.992 -37.25 1 27.8 331 ALA B C 1
ATOM 5469 O O . ALA B 1 331 ? -9.062 11.031 -37.406 1 27.8 331 ALA B O 1
ATOM 5470 N N . ALA B 1 332 ? -7.246 10.258 -36.719 1 28.11 332 ALA B N 1
ATOM 5471 C CA . ALA B 1 332 ? -6.465 11.273 -37.406 1 28.11 332 ALA B CA 1
ATOM 5472 C C . ALA B 1 332 ? -6.586 11.133 -38.906 1 28.11 332 ALA B C 1
ATOM 5474 O O . ALA B 1 332 ? -6.297 10.078 -39.469 1 28.11 332 ALA B O 1
ATOM 5475 N N . GLY B 1 333 ? -7.582 11.82 -39.594 1 25.66 333 GLY B N 1
ATOM 5476 C CA . GLY B 1 333 ? -7.844 11.898 -41 1 25.66 333 GLY B CA 1
ATOM 5477 C C . GLY B 1 333 ? -6.586 12.07 -41.844 1 25.66 333 GLY B C 1
ATOM 5478 O O . GLY B 1 333 ? -5.871 13.062 -41.688 1 25.66 333 GLY B O 1
ATOM 5479 N N . GLY B 1 334 ? -5.867 11.078 -42.125 1 26.41 334 GLY B N 1
ATOM 5480 C CA . GLY B 1 334 ? -4.879 11.039 -43.188 1 26.41 334 GLY B CA 1
ATOM 5481 C C . GLY B 1 334 ? -5.379 11.648 -44.5 1 26.41 334 GLY B C 1
ATOM 5482 O O . GLY B 1 334 ? -6.43 11.258 -45 1 26.41 334 GLY B O 1
ATOM 5483 N N . ALA B 1 335 ? -5.188 13.086 -44.688 1 24.42 335 ALA B N 1
ATOM 5484 C CA . ALA B 1 335 ? -5.367 13.797 -45.938 1 24.42 335 ALA B CA 1
ATOM 5485 C C . ALA B 1 335 ? -4.918 12.953 -47.125 1 24.42 335 ALA B C 1
ATOM 5487 O O . ALA B 1 335 ? -3.783 12.469 -47.156 1 24.42 335 ALA B O 1
ATOM 5488 N N . ASN B 1 336 ? -5.926 12.398 -47.812 1 23.02 336 ASN B N 1
ATOM 5489 C CA . ASN B 1 336 ? -5.973 11.578 -49.031 1 23.02 336 ASN B CA 1
ATOM 5490 C C . ASN B 1 336 ? -5.145 12.188 -50.156 1 23.02 336 ASN B C 1
ATOM 5492 O O . ASN B 1 336 ? -4.977 13.398 -50.219 1 23.02 336 ASN B O 1
ATOM 5496 N N . ASP B 1 337 ? -4.477 11.367 -50.875 1 23.08 337 ASP B N 1
ATOM 5497 C CA . ASP B 1 337 ? -3.695 11.242 -52.094 1 23.08 337 ASP B CA 1
ATOM 5498 C C . ASP B 1 337 ? -4.438 11.852 -53.281 1 23.08 337 ASP B C 1
ATOM 5500 O O . ASP B 1 337 ? -5.477 11.336 -53.719 1 23.08 337 ASP B O 1
ATOM 5504 N N . LYS B 1 338 ? -4.562 13.234 -53.375 1 23 338 LYS B N 1
ATOM 5505 C CA . LYS B 1 338 ? -5.062 13.75 -54.656 1 23 338 LYS B CA 1
ATOM 5506 C C . LYS B 1 338 ? -4.418 13.023 -55.844 1 23 338 LYS B C 1
ATOM 5508 O O . LYS B 1 338 ? -3.24 12.672 -55.781 1 23 338 LYS B O 1
ATOM 5513 N N . LYS B 1 339 ? -5.27 12.727 -56.875 1 21.92 339 LYS B N 1
ATOM 5514 C CA . LYS B 1 339 ? -5.281 12.102 -58.219 1 21.92 339 LYS B CA 1
ATOM 5515 C C . LYS B 1 339 ? -4.301 12.797 -59.156 1 21.92 339 LYS B C 1
ATOM 5517 O O . LYS B 1 339 ? -4.293 14.023 -59.25 1 21.92 339 LYS B O 1
ATOM 5522 N N . ASP B 1 340 ? -3.271 12.133 -59.5 1 24.77 340 ASP B N 1
ATOM 5523 C CA . ASP B 1 340 ? -2.348 12.336 -60.625 1 24.77 340 ASP B CA 1
ATOM 5524 C C . ASP B 1 340 ? -3.1 12.664 -61.906 1 24.77 340 ASP B C 1
ATOM 5526 O O . ASP B 1 340 ? -3.512 11.766 -62.625 1 24.77 340 ASP B O 1
ATOM 5530 N N . CYS B 1 341 ? -4.258 13.438 -61.875 1 25.97 341 CYS B N 1
ATOM 5531 C CA . CYS B 1 341 ? -4.781 13.539 -63.219 1 25.97 341 CYS B CA 1
ATOM 5532 C C . CYS B 1 341 ? -3.689 13.977 -64.188 1 25.97 341 CYS B C 1
ATOM 5534 O O . CYS B 1 341 ? -2.947 14.914 -63.938 1 25.97 341 CYS B O 1
ATOM 5536 N N . LYS B 1 342 ? -3.443 13.148 -65.125 1 20.7 342 LYS B N 1
ATOM 5537 C CA . LYS B 1 342 ? -2.674 13.055 -66.375 1 20.7 342 LYS B CA 1
ATOM 5538 C C . LYS B 1 342 ? -2.953 14.242 -67.312 1 20.7 342 LYS B C 1
ATOM 5540 O O . LYS B 1 342 ? -4.047 14.359 -67.875 1 20.7 342 LYS B O 1
ATOM 5545 N N . GLN B 1 343 ? -2.889 15.555 -66.812 1 19.55 343 GLN B N 1
ATOM 5546 C CA . GLN B 1 343 ? -2.932 16.422 -68 1 19.55 343 GLN B CA 1
ATOM 5547 C C . GLN B 1 343 ? -1.881 16.016 -69 1 19.55 343 GLN B C 1
ATOM 5549 O O . GLN B 1 343 ? -0.722 15.781 -68.688 1 19.55 343 GLN B O 1
ATOM 5554 N N . GLN B 1 344 ? -2.4 15.602 -70.25 1 19.92 344 GLN B N 1
ATOM 5555 C CA . GLN B 1 344 ? -1.786 15.977 -71.562 1 19.92 344 GLN B CA 1
ATOM 5556 C C . GLN B 1 344 ? -1.312 17.422 -71.5 1 19.92 344 GLN B C 1
ATOM 5558 O O . GLN B 1 344 ? -1.943 18.281 -70.875 1 19.92 344 GLN B O 1
#

Solvent-accessible surface area (backbone atoms only — not comparable to full-atom values): 39488 Å² total; per-residue (Å²): 138,82,81,78,79,75,78,75,76,74,74,73,75,70,71,75,70,71,64,62,76,64,68,75,50,61,64,57,51,50,53,57,54,44,46,71,44,57,69,53,57,26,56,51,49,43,26,42,46,45,43,40,51,52,50,51,51,50,49,50,52,50,51,52,52,48,51,52,51,51,51,53,51,49,59,66,41,46,63,47,48,52,53,43,44,41,41,41,60,10,50,65,74,50,71,77,37,42,68,65,44,72,83,48,53,52,82,82,45,66,82,45,48,76,81,43,68,52,78,50,51,52,82,39,45,54,41,44,15,41,54,26,24,51,73,46,35,72,41,50,37,80,80,42,45,71,62,39,46,31,36,60,42,78,44,80,46,80,78,50,99,41,31,34,35,38,39,38,31,40,49,89,59,84,33,40,75,58,49,63,44,37,36,34,42,31,37,46,96,84,68,42,81,59,40,35,44,29,41,81,78,50,56,33,91,92,37,52,60,42,46,44,82,43,78,43,75,44,58,37,87,86,77,62,50,71,42,74,46,77,44,78,39,79,48,86,28,46,73,57,56,30,44,68,32,51,74,69,76,69,72,83,71,80,58,80,84,35,68,71,44,63,72,47,68,57,39,42,58,51,44,46,51,48,50,48,45,37,67,73,39,42,60,67,43,32,66,43,18,48,70,58,75,41,40,64,71,72,74,70,54,66,34,72,60,61,86,72,44,47,74,64,53,52,50,47,49,50,50,48,47,29,65,68,61,69,48,77,66,82,75,80,76,74,82,76,85,74,78,82,75,82,74,132,137,84,82,77,79,74,77,77,74,75,74,71,75,70,71,76,71,71,70,61,76,63,68,75,51,61,65,57,52,48,54,56,55,45,48,70,42,58,68,52,58,26,56,51,48,43,27,41,46,46,44,40,52,51,50,53,51,51,49,51,53,48,51,52,52,49,49,52,52,52,52,52,51,50,60,65,41,45,63,46,48,51,54,41,45,41,42,41,58,9,50,66,75,51,70,78,38,42,68,66,44,73,83,50,55,51,82,82,45,68,81,44,49,78,80,44,68,53,78,50,51,52,80,39,45,55,42,44,17,42,55,26,24,52,72,46,33,74,40,48,37,80,79,43,46,72,61,38,47,31,38,60,44,78,44,78,43,80,77,50,100,43,30,35,35,38,39,38,31,39,48,89,60,85,34,40,74,56,49,61,43,38,35,36,43,32,36,45,97,85,68,42,80,58,39,35,43,31,41,81,78,50,57,34,92,90,38,50,60,43,46,43,80,44,79,42,74,45,58,38,86,85,77,62,49,70,42,75,45,77,44,79,39,80,47,86,30,46,72,56,57,28,44,67,32,51,75,67,82,69,73,84,68,80,58,81,83,34,68,70,44,64,69,49,71,53,40,42,59,50,46,48,51,47,51,48,46,38,66,72,40,42,61,68,43,30,66,44,17,49,72,57,74,42,40,60,68,74,77,64,47,69,39,72,58,62,87,72,44,47,75,62,52,51,50,47,49,51,48,49,48,29,66,67,62,68,47,76,64,83,71,80,78,75,84,75,82,80,76,80,73,78,74,129